Protein AF-0000000072944534 (afdb_homodimer)

Structure (mmCIF, N/CA/C/O backbone):
data_AF-0000000072944534-model_v1
#
loop_
_entity.id
_entity.type
_entity.pdbx_description
1 polymer 'histidinol-phosphate transaminase'
#
loop_
_atom_site.group_PDB
_atom_site.id
_atom_site.type_symbol
_atom_site.label_atom_id
_atom_site.label_alt_id
_atom_site.label_comp_id
_atom_site.label_asym_id
_atom_site.label_entity_id
_atom_site.label_seq_id
_atom_site.pdbx_PDB_ins_code
_atom_site.Cartn_x
_atom_site.Cartn_y
_atom_site.Cartn_z
_atom_site.occupancy
_atom_site.B_iso_or_equiv
_atom_site.auth_seq_id
_atom_site.auth_comp_id
_atom_site.auth_asym_id
_atom_site.auth_atom_id
_atom_site.pdbx_PDB_model_num
ATOM 1 N N . MET A 1 1 ? 6.605 18.5 -7.242 1 59 1 MET A N 1
ATOM 2 C CA . MET A 1 1 ? 8.023 18.172 -7.305 1 59 1 MET A CA 1
ATOM 3 C C . MET A 1 1 ? 8.609 18.531 -8.672 1 59 1 MET A C 1
ATOM 5 O O . MET A 1 1 ? 7.961 18.312 -9.695 1 59 1 MET A O 1
ATOM 9 N N . LEU A 1 2 ? 9.789 19.281 -8.664 1 55.59 2 LEU A N 1
ATOM 10 C CA . LEU A 1 2 ? 10.516 19.578 -9.891 1 55.59 2 LEU A CA 1
ATOM 11 C C . LEU A 1 2 ? 11.758 18.703 -10.016 1 55.59 2 LEU A C 1
ATOM 13 O O . LEU A 1 2 ? 12.484 18.516 -9.047 1 55.59 2 LEU A O 1
ATOM 17 N N . ILE A 1 3 ? 11.852 17.969 -11.125 1 55.88 3 ILE A N 1
ATOM 18 C CA . ILE A 1 3 ? 12.977 17.078 -11.367 1 55.88 3 ILE A CA 1
ATOM 19 C C . ILE A 1 3 ? 13.867 17.656 -12.469 1 55.88 3 ILE A C 1
ATOM 21 O O . ILE A 1 3 ? 13.375 18.078 -13.516 1 55.88 3 ILE A O 1
ATOM 25 N N . ARG A 1 4 ? 15.195 17.859 -12.023 1 50.34 4 ARG A N 1
ATOM 26 C CA . ARG A 1 4 ? 16.141 18.484 -12.953 1 50.34 4 ARG A CA 1
ATOM 27 C C . ARG A 1 4 ? 16.438 17.562 -14.133 1 50.34 4 ARG A C 1
ATOM 29 O O . ARG A 1 4 ? 16.547 16.359 -13.969 1 50.34 4 ARG A O 1
ATOM 36 N N . SER A 1 5 ? 16.344 18.109 -15.367 1 40.56 5 SER A N 1
ATOM 37 C CA . SER A 1 5 ? 16.891 17.469 -16.562 1 40.56 5 SER A CA 1
ATOM 38 C C . SER A 1 5 ? 18.422 17.516 -16.562 1 40.56 5 SER A C 1
ATOM 40 O O . SER A 1 5 ? 19.031 18.25 -15.781 1 40.56 5 SER A O 1
ATOM 42 N N . VAL A 1 6 ? 19.141 16.594 -17.188 1 36.53 6 VAL A N 1
ATOM 43 C CA . VAL A 1 6 ? 20.547 16.672 -17.594 1 36.53 6 VAL A CA 1
ATOM 44 C C . VAL A 1 6 ? 20.812 18 -18.297 1 36.53 6 VAL A C 1
ATOM 46 O O . VAL A 1 6 ? 20.203 18.281 -19.344 1 36.53 6 VAL A O 1
ATOM 49 N N . GLY A 1 7 ? 21.109 19.219 -17.422 1 38.41 7 GLY A N 1
ATOM 50 C CA . GLY A 1 7 ? 21.641 20.547 -17.672 1 38.41 7 GLY A CA 1
ATOM 51 C C . GLY A 1 7 ? 21.156 21.594 -16.703 1 38.41 7 GLY A C 1
ATOM 52 O O . GLY A 1 7 ? 20.422 21.281 -15.758 1 38.41 7 GLY A O 1
ATOM 53 N N . ARG A 1 8 ? 21.734 22.844 -16.734 1 39.16 8 ARG A N 1
ATOM 54 C CA . ARG A 1 8 ? 21.469 23.969 -15.844 1 39.16 8 ARG A CA 1
ATOM 55 C C . ARG A 1 8 ? 19.969 24.172 -15.648 1 39.16 8 ARG A C 1
ATOM 57 O O . ARG A 1 8 ? 19.188 24 -16.578 1 39.16 8 ARG A O 1
ATOM 64 N N . PHE A 1 9 ? 19.562 24.125 -14.312 1 38.62 9 PHE A N 1
ATOM 65 C CA . PHE A 1 9 ? 18.172 24.391 -13.992 1 38.62 9 PHE A CA 1
ATOM 66 C C . PHE A 1 9 ? 17.641 25.562 -14.82 1 38.62 9 PHE A C 1
ATOM 68 O O . PHE A 1 9 ? 18.047 26.703 -14.617 1 38.62 9 PHE A O 1
ATOM 75 N N . SER A 1 10 ? 17.625 25.688 -16.125 1 37.97 10 SER A N 1
ATOM 76 C CA . SER A 1 10 ? 16.844 26.734 -16.766 1 37.97 10 SER A CA 1
ATOM 77 C C . SER A 1 10 ? 15.344 26.422 -16.703 1 37.97 10 SER A C 1
ATOM 79 O O . SER A 1 10 ? 14.906 25.359 -17.141 1 37.97 10 SER A O 1
ATOM 81 N N . PRO A 1 11 ? 14.711 27.094 -15.789 1 42.88 11 PRO A N 1
ATOM 82 C CA . PRO A 1 11 ? 13.25 26.984 -15.773 1 42.88 11 PRO A CA 1
ATOM 83 C C . PRO A 1 11 ? 12.656 26.797 -17.172 1 42.88 11 PRO A C 1
ATOM 85 O O . PRO A 1 11 ? 11.453 26.547 -17.297 1 42.88 11 PRO A O 1
ATOM 88 N N . SER A 1 12 ? 13.211 27.406 -18.109 1 38.78 12 SER A N 1
ATOM 89 C CA . SER A 1 12 ? 12.531 27.578 -19.391 1 38.78 12 SER A CA 1
ATOM 90 C C . SER A 1 12 ? 12.234 26.234 -20.047 1 38.78 12 SER A C 1
ATOM 92 O O . SER A 1 12 ? 11.109 25.984 -20.469 1 38.78 12 SER A O 1
ATOM 94 N N . ARG A 1 13 ? 13.273 25.656 -20.906 1 41.47 13 ARG A N 1
ATOM 95 C CA . ARG A 1 13 ? 12.93 24.625 -21.891 1 41.47 13 ARG A CA 1
ATOM 96 C C . ARG A 1 13 ? 12.711 23.281 -21.219 1 41.47 13 ARG A C 1
ATOM 98 O O . ARG A 1 13 ? 13.258 23.016 -20.156 1 41.47 13 ARG A O 1
ATOM 105 N N . GLY A 1 14 ? 11.547 22.5 -21.406 1 48.5 14 GLY A N 1
ATOM 106 C CA . GLY A 1 14 ? 10.898 21.203 -21.312 1 48.5 14 GLY A CA 1
ATOM 107 C C . GLY A 1 14 ? 11.883 20.047 -21.219 1 48.5 14 GLY A C 1
ATOM 108 O O . GLY A 1 14 ? 11.703 19.016 -21.875 1 48.5 14 GLY A O 1
ATOM 109 N N . VAL A 1 15 ? 12.898 20.297 -20.484 1 55.28 15 VAL A N 1
ATOM 110 C CA . VAL A 1 15 ? 13.812 19.172 -20.609 1 55.28 15 VAL A CA 1
ATOM 111 C C . VAL A 1 15 ? 13.305 18 -19.797 1 55.28 15 VAL A C 1
ATOM 113 O O . VAL A 1 15 ? 12.844 18.172 -18.656 1 55.28 15 VAL A O 1
ATOM 116 N N . ARG A 1 16 ? 13.383 16.875 -20.406 1 60.03 16 ARG A N 1
ATOM 117 C CA . ARG A 1 16 ? 12.961 15.594 -19.859 1 60.03 16 ARG A CA 1
ATOM 118 C C . ARG A 1 16 ? 13.898 15.133 -18.75 1 60.03 16 ARG A C 1
ATOM 120 O O . ARG A 1 16 ? 15.125 15.141 -18.922 1 60.03 16 ARG A O 1
ATOM 127 N N . PRO A 1 17 ? 13.32 14.945 -17.484 1 68.94 17 PRO A N 1
ATOM 128 C CA . PRO A 1 17 ? 14.188 14.422 -16.438 1 68.94 17 PRO A CA 1
ATOM 129 C C . PRO A 1 17 ? 14.82 13.086 -16.812 1 68.94 17 PRO A C 1
ATOM 131 O O . PRO A 1 17 ? 14.211 12.281 -17.531 1 68.94 17 PRO A O 1
ATOM 134 N N . VAL A 1 18 ? 16.109 12.969 -16.531 1 62.81 18 VAL A N 1
ATOM 135 C CA . VAL A 1 18 ? 16.812 11.711 -16.797 1 62.81 18 VAL A CA 1
ATOM 136 C C . VAL A 1 18 ? 16.75 10.828 -15.555 1 62.81 18 VAL A C 1
ATOM 138 O O . VAL A 1 18 ? 17.25 11.195 -14.484 1 62.81 18 VAL A O 1
ATOM 141 N N . ALA A 1 19 ? 16.031 9.734 -15.695 1 77.88 19 ALA A N 1
ATOM 142 C CA . ALA A 1 19 ? 16.031 8.711 -14.656 1 77.88 19 ALA A CA 1
ATOM 143 C C . ALA A 1 19 ? 17.234 7.77 -14.82 1 77.88 19 ALA A C 1
ATOM 145 O O . ALA A 1 19 ? 17.531 7.332 -15.93 1 77.88 19 ALA A O 1
ATOM 146 N N . PRO A 1 20 ? 17.891 7.555 -13.758 1 77.81 20 PRO A N 1
ATOM 147 C CA . PRO A 1 20 ? 19.031 6.637 -13.844 1 77.81 20 PRO A CA 1
ATOM 148 C C . PRO A 1 20 ? 18.609 5.168 -13.82 1 77.81 20 PRO A C 1
ATOM 150 O O . PRO A 1 20 ? 19.203 4.363 -13.102 1 77.81 20 PRO A O 1
ATOM 153 N N . LEU A 1 21 ? 17.594 4.84 -14.695 1 80.12 21 LEU A N 1
ATOM 154 C CA . LEU A 1 21 ? 17.016 3.504 -14.656 1 80.12 21 LEU A CA 1
ATOM 155 C C . LEU A 1 21 ? 16.969 2.896 -16.062 1 80.12 21 LEU A C 1
ATOM 157 O O . LEU A 1 21 ? 16.062 2.115 -16.359 1 80.12 21 LEU A O 1
ATOM 161 N N . SER A 1 22 ? 17.844 3.312 -16.922 1 76.06 22 SER A N 1
ATOM 162 C CA . SER A 1 22 ? 17.859 2.816 -18.297 1 76.06 22 SER A CA 1
ATOM 163 C C . SER A 1 22 ? 18 1.299 -18.328 1 76.06 22 SER A C 1
ATOM 165 O O . SER A 1 22 ? 17.578 0.655 -19.297 1 76.06 22 SER A O 1
ATOM 167 N N . HIS A 1 23 ? 18.484 0.708 -17.297 1 79.69 23 HIS A N 1
ATOM 168 C CA . HIS A 1 23 ? 18.734 -0.724 -17.219 1 79.69 23 HIS A CA 1
ATOM 169 C C . HIS A 1 23 ? 17.531 -1.481 -16.703 1 79.69 23 HIS A C 1
ATOM 171 O O . HIS A 1 23 ? 17.5 -2.715 -16.719 1 79.69 23 HIS A O 1
ATOM 177 N N . VAL A 1 24 ? 16.547 -0.769 -16.328 1 79.44 24 VAL A N 1
ATOM 178 C CA . VAL A 1 24 ? 15.367 -1.403 -15.75 1 79.44 24 VAL A CA 1
ATOM 179 C C . VAL A 1 24 ? 14.266 -1.523 -16.812 1 79.44 24 VAL A C 1
ATOM 181 O O . VAL A 1 24 ? 13.93 -0.541 -17.469 1 79.44 24 VAL A O 1
ATOM 184 N N . LYS A 1 25 ? 13.734 -2.73 -16.984 1 75.69 25 LYS A N 1
ATOM 185 C CA . LYS A 1 25 ? 12.633 -2.967 -17.906 1 75.69 25 LYS A CA 1
ATOM 186 C C . LYS A 1 25 ? 11.281 -2.889 -17.188 1 75.69 25 LYS A C 1
ATOM 188 O O . LYS A 1 25 ? 11.164 -3.311 -16.047 1 75.69 25 LYS A O 1
ATOM 193 N N . VAL A 1 26 ? 10.344 -2.391 -17.969 1 75.12 26 VAL A N 1
ATOM 194 C CA . VAL A 1 26 ? 8.992 -2.303 -17.422 1 75.12 26 VAL A CA 1
ATOM 195 C C . VAL A 1 26 ? 8.352 -3.689 -17.406 1 75.12 26 VAL A C 1
ATOM 197 O O . VAL A 1 26 ? 8.469 -4.449 -18.375 1 75.12 26 VAL A O 1
ATOM 200 N N . TYR A 1 27 ? 7.828 -4.012 -16.312 1 72.69 27 TYR A N 1
ATOM 201 C CA . TYR A 1 27 ? 7.082 -5.258 -16.188 1 72.69 27 TYR A CA 1
ATOM 202 C C . TYR A 1 27 ? 5.582 -5.012 -16.281 1 72.69 27 TYR A C 1
ATOM 204 O O . TYR A 1 27 ? 5.047 -4.109 -15.633 1 72.69 27 TYR A O 1
ATOM 212 N N . ALA A 1 28 ? 4.934 -5.777 -17.156 1 72.19 28 ALA A N 1
ATOM 213 C CA . ALA A 1 28 ? 3.475 -5.734 -17.25 1 72.19 28 ALA A CA 1
ATOM 214 C C . ALA A 1 28 ? 2.869 -7.117 -17.016 1 72.19 28 ALA A C 1
ATOM 216 O O . ALA A 1 28 ? 2.93 -7.988 -17.875 1 72.19 28 ALA A O 1
ATOM 217 N N . PRO A 1 29 ? 2.373 -7.242 -15.805 1 75.06 29 PRO A N 1
ATOM 218 C CA . PRO A 1 29 ? 1.708 -8.531 -15.578 1 75.06 29 PRO A CA 1
ATOM 219 C C . PRO A 1 29 ? 0.45 -8.695 -16.422 1 75.06 29 PRO A C 1
ATOM 221 O O . PRO A 1 29 ? -0.114 -7.711 -16.906 1 75.06 29 PRO A O 1
ATOM 224 N N . PRO A 1 30 ? 0.096 -9.977 -16.641 1 77.62 30 PRO A N 1
ATOM 225 C CA . PRO A 1 30 ? -1.188 -10.172 -17.328 1 77.62 30 PRO A CA 1
ATOM 226 C C . PRO A 1 30 ? -2.359 -9.562 -16.562 1 77.62 30 PRO A C 1
ATOM 228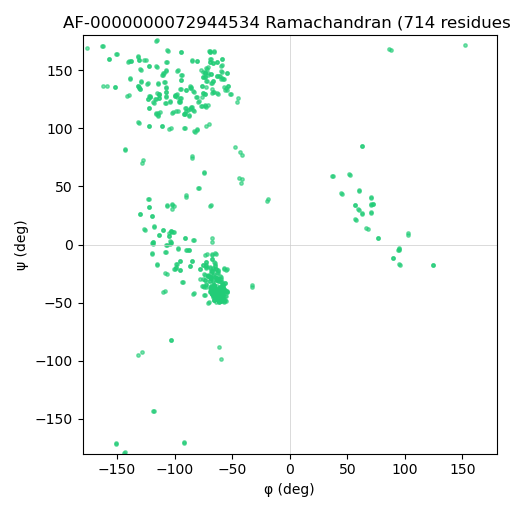 O O . PRO A 1 30 ? -2.379 -9.594 -15.328 1 77.62 30 PRO A O 1
ATOM 231 N N . ASP A 1 31 ? -3.213 -9.047 -17.312 1 86.19 31 ASP A N 1
ATOM 232 C CA . ASP A 1 31 ? -4.402 -8.445 -16.719 1 86.19 31 ASP A CA 1
ATOM 233 C C . ASP A 1 31 ? -5.48 -9.492 -16.469 1 86.19 31 ASP A C 1
ATOM 235 O O . ASP A 1 31 ? -6.523 -9.492 -17.125 1 86.19 31 ASP A O 1
ATOM 239 N N . SER A 1 32 ? -5.277 -10.227 -15.469 1 89.19 32 SER A N 1
ATOM 240 C CA . SER A 1 32 ? -6.066 -11.414 -15.164 1 89.19 32 SER A CA 1
ATOM 241 C C . SER A 1 32 ? -7.508 -11.047 -14.82 1 89.19 32 SER A C 1
ATOM 243 O O . SER A 1 32 ? -8.445 -11.617 -15.383 1 89.19 32 SER A O 1
ATOM 245 N N . LEU A 1 33 ? -7.715 -10.086 -13.961 1 90.94 33 LEU A N 1
ATOM 246 C CA . LEU A 1 33 ? -9.055 -9.719 -13.516 1 90.94 33 LEU A CA 1
ATOM 247 C C . LEU A 1 33 ? -9.898 -9.219 -14.68 1 90.94 33 LEU A C 1
ATOM 249 O O . LEU A 1 33 ? -11.023 -9.688 -14.883 1 90.94 33 LEU A O 1
ATOM 253 N N . ASN A 1 34 ? -9.336 -8.336 -15.453 1 91.06 34 ASN A N 1
ATOM 254 C CA . ASN A 1 34 ? -10.102 -7.812 -16.578 1 91.06 34 ASN A CA 1
ATOM 255 C C . ASN A 1 34 ? -10.383 -8.891 -17.609 1 91.06 34 ASN A C 1
ATOM 257 O O . ASN A 1 34 ? -11.438 -8.883 -18.266 1 91.06 34 ASN A O 1
ATOM 261 N N . GLN A 1 35 ? -9.438 -9.797 -17.797 1 92.56 35 GLN A N 1
ATOM 262 C CA . GLN A 1 35 ? -9.672 -10.906 -18.719 1 92.56 35 GLN A CA 1
ATOM 263 C C . GLN A 1 35 ? -10.875 -11.734 -18.297 1 92.56 35 GLN A C 1
ATOM 265 O O . GLN A 1 35 ? -11.742 -12.055 -19.109 1 92.56 35 GLN A O 1
ATOM 270 N N . VAL A 1 36 ? -10.945 -12.086 -17.047 1 93.56 36 VAL A N 1
ATOM 271 C CA . VAL A 1 36 ? -12.039 -12.914 -16.547 1 93.56 36 VAL A CA 1
ATOM 272 C C . VAL A 1 36 ? -13.359 -12.172 -16.688 1 93.56 36 VAL A C 1
ATOM 274 O O . VAL A 1 36 ? -14.359 -12.742 -17.125 1 93.56 36 VAL A O 1
ATOM 277 N N . LEU A 1 37 ? -13.375 -10.875 -16.359 1 91.31 37 LEU A N 1
ATOM 278 C CA . LEU A 1 37 ? -14.594 -10.078 -16.422 1 91.31 37 LEU A CA 1
ATOM 279 C C . LEU A 1 37 ? -15.07 -9.914 -17.859 1 91.31 37 LEU A C 1
ATOM 281 O O . LEU A 1 37 ? -16.266 -9.883 -18.125 1 91.31 37 LEU A O 1
ATOM 285 N N . ARG A 1 38 ? -14.172 -9.867 -18.719 1 93.12 38 ARG A N 1
ATOM 286 C CA . ARG A 1 38 ? -14.492 -9.648 -20.125 1 93.12 38 ARG A CA 1
ATOM 287 C C . ARG A 1 38 ? -14.891 -10.945 -20.812 1 93.12 38 ARG A C 1
ATOM 289 O O . ARG A 1 38 ? -15.859 -10.984 -21.578 1 93.12 38 ARG A O 1
ATOM 296 N N . ASP A 1 39 ? -14.18 -12.023 -20.516 1 94.56 39 ASP A N 1
ATOM 297 C CA . ASP A 1 39 ? -14.25 -13.227 -21.359 1 94.56 39 ASP A CA 1
ATOM 298 C C . ASP A 1 39 ? -15.172 -14.273 -20.734 1 94.56 39 ASP A C 1
ATOM 300 O O . ASP A 1 39 ? -15.602 -15.203 -21.422 1 94.56 39 ASP A O 1
ATOM 304 N N . SER A 1 40 ? -15.398 -14.164 -19.453 1 94.06 40 SER A N 1
ATOM 305 C CA . SER A 1 40 ? -16.234 -15.18 -18.828 1 94.06 40 SER A CA 1
ATOM 306 C C . SER A 1 40 ? -17.672 -15.102 -19.328 1 94.06 40 SER A C 1
ATOM 308 O O . SER A 1 40 ? -18.219 -14.008 -19.484 1 94.06 40 SER A O 1
ATOM 310 N N . LYS A 1 41 ? -18.297 -16.281 -19.547 1 93.44 41 LYS A N 1
ATOM 311 C CA . LYS A 1 41 ? -19.703 -16.359 -19.922 1 93.44 41 LYS A CA 1
ATOM 312 C C . LYS A 1 41 ? -20.578 -16.672 -18.719 1 93.44 41 LYS A C 1
ATOM 314 O O . LYS A 1 41 ? -21.797 -16.484 -18.766 1 93.44 41 LYS A O 1
ATOM 319 N N . ASP A 1 42 ? -20.016 -17.188 -17.688 1 91.5 42 ASP A N 1
ATOM 320 C CA . ASP A 1 42 ? -20.672 -17.531 -16.438 1 91.5 42 ASP A CA 1
ATOM 321 C C . ASP A 1 42 ? -19.75 -17.25 -15.25 1 91.5 42 ASP A C 1
ATOM 323 O O . ASP A 1 42 ? -19.172 -18.188 -14.664 1 91.5 42 ASP A O 1
ATOM 327 N N . LEU A 1 43 ? -19.719 -16.016 -14.867 1 88.88 43 LEU A N 1
ATOM 328 C CA . LEU A 1 43 ? -18.781 -15.539 -13.852 1 88.88 43 LEU A CA 1
ATOM 329 C C . LEU A 1 43 ? -18.969 -16.297 -12.539 1 88.88 43 LEU A C 1
ATOM 331 O O . LEU A 1 43 ? -18 -16.547 -11.82 1 88.88 43 LEU A O 1
ATOM 335 N N . LYS A 1 44 ? -20.125 -16.656 -12.242 1 85.5 44 LYS A N 1
ATOM 336 C CA . LYS A 1 44 ? -20.438 -17.359 -10.992 1 85.5 44 LYS A CA 1
ATOM 337 C C . LYS A 1 44 ? -19.719 -18.688 -10.914 1 85.5 44 LYS A C 1
ATOM 339 O O . LYS A 1 44 ? -19.328 -19.125 -9.836 1 85.5 44 LYS A O 1
ATOM 344 N N . ASN A 1 45 ? -19.5 -19.297 -12.031 1 89.81 45 ASN A N 1
ATOM 345 C CA . ASN A 1 45 ? -18.906 -20.625 -12.047 1 89.81 45 ASN A CA 1
ATOM 346 C C . ASN A 1 45 ? -17.516 -20.594 -12.688 1 89.81 45 ASN A C 1
ATOM 348 O O . ASN A 1 45 ? -16.906 -21.641 -12.914 1 89.81 45 ASN A O 1
ATOM 352 N N . ALA A 1 46 ? -17 -19.375 -12.969 1 93.62 46 ALA A N 1
ATOM 353 C CA . ALA A 1 46 ? -15.68 -19.25 -13.578 1 93.62 46 ALA A CA 1
ATOM 354 C C . ALA A 1 46 ? -14.594 -19.672 -12.602 1 93.62 46 ALA A C 1
ATOM 356 O O . ALA A 1 46 ? -14.695 -19.438 -11.391 1 93.62 46 ALA A O 1
ATOM 357 N N . LEU A 1 47 ? -13.617 -20.391 -13.148 1 95.94 47 LEU A N 1
ATOM 358 C CA . LEU A 1 47 ? -12.438 -20.75 -12.375 1 95.94 47 LEU A CA 1
ATOM 359 C C . LEU A 1 47 ? -11.242 -19.875 -12.766 1 95.94 47 LEU A C 1
ATOM 361 O O . LEU A 1 47 ? -10.609 -20.125 -13.797 1 95.94 47 LEU A O 1
ATOM 365 N N . LYS A 1 48 ? -10.969 -18.859 -11.953 1 95.31 48 LYS A N 1
ATOM 366 C CA . LYS A 1 48 ? -9.766 -18.047 -12.125 1 95.31 48 LYS A CA 1
ATOM 367 C C . LYS A 1 48 ? -8.555 -18.703 -11.484 1 95.31 48 LYS A C 1
ATOM 369 O O . LYS A 1 48 ? -8.305 -18.531 -10.289 1 95.31 48 LYS A O 1
ATOM 374 N N . LEU A 1 49 ? -7.777 -19.391 -12.281 1 96.44 49 LEU A N 1
ATOM 375 C CA . LEU A 1 49 ? -6.723 -20.266 -11.773 1 96.44 49 LEU A CA 1
ATOM 376 C C . LEU A 1 49 ? -5.363 -19.859 -12.344 1 96.44 49 LEU A C 1
ATOM 378 O O . LEU A 1 49 ? -4.535 -20.719 -12.656 1 96.44 49 LEU A O 1
ATOM 382 N N . ASP A 1 50 ? -5.16 -18.531 -12.453 1 93.5 50 ASP A N 1
ATOM 383 C CA . ASP A 1 50 ? -3.953 -18.078 -13.133 1 93.5 50 ASP A CA 1
ATOM 384 C C . ASP A 1 50 ? -3.086 -17.234 -12.203 1 93.5 50 ASP A C 1
ATOM 386 O O . ASP A 1 50 ? -1.94 -16.906 -12.531 1 93.5 50 ASP A O 1
ATOM 390 N N . TYR A 1 51 ? -3.541 -16.875 -11 1 91.88 51 TYR A N 1
ATOM 391 C CA . TYR A 1 51 ? -2.793 -15.984 -10.125 1 91.88 51 TYR A CA 1
ATOM 392 C C . TYR A 1 51 ? -2.586 -16.609 -8.75 1 91.88 51 TYR A C 1
ATOM 394 O O . TYR A 1 51 ? -2.268 -15.906 -7.785 1 91.88 51 TYR A O 1
ATOM 402 N N . ASN A 1 52 ? -2.846 -17.859 -8.609 1 92.69 52 ASN A N 1
ATOM 403 C CA . ASN A 1 52 ? -2.646 -18.609 -7.375 1 92.69 52 ASN A CA 1
ATOM 404 C C . ASN A 1 52 ? -3.469 -18.047 -6.227 1 92.69 52 ASN A C 1
ATOM 406 O O . ASN A 1 52 ? -3.051 -18.094 -5.066 1 92.69 52 ASN A O 1
ATOM 410 N N . GLU A 1 53 ? -4.59 -17.469 -6.547 1 94.94 53 GLU A N 1
ATOM 411 C CA . GLU A 1 53 ? -5.523 -16.922 -5.562 1 94.94 53 GLU A CA 1
ATOM 412 C C . GLU A 1 53 ? -6.383 -18.031 -4.953 1 94.94 53 GLU A C 1
ATOM 414 O O . GLU A 1 53 ? -6.48 -19.125 -5.508 1 94.94 53 GLU A O 1
ATOM 419 N N . ALA A 1 54 ? -6.898 -17.734 -3.787 1 95.56 54 ALA A N 1
ATOM 420 C CA . ALA A 1 54 ? -7.867 -18.672 -3.215 1 95.56 54 ALA A CA 1
ATOM 421 C C . ALA A 1 54 ? -9.086 -18.812 -4.117 1 95.56 54 ALA A C 1
ATOM 423 O O . ALA A 1 54 ? -9.547 -17.828 -4.711 1 95.56 54 ALA A O 1
ATOM 424 N N . THR A 1 55 ? -9.648 -20.031 -4.172 1 95.38 55 THR A N 1
ATOM 425 C CA . THR A 1 55 ? -10.711 -20.297 -5.129 1 95.38 55 THR A CA 1
ATOM 426 C C . THR A 1 55 ? -12.07 -20.312 -4.438 1 95.38 55 THR A C 1
ATOM 428 O O . THR A 1 55 ? -13.102 -20.547 -5.078 1 95.38 55 THR A O 1
ATOM 431 N N . ILE A 1 56 ? -12.141 -20.078 -3.166 1 94.5 56 ILE A N 1
ATOM 432 C CA . ILE A 1 56 ? -13.375 -20 -2.395 1 94.5 56 ILE A CA 1
ATOM 433 C C . ILE A 1 56 ? -13.406 -18.672 -1.628 1 94.5 56 ILE A C 1
ATOM 435 O O . ILE A 1 56 ? -12.367 -18.062 -1.393 1 94.5 56 ILE A O 1
ATOM 439 N N . PRO A 1 57 ? -14.594 -18.25 -1.247 1 93.62 57 PRO A N 1
ATOM 440 C CA . PRO A 1 57 ? -14.664 -17.031 -0.438 1 93.62 57 PRO A CA 1
ATOM 441 C C . PRO A 1 57 ? -14.172 -17.234 0.991 1 93.62 57 PRO A C 1
ATOM 443 O O . PRO A 1 57 ? -14.234 -18.359 1.513 1 93.62 57 PRO A O 1
ATOM 446 N N . PRO A 1 58 ? -13.664 -16.156 1.57 1 94 58 PRO A N 1
ATOM 447 C CA . PRO A 1 58 ? -13.336 -16.266 2.994 1 94 58 PRO A CA 1
ATOM 448 C C . PRO A 1 58 ? -14.578 -16.453 3.871 1 94 58 PRO A C 1
ATOM 450 O O . PRO A 1 58 ? -15.703 -16.266 3.402 1 94 58 PRO A O 1
ATOM 453 N N . PRO A 1 59 ? -14.359 -16.844 5.098 1 95.25 59 PRO A N 1
ATOM 454 C CA . PRO A 1 59 ? -15.484 -16.953 6.023 1 95.25 59 PRO A CA 1
ATOM 455 C C . PRO A 1 59 ? -16.297 -15.656 6.121 1 95.25 59 PRO A C 1
ATOM 457 O O . PRO A 1 59 ? -15.719 -14.562 6.098 1 95.25 59 PRO A O 1
ATOM 460 N N . ARG A 1 60 ? -17.609 -15.812 6.348 1 94.44 60 ARG A N 1
ATOM 461 C CA . ARG A 1 60 ? -18.516 -14.672 6.434 1 94.44 60 ARG A CA 1
ATOM 462 C C . ARG A 1 60 ? -18.109 -13.734 7.566 1 94.44 60 ARG A C 1
ATOM 464 O O . ARG A 1 60 ? -18.359 -12.531 7.508 1 94.44 60 ARG A O 1
ATOM 471 N N . ALA A 1 61 ? -17.5 -14.273 8.539 1 96.75 61 ALA A N 1
ATOM 472 C CA . ALA A 1 61 ? -17.062 -13.477 9.688 1 96.75 61 ALA A CA 1
ATOM 473 C C . ALA A 1 61 ? -16.172 -12.32 9.25 1 96.75 61 ALA A C 1
ATOM 475 O O . ALA A 1 61 ? -16.188 -11.25 9.852 1 96.75 61 ALA A O 1
ATOM 476 N N . ILE A 1 62 ? -15.398 -12.508 8.219 1 96.5 62 ILE A N 1
ATOM 477 C CA . ILE A 1 62 ? -14.492 -11.477 7.73 1 96.5 62 ILE A CA 1
ATOM 478 C C . ILE A 1 62 ? -15.289 -10.344 7.09 1 96.5 62 ILE A C 1
ATOM 480 O O . ILE A 1 62 ? -15.094 -9.172 7.422 1 96.5 62 ILE A O 1
ATOM 484 N N . THR A 1 63 ? -16.203 -10.727 6.203 1 95.31 63 THR A N 1
ATOM 485 C CA . THR A 1 63 ? -17.062 -9.727 5.562 1 95.31 63 THR A CA 1
ATOM 486 C C . THR A 1 63 ? -17.906 -8.992 6.602 1 95.31 63 THR A C 1
ATOM 488 O O . THR A 1 63 ? -18.062 -7.77 6.523 1 95.31 63 THR A O 1
ATOM 491 N N . ASP A 1 64 ? -18.391 -9.688 7.555 1 96.5 64 ASP A N 1
ATOM 492 C CA . ASP A 1 64 ? -19.203 -9.086 8.609 1 96.5 64 ASP A CA 1
ATOM 493 C C . ASP A 1 64 ? -18.406 -8.07 9.406 1 96.5 64 ASP A C 1
ATOM 495 O O . ASP A 1 64 ? -18.906 -6.996 9.75 1 96.5 64 ASP A O 1
ATOM 499 N N . LYS A 1 65 ? -17.172 -8.383 9.703 1 96.44 65 LYS A N 1
ATOM 500 C CA . LYS A 1 65 ? -16.297 -7.469 10.438 1 96.44 65 LYS A CA 1
ATOM 501 C C . LYS A 1 65 ? -16.047 -6.188 9.648 1 96.44 65 LYS A C 1
ATOM 503 O O . LYS A 1 65 ? -16.078 -5.09 10.203 1 96.44 65 LYS A O 1
ATOM 508 N N . LEU A 1 66 ? -15.805 -6.312 8.398 1 96.19 66 LEU A N 1
ATOM 509 C CA . LEU A 1 66 ? -15.531 -5.156 7.547 1 96.19 66 LEU A CA 1
ATOM 510 C C . LEU A 1 66 ? -16.766 -4.277 7.414 1 96.19 66 LEU A C 1
ATOM 512 O O . LEU A 1 66 ? -16.688 -3.051 7.492 1 96.19 66 LEU A O 1
ATOM 516 N N . VAL A 1 67 ? -17.922 -4.93 7.254 1 95.44 67 VAL A N 1
ATOM 517 C CA . VAL A 1 67 ? -19.172 -4.195 7.129 1 95.44 67 VAL A CA 1
ATOM 518 C C . VAL A 1 67 ? -19.469 -3.455 8.43 1 95.44 67 VAL A C 1
ATOM 520 O O . VAL A 1 67 ? -19.875 -2.287 8.414 1 95.44 67 VAL A O 1
ATOM 523 N N . SER A 1 68 ? -19.297 -4.105 9.539 1 95.06 68 SER A N 1
ATOM 524 C CA . SER A 1 68 ? -19.5 -3.477 10.836 1 95.06 68 SER A CA 1
ATOM 525 C C . SER A 1 68 ? -18.609 -2.25 11.008 1 95.06 68 SER A C 1
ATOM 527 O O . SER A 1 68 ? -19.062 -1.215 11.508 1 95.06 68 SER A O 1
ATOM 529 N N . PHE A 1 69 ? -17.375 -2.336 10.625 1 95.25 69 PHE A N 1
ATOM 530 C CA . PHE A 1 69 ? -16.453 -1.21 10.703 1 95.25 69 PHE A CA 1
ATOM 531 C C . PHE A 1 69 ? -16.953 -0.043 9.852 1 95.25 69 PHE A C 1
ATOM 533 O O . PHE A 1 69 ? -16.969 1.101 10.312 1 95.25 69 PHE A O 1
ATOM 540 N N . LEU A 1 70 ? -17.375 -0.349 8.633 1 94.38 70 LEU A N 1
ATOM 541 C CA . LEU A 1 70 ? -17.797 0.686 7.695 1 94.38 70 LEU A CA 1
ATOM 542 C C . LEU A 1 70 ? -19 1.446 8.227 1 94.38 70 LEU A C 1
ATOM 544 O O . LEU A 1 70 ? -19.188 2.621 7.91 1 94.38 70 LEU A O 1
ATOM 548 N N . HIS A 1 71 ? -19.734 0.844 9.125 1 91 71 HIS A N 1
ATOM 549 C CA . HIS A 1 71 ? -20.953 1.458 9.648 1 91 71 HIS A CA 1
ATOM 550 C C . HIS A 1 71 ? -20.734 2.008 11.055 1 91 71 HIS A C 1
ATOM 552 O O . HIS A 1 71 ? -21.625 2.604 11.648 1 91 71 HIS A O 1
ATOM 558 N N . SER A 1 72 ? -19.531 1.906 11.508 1 84.75 72 SER A N 1
ATOM 559 C CA . SER A 1 72 ? -19.25 2.305 12.891 1 84.75 72 SER A CA 1
ATOM 560 C C . SER A 1 72 ? -19.297 3.82 13.047 1 84.75 72 SER A C 1
ATOM 562 O O . SER A 1 72 ? -18.781 4.551 12.195 1 84.75 72 SER A O 1
ATOM 564 N N . GLN A 1 73 ? -19.875 4.227 14.227 1 69.69 73 GLN A N 1
ATOM 565 C CA . GLN A 1 73 ? -19.984 5.629 14.609 1 69.69 73 GLN A CA 1
ATOM 566 C C . GLN A 1 73 ? -20.453 6.484 13.438 1 69.69 73 GLN A C 1
ATOM 568 O O . GLN A 1 73 ? -19.844 7.512 13.133 1 69.69 73 GLN A O 1
ATOM 573 N N . ASP A 1 74 ? -21.312 6.027 12.844 1 69 74 ASP A N 1
ATOM 574 C CA . ASP A 1 74 ? -21.953 6.703 11.719 1 69 74 ASP A CA 1
ATOM 575 C C . ASP A 1 74 ? -20.922 7.059 10.641 1 69 74 ASP A C 1
ATOM 577 O O . ASP A 1 74 ? -21.031 8.102 9.992 1 69 74 ASP A O 1
ATOM 581 N N . GLY A 1 75 ? -19.844 6.34 10.695 1 70.75 75 GLY A N 1
ATOM 582 C CA . GLY A 1 75 ? -18.859 6.484 9.633 1 70.75 75 GLY A CA 1
ATOM 583 C C . GLY A 1 75 ? -17.75 7.461 9.969 1 70.75 75 GLY A C 1
ATOM 584 O O . GLY A 1 75 ? -16.797 7.609 9.211 1 70.75 75 GLY A O 1
ATOM 585 N N . ARG A 1 76 ? -17.812 8.094 11.102 1 67.94 76 ARG A N 1
ATOM 586 C CA . ARG A 1 76 ? -16.859 9.148 11.43 1 67.94 76 ARG A CA 1
ATOM 587 C C . ARG A 1 76 ? -15.523 8.555 11.859 1 67.94 76 ARG A C 1
ATOM 589 O O . ARG A 1 76 ? -14.469 9.141 11.625 1 67.94 76 ARG A O 1
ATOM 596 N N . LEU A 1 77 ? -15.633 7.383 12.438 1 71.94 77 LEU A N 1
ATOM 597 C CA . LEU A 1 77 ? -14.438 6.738 12.977 1 71.94 77 LEU A CA 1
ATOM 598 C C . LEU A 1 77 ? -13.93 5.66 12.023 1 71.94 77 LEU A C 1
ATOM 600 O O . LEU A 1 77 ? -13.266 4.711 12.453 1 71.94 77 LEU A O 1
ATOM 604 N N . THR A 1 78 ? -14.172 6.027 10.766 1 84.94 78 THR A N 1
ATOM 605 C CA . THR A 1 78 ? -13.867 4.914 9.875 1 84.94 78 THR A CA 1
ATOM 606 C C . THR A 1 78 ? -13.008 5.379 8.703 1 84.94 78 THR A C 1
ATOM 608 O O . THR A 1 78 ? -11.797 5.566 8.859 1 84.94 78 THR A O 1
ATOM 611 N N . LEU A 1 79 ? -13.641 5.691 7.617 1 94.19 79 LEU A N 1
ATOM 612 C CA . LEU A 1 79 ? -12.938 5.891 6.355 1 94.19 79 LEU A CA 1
ATOM 613 C C . LEU A 1 79 ? -12.07 7.145 6.41 1 94.19 79 LEU A C 1
ATOM 615 O O . LEU A 1 79 ? -10.969 7.168 5.859 1 94.19 79 LEU A O 1
ATOM 619 N N . PRO A 1 80 ? -12.469 8.18 7.254 1 95.25 80 PRO A N 1
ATOM 620 C CA . PRO A 1 80 ? -11.68 9.414 7.207 1 95.25 80 PRO A CA 1
ATOM 621 C C . PRO A 1 80 ? -10.367 9.297 7.977 1 95.25 80 PRO A C 1
ATOM 623 O O . PRO A 1 80 ? -9.461 10.109 7.785 1 95.25 80 PRO A O 1
ATOM 626 N N . TRP A 1 81 ? -10.258 8.367 8.898 1 95.38 81 TRP A N 1
ATOM 627 C CA . TRP A 1 81 ? -9.094 8.312 9.781 1 95.38 81 TRP A CA 1
ATOM 628 C C . TRP A 1 81 ? -8.039 7.355 9.234 1 95.38 81 TRP A C 1
ATOM 630 O O . TRP A 1 81 ? -8.375 6.301 8.688 1 95.38 81 TRP A O 1
ATOM 640 N N . TYR A 1 82 ? -6.812 7.75 9.398 1 95.75 82 TYR A N 1
ATOM 641 C CA . TYR A 1 82 ? -5.703 6.887 9.016 1 95.75 82 TYR A CA 1
ATOM 642 C C . TYR A 1 82 ? -5.746 5.574 9.797 1 95.75 82 TYR A C 1
ATOM 644 O O . TYR A 1 82 ? -6.258 5.523 10.914 1 95.75 82 TYR A O 1
ATOM 652 N N . PRO A 1 83 ? -5.168 4.52 9.188 1 96.19 83 PRO A N 1
ATOM 653 C CA . PRO A 1 83 ? -5.16 3.219 9.859 1 96.19 83 PRO A CA 1
ATOM 654 C C . PRO A 1 83 ? -4.246 3.195 11.086 1 96.19 83 PRO A C 1
ATOM 656 O O . PRO A 1 83 ? -3.48 4.137 11.305 1 96.19 83 PRO A O 1
ATOM 659 N N . HIS A 1 84 ? -4.422 2.16 11.859 1 95.38 84 HIS A N 1
ATOM 660 C CA . HIS A 1 84 ? -3.428 1.911 12.898 1 95.38 84 HIS A CA 1
ATOM 661 C C . HIS A 1 84 ? -2.021 1.845 12.312 1 95.38 84 HIS A C 1
ATOM 663 O O . HIS A 1 84 ? -1.813 1.241 11.258 1 95.38 84 HIS A O 1
ATOM 669 N N . LEU A 1 85 ? -1.127 2.467 12.977 1 95.12 85 LEU A N 1
ATOM 670 C CA . LEU A 1 85 ? 0.263 2.439 12.539 1 95.12 85 LEU A CA 1
ATOM 671 C C . LEU A 1 85 ? 0.858 1.045 12.695 1 95.12 85 LEU A C 1
ATOM 673 O O . LEU A 1 85 ? 0.426 0.276 13.555 1 95.12 85 LEU A O 1
ATOM 677 N N . PHE A 1 86 ? 1.776 0.615 11.812 1 95 86 PHE A N 1
ATOM 678 C CA . PHE A 1 86 ? 2.566 -0.608 11.883 1 95 86 PHE A CA 1
ATOM 679 C C . PHE A 1 86 ? 1.678 -1.838 11.742 1 95 86 PHE A C 1
ATOM 681 O O . PHE A 1 86 ? 2.08 -2.947 12.094 1 95 86 PHE A O 1
ATOM 688 N N . GLY A 1 87 ? 0.464 -1.635 11.297 1 96.44 87 GLY A N 1
ATOM 689 C CA . GLY A 1 87 ? -0.444 -2.766 11.188 1 96.44 87 GLY A CA 1
ATOM 690 C C . GLY A 1 87 ? -0.894 -3.301 12.539 1 96.44 87 GLY A C 1
ATOM 691 O O . GLY A 1 87 ? -1.161 -4.496 12.68 1 96.44 87 GLY A O 1
ATOM 692 N N . GLU A 1 88 ? -1.045 -2.479 13.453 1 95.81 88 GLU A N 1
ATOM 693 C CA . GLU A 1 88 ? -1.223 -2.871 14.844 1 95.81 88 GLU A CA 1
ATOM 694 C C . GLU A 1 88 ? -2.504 -3.68 15.031 1 95.81 88 GLU A C 1
ATOM 696 O O . GLU A 1 88 ? -2.562 -4.57 15.883 1 95.81 88 GLU A O 1
ATOM 701 N N . ALA A 1 89 ? -3.486 -3.418 14.242 1 95.5 89 ALA A N 1
ATOM 702 C CA . ALA A 1 89 ? -4.781 -4.066 14.422 1 95.5 89 ALA A CA 1
ATOM 703 C C . ALA A 1 89 ? -4.676 -5.574 14.195 1 95.5 89 ALA A C 1
ATOM 705 O O . ALA A 1 89 ? -5.52 -6.34 14.672 1 95.5 89 ALA A O 1
ATOM 706 N N . CYS A 1 90 ? -3.625 -5.988 13.477 1 97.25 90 CYS A N 1
ATOM 707 C CA . CYS A 1 90 ? -3.531 -7.414 13.195 1 97.25 90 CYS A CA 1
ATOM 708 C C . CYS A 1 90 ? -2.258 -8.008 13.789 1 97.25 90 CYS A C 1
ATOM 710 O O . CYS A 1 90 ? -1.998 -9.203 13.648 1 97.25 90 CYS A O 1
ATOM 712 N N . LEU A 1 91 ? -1.491 -7.203 14.438 1 97.19 91 LEU A N 1
ATOM 713 C CA . LEU A 1 91 ? -0.175 -7.641 14.891 1 97.19 91 LEU A CA 1
ATOM 714 C C . LEU A 1 91 ? -0.297 -8.734 15.945 1 97.19 91 LEU A C 1
ATOM 716 O O . LEU A 1 91 ? 0.466 -9.703 15.93 1 97.19 91 LEU A O 1
ATOM 720 N N . ASP A 1 92 ? -1.251 -8.656 16.875 1 96.06 92 ASP A N 1
ATOM 721 C CA . ASP A 1 92 ? -1.438 -9.68 17.891 1 96.06 92 ASP A CA 1
ATOM 722 C C . ASP A 1 92 ? -1.811 -11.023 17.266 1 96.06 92 ASP A C 1
ATOM 724 O O . ASP A 1 92 ? -1.289 -12.062 17.656 1 96.06 92 ASP A O 1
ATOM 728 N N . GLY A 1 93 ? -2.701 -10.961 16.328 1 96.56 93 GLY A N 1
ATOM 729 C CA . GLY A 1 93 ? -3.072 -12.172 15.625 1 96.56 93 GLY A CA 1
ATOM 730 C C . GLY A 1 93 ? -1.91 -12.812 14.891 1 96.56 93 GLY A C 1
ATOM 731 O O . GLY A 1 93 ? -1.74 -14.031 14.93 1 96.56 93 GLY A O 1
ATOM 732 N N . ILE A 1 94 ? -1.089 -11.977 14.273 1 97.12 94 ILE A N 1
ATOM 733 C CA . ILE A 1 94 ? 0.055 -12.477 13.516 1 97.12 94 ILE A CA 1
ATOM 734 C C . ILE A 1 94 ? 1.068 -13.109 14.469 1 97.12 94 ILE A C 1
ATOM 736 O O . ILE A 1 94 ? 1.595 -14.188 14.203 1 97.12 94 ILE A O 1
ATOM 740 N N . THR A 1 95 ? 1.312 -12.461 15.586 1 96.62 95 THR A N 1
ATOM 741 C CA . THR A 1 95 ? 2.244 -12.961 16.594 1 96.62 95 THR A CA 1
ATOM 742 C C . THR A 1 95 ? 1.823 -14.344 17.078 1 96.62 95 THR A C 1
ATOM 744 O O . THR A 1 95 ? 2.66 -15.242 17.219 1 96.62 95 THR A O 1
ATOM 747 N N . GLU A 1 96 ? 0.587 -14.547 17.297 1 95.44 96 GLU A N 1
ATOM 748 C CA . GLU A 1 96 ? 0.066 -15.836 17.734 1 95.44 96 GLU A CA 1
ATOM 749 C C . GLU A 1 96 ? 0.174 -16.875 16.625 1 95.44 96 GLU A C 1
ATOM 751 O O . GLU A 1 96 ? 0.521 -18.031 16.891 1 95.44 96 GLU A O 1
ATOM 756 N N . HIS A 1 97 ? -0.055 -16.438 15.461 1 92.94 97 HIS A N 1
ATOM 757 C CA . HIS A 1 97 ? -0.069 -17.328 14.305 1 92.94 97 HIS A CA 1
ATOM 758 C C . HIS A 1 97 ? 1.32 -17.891 14.031 1 92.94 97 HIS A C 1
ATOM 760 O O . HIS A 1 97 ? 1.458 -19.062 13.672 1 92.94 97 HIS A O 1
ATOM 766 N N . VAL A 1 98 ? 2.342 -17.078 14.203 1 93.38 98 VAL A N 1
ATOM 767 C CA . VAL A 1 98 ? 3.682 -17.5 13.812 1 93.38 98 VAL A CA 1
ATOM 768 C C . VAL A 1 98 ? 4.516 -17.797 15.055 1 93.38 98 VAL A C 1
ATOM 770 O O . VAL A 1 98 ? 5.668 -18.219 14.953 1 93.38 98 VAL A O 1
ATOM 773 N N . LYS A 1 99 ? 3.973 -17.5 16.266 1 93.31 99 LYS A N 1
ATOM 774 C CA . LYS A 1 99 ? 4.633 -17.734 17.547 1 93.31 99 LYS A CA 1
ATOM 775 C C . LYS A 1 99 ? 5.941 -16.953 17.641 1 93.31 99 LYS A C 1
ATOM 777 O O . LYS A 1 99 ? 6.984 -17.516 17.984 1 93.31 99 LYS A O 1
ATOM 782 N N . LEU A 1 100 ? 5.895 -15.719 17.266 1 95.56 100 LEU A N 1
ATOM 783 C CA . LEU A 1 100 ? 7 -14.766 17.375 1 95.56 100 LEU A CA 1
ATOM 784 C C . LEU A 1 100 ? 6.543 -13.477 18.062 1 95.56 100 LEU A C 1
ATOM 786 O O . LEU A 1 100 ? 5.391 -13.07 17.906 1 95.56 100 LEU A O 1
ATOM 790 N N . ASP A 1 101 ? 7.484 -12.852 18.734 1 96.25 101 ASP A N 1
ATOM 791 C CA . ASP A 1 101 ? 7.199 -11.547 19.312 1 96.25 101 ASP A CA 1
ATOM 792 C C . ASP A 1 101 ? 7.035 -10.484 18.234 1 96.25 101 ASP A C 1
ATOM 794 O O . ASP A 1 101 ? 7.609 -10.609 17.141 1 96.25 101 ASP A O 1
ATOM 798 N N . LYS A 1 102 ? 6.344 -9.43 18.594 1 96.56 102 LYS A N 1
ATOM 799 C CA . LYS A 1 102 ? 6.051 -8.336 17.672 1 96.56 102 LYS A CA 1
ATOM 800 C C . LYS A 1 102 ? 7.332 -7.699 17.156 1 96.56 102 LYS A C 1
ATOM 802 O O . LYS A 1 102 ? 7.371 -7.199 16.016 1 96.56 102 LYS A O 1
ATOM 807 N N . LYS A 1 103 ? 8.406 -7.695 17.891 1 96.75 103 LYS A N 1
ATOM 808 C CA . LYS A 1 103 ? 9.664 -7.059 17.531 1 96.75 103 LYS A CA 1
ATOM 809 C C . LYS A 1 103 ? 10.312 -7.762 16.344 1 96.75 103 LYS A C 1
ATOM 811 O O . LYS A 1 103 ? 11.266 -7.25 15.75 1 96.75 103 LYS A O 1
ATOM 816 N N . HIS A 1 104 ? 9.742 -8.977 15.914 1 96.94 104 HIS A N 1
ATOM 817 C CA . HIS A 1 104 ? 10.281 -9.742 14.797 1 96.94 104 HIS A CA 1
ATOM 818 C C . HIS A 1 104 ? 9.406 -9.594 13.555 1 96.94 104 HIS A C 1
ATOM 820 O O . HIS A 1 104 ? 9.633 -10.266 12.547 1 96.94 104 HIS A O 1
ATOM 826 N N . ILE A 1 105 ? 8.391 -8.672 13.664 1 97.5 105 ILE A N 1
ATOM 827 C CA . ILE A 1 105 ? 7.379 -8.688 12.617 1 97.5 105 ILE A CA 1
ATOM 828 C C . ILE A 1 105 ? 7.176 -7.273 12.078 1 97.5 105 ILE A C 1
ATOM 830 O O . ILE A 1 105 ? 7.125 -6.309 12.852 1 97.5 105 ILE A O 1
ATOM 834 N N . LEU A 1 106 ? 7.129 -7.105 10.766 1 97.5 106 LEU A N 1
ATOM 835 C CA . LEU A 1 106 ? 6.629 -5.914 10.094 1 97.5 106 LEU A CA 1
ATOM 836 C C . LEU A 1 106 ? 5.477 -6.258 9.156 1 97.5 106 LEU A C 1
ATOM 838 O O . LEU A 1 106 ? 5.582 -7.184 8.352 1 97.5 106 LEU A O 1
ATOM 842 N N . VAL A 1 107 ? 4.348 -5.574 9.305 1 98.31 107 VAL A N 1
ATOM 843 C CA . VAL A 1 107 ? 3.189 -5.754 8.43 1 98.31 107 VAL A CA 1
ATOM 844 C C . VAL A 1 107 ? 3.332 -4.875 7.191 1 98.31 107 VAL A C 1
ATOM 846 O O . VAL A 1 107 ? 3.719 -3.707 7.293 1 98.31 107 VAL A O 1
ATOM 849 N N . ASN A 1 108 ? 3.053 -5.461 6.055 1 97.69 108 ASN A N 1
ATOM 850 C CA . ASN A 1 108 ? 3.32 -4.766 4.801 1 97.69 108 ASN A CA 1
ATOM 851 C C . ASN A 1 108 ? 2.117 -4.812 3.865 1 97.69 108 ASN A C 1
ATOM 853 O O . ASN A 1 108 ? 1.246 -5.672 4.008 1 97.69 108 ASN A O 1
ATOM 857 N N . ASN A 1 109 ? 2.074 -3.865 2.916 1 98.06 109 ASN A N 1
ATOM 858 C CA . ASN A 1 109 ? 1.062 -3.812 1.868 1 98.06 109 ASN A CA 1
ATOM 859 C C . ASN A 1 109 ? 1.302 -4.879 0.801 1 98.06 109 ASN A C 1
ATOM 861 O O . ASN A 1 109 ? 1.502 -4.555 -0.371 1 98.06 109 ASN A O 1
ATOM 865 N N . GLY A 1 110 ? 1.242 -6.18 1.233 1 94.94 110 GLY A N 1
ATOM 866 C CA . GLY A 1 110 ? 1.595 -7.309 0.388 1 94.94 110 GLY A CA 1
ATOM 867 C C . GLY A 1 110 ? 3.076 -7.633 0.416 1 94.94 110 GLY A C 1
ATOM 868 O O . GLY A 1 110 ? 3.883 -6.84 0.902 1 94.94 110 GLY A O 1
ATOM 869 N N . SER A 1 111 ? 3.398 -8.773 -0.127 1 92.31 111 SER A N 1
ATOM 870 C CA . SER A 1 111 ? 4.785 -9.227 -0.111 1 92.31 111 SER A CA 1
ATOM 871 C C . SER A 1 111 ? 5.66 -8.359 -1.009 1 92.31 111 SER A C 1
ATOM 873 O O . SER A 1 111 ? 6.855 -8.195 -0.753 1 92.31 111 SER A O 1
ATOM 875 N N . ASP A 1 112 ? 5.09 -7.793 -2.045 1 92.5 112 ASP A N 1
ATOM 876 C CA . ASP A 1 112 ? 5.867 -6.906 -2.906 1 92.5 112 ASP A CA 1
ATOM 877 C C . ASP A 1 112 ? 6.43 -5.727 -2.117 1 92.5 112 ASP A C 1
ATOM 879 O O . ASP A 1 112 ? 7.578 -5.328 -2.318 1 92.5 112 ASP A O 1
ATOM 883 N N . ASP A 1 113 ? 5.559 -5.203 -1.271 1 95.06 113 ASP A N 1
ATOM 884 C CA . ASP A 1 113 ? 5.984 -4.109 -0.403 1 95.06 113 ASP A CA 1
ATOM 885 C C . ASP A 1 113 ? 7.129 -4.547 0.506 1 95.06 113 ASP A C 1
ATOM 887 O O . ASP A 1 113 ? 8.086 -3.791 0.718 1 95.06 113 ASP A O 1
ATOM 891 N N . ALA A 1 114 ? 7.086 -5.715 1.003 1 94.69 114 ALA A N 1
ATOM 892 C CA . ALA A 1 114 ? 8.133 -6.27 1.854 1 94.69 114 ALA A CA 1
ATOM 893 C C . ALA A 1 114 ? 9.43 -6.449 1.073 1 94.69 114 ALA A C 1
ATOM 895 O O . ALA A 1 114 ? 10.508 -6.074 1.547 1 94.69 114 ALA A O 1
ATOM 896 N N . LEU A 1 115 ? 9.312 -7.031 -0.068 1 93.5 115 LEU A N 1
ATOM 897 C CA . LEU A 1 115 ? 10.477 -7.297 -0.897 1 93.5 115 LEU A CA 1
ATOM 898 C C . LEU A 1 115 ? 11.18 -6 -1.278 1 93.5 115 LEU A C 1
ATOM 900 O O . LEU A 1 115 ? 12.414 -5.914 -1.226 1 93.5 115 LEU A O 1
ATOM 904 N N . ARG A 1 116 ? 10.422 -5.039 -1.641 1 93.56 116 ARG A N 1
ATOM 905 C CA . ARG A 1 116 ? 10.992 -3.736 -1.964 1 93.56 116 ARG A CA 1
ATOM 906 C C . ARG A 1 116 ? 11.719 -3.143 -0.76 1 93.56 116 ARG A C 1
ATOM 908 O O . ARG A 1 116 ? 12.836 -2.645 -0.886 1 93.56 116 ARG A O 1
ATOM 915 N N . LEU A 1 117 ? 11.086 -3.156 0.362 1 94.25 117 LEU A N 1
ATOM 916 C CA . LEU A 1 117 ? 11.68 -2.639 1.592 1 94.25 117 LEU A CA 1
ATOM 917 C C . LEU A 1 117 ? 13.016 -3.318 1.883 1 94.25 117 LEU A C 1
ATOM 919 O O . LEU A 1 117 ? 13.984 -2.654 2.248 1 94.25 117 LEU A O 1
ATOM 923 N N . ILE A 1 118 ? 13.039 -4.617 1.726 1 93.31 118 ILE A N 1
ATOM 924 C CA . ILE A 1 118 ? 14.242 -5.398 1.99 1 93.31 118 ILE A CA 1
ATOM 925 C C . ILE A 1 118 ? 15.359 -4.953 1.055 1 93.31 118 ILE A C 1
ATOM 927 O O . ILE A 1 118 ? 16.469 -4.668 1.503 1 93.31 118 ILE A O 1
ATOM 931 N N . MET A 1 119 ? 15.086 -4.867 -0.211 1 92.62 119 MET A N 1
ATOM 932 C CA . MET A 1 119 ? 16.109 -4.492 -1.185 1 92.62 119 MET A CA 1
ATOM 933 C C . MET A 1 119 ? 16.594 -3.068 -0.935 1 92.62 119 MET A C 1
ATOM 935 O O . MET A 1 119 ? 17.797 -2.818 -0.912 1 92.62 119 MET A O 1
ATOM 939 N N . ASP A 1 120 ? 15.656 -2.188 -0.718 1 90.94 120 ASP A N 1
ATOM 940 C CA . ASP A 1 120 ? 16.016 -0.793 -0.461 1 90.94 120 ASP A CA 1
ATOM 941 C C . ASP A 1 120 ? 16.875 -0.666 0.789 1 90.94 120 ASP A C 1
ATOM 943 O O . ASP A 1 120 ? 17.734 0.209 0.864 1 90.94 120 ASP A O 1
ATOM 947 N N . THR A 1 121 ? 16.609 -1.447 1.751 1 92.44 121 THR A N 1
ATOM 948 C CA . THR A 1 121 ? 17.297 -1.343 3.037 1 92.44 121 THR A CA 1
ATOM 949 C C . THR A 1 121 ? 18.703 -1.913 2.947 1 92.44 121 THR A C 1
ATOM 951 O O . THR A 1 121 ? 19.641 -1.356 3.523 1 92.44 121 THR A O 1
ATOM 954 N N . PHE A 1 122 ? 18.906 -2.955 2.176 1 91.75 122 PHE A N 1
ATOM 955 C CA . PHE A 1 122 ? 20.141 -3.699 2.377 1 91.75 122 PHE A CA 1
ATOM 956 C C . PHE A 1 122 ? 21.031 -3.607 1.146 1 91.75 122 PHE A C 1
ATOM 958 O O . PHE A 1 122 ? 22.219 -3.928 1.211 1 91.75 122 PHE A O 1
ATOM 965 N N . LEU A 1 123 ? 20.5 -3.238 0.051 1 90.69 123 LEU A N 1
ATOM 966 C CA . LEU A 1 123 ? 21.328 -3.162 -1.152 1 90.69 123 LEU A CA 1
ATOM 967 C C . LEU A 1 123 ? 21.859 -1.748 -1.362 1 90.69 123 LEU A C 1
ATOM 969 O O . LEU A 1 123 ? 21.109 -0.775 -1.215 1 90.69 123 LEU A O 1
ATOM 973 N N . ALA A 1 124 ? 23.094 -1.656 -1.65 1 86.94 124 ALA A N 1
ATOM 974 C CA . ALA A 1 124 ? 23.75 -0.435 -2.125 1 86.94 124 ALA A CA 1
ATOM 975 C C . ALA A 1 124 ? 24.078 -0.533 -3.609 1 86.94 124 ALA A C 1
ATOM 977 O O . ALA A 1 124 ? 24.125 -1.63 -4.172 1 86.94 124 ALA A O 1
ATOM 978 N N . PRO A 1 125 ? 24.219 0.677 -4.23 1 87.5 125 PRO A N 1
ATOM 979 C CA . PRO A 1 125 ? 24.625 0.624 -5.633 1 87.5 125 PRO A CA 1
ATOM 980 C C . PRO A 1 125 ? 25.875 -0.231 -5.848 1 87.5 125 PRO A C 1
ATOM 982 O O . PRO A 1 125 ? 26.844 -0.112 -5.094 1 87.5 125 PRO A O 1
ATOM 985 N N . GLY A 1 126 ? 25.75 -1.144 -6.82 1 90.31 126 GLY A N 1
ATOM 986 C CA . GLY A 1 126 ? 26.891 -1.982 -7.148 1 90.31 126 GLY A CA 1
ATOM 987 C C . GLY A 1 126 ? 26.875 -3.322 -6.438 1 90.31 126 GLY A C 1
ATOM 988 O O . GLY A 1 126 ? 27.547 -4.262 -6.852 1 90.31 126 GLY A O 1
ATOM 989 N N . ASP A 1 127 ? 26.078 -3.486 -5.387 1 90.44 127 ASP A N 1
ATOM 990 C CA . ASP A 1 127 ? 25.953 -4.77 -4.707 1 90.44 127 ASP A CA 1
ATOM 991 C C . ASP A 1 127 ? 25.359 -5.828 -5.633 1 90.44 127 ASP A C 1
ATOM 993 O O . ASP A 1 127 ? 24.734 -5.496 -6.645 1 90.44 127 ASP A O 1
ATOM 997 N N . LYS A 1 128 ? 25.656 -7.094 -5.281 1 93.75 128 LYS A N 1
ATOM 998 C CA . LYS A 1 128 ? 25.125 -8.211 -6.062 1 93.75 128 LYS A CA 1
ATOM 999 C C . LYS A 1 128 ? 24.031 -8.945 -5.293 1 93.75 128 LYS A C 1
ATOM 1001 O O . LYS A 1 128 ? 24.172 -9.195 -4.094 1 93.75 128 LYS A O 1
ATOM 1006 N N . ALA A 1 129 ? 22.938 -9.164 -5.965 1 93.44 129 ALA A N 1
ATOM 1007 C CA . ALA A 1 129 ? 21.859 -10 -5.445 1 93.44 129 ALA A CA 1
ATOM 1008 C C . ALA A 1 129 ? 21.656 -11.234 -6.316 1 93.44 129 ALA A C 1
ATOM 1010 O O . ALA A 1 129 ? 21.469 -11.117 -7.531 1 93.44 129 ALA A O 1
ATOM 1011 N N . LEU A 1 130 ? 21.719 -12.406 -5.672 1 92.56 130 LEU A N 1
ATOM 1012 C CA . LEU A 1 130 ? 21.594 -13.672 -6.375 1 92.56 130 LEU A CA 1
ATOM 1013 C C . LEU A 1 130 ? 20.156 -14.18 -6.336 1 92.56 130 LEU A C 1
ATOM 1015 O O . LEU A 1 130 ? 19.562 -14.273 -5.262 1 92.56 130 LEU A O 1
ATOM 1019 N N . VAL A 1 131 ? 19.625 -14.469 -7.539 1 90.31 131 VAL A N 1
ATOM 1020 C CA . VAL A 1 131 ? 18.25 -14.93 -7.648 1 90.31 131 VAL A CA 1
ATOM 1021 C C . VAL A 1 131 ? 18.188 -16.172 -8.539 1 90.31 131 VAL A C 1
ATOM 1023 O O . VAL A 1 131 ? 18.25 -16.062 -9.766 1 90.31 131 VAL A O 1
ATOM 1026 N N . PRO A 1 132 ? 18 -17.328 -7.938 1 86.56 132 PRO A N 1
ATOM 1027 C CA . PRO A 1 132 ? 17.766 -18.516 -8.773 1 86.56 132 PRO A CA 1
ATOM 1028 C C . PRO A 1 132 ? 16.547 -18.359 -9.68 1 86.56 132 PRO A C 1
ATOM 1030 O O . PRO A 1 132 ? 15.539 -17.797 -9.266 1 86.56 132 PRO A O 1
ATOM 1033 N N . GLN A 1 133 ? 16.688 -18.906 -10.891 1 83.25 133 GLN A N 1
ATOM 1034 C CA . GLN A 1 133 ? 15.617 -18.844 -11.891 1 83.25 133 GLN A CA 1
ATOM 1035 C C . GLN A 1 133 ? 15.016 -20.234 -12.133 1 83.25 133 GLN A C 1
ATOM 1037 O O . GLN A 1 133 ? 15.727 -21.234 -12.109 1 83.25 133 GLN A O 1
ATOM 1042 N N . PRO A 1 134 ? 13.688 -20.359 -12.414 1 80.62 134 PRO A N 1
ATOM 1043 C CA . PRO A 1 134 ? 12.703 -19.266 -12.516 1 80.62 134 PRO A CA 1
ATOM 1044 C C . PRO A 1 134 ? 12.336 -18.688 -11.156 1 80.62 134 PRO A C 1
ATOM 1046 O O . PRO A 1 134 ? 12.43 -19.375 -10.133 1 80.62 134 PRO A O 1
ATOM 1049 N N . SER A 1 135 ? 12.023 -17.375 -11.18 1 82.56 135 SER A N 1
ATOM 1050 C CA . SER A 1 135 ? 11.68 -16.672 -9.945 1 82.56 135 SER A CA 1
ATOM 1051 C C . SER A 1 135 ? 10.594 -15.633 -10.18 1 82.56 135 SER A C 1
ATOM 1053 O O . SER A 1 135 ? 9.969 -15.609 -11.242 1 82.56 135 SER A O 1
ATOM 1055 N N . TYR A 1 136 ? 10.273 -14.992 -9.156 1 82.62 136 TYR A N 1
ATOM 1056 C CA . TYR A 1 136 ? 9.312 -13.898 -9.219 1 82.62 136 TYR A CA 1
ATOM 1057 C C . TYR A 1 136 ? 9.922 -12.672 -9.891 1 82.62 136 TYR A C 1
ATOM 1059 O O . TYR A 1 136 ? 10.891 -12.094 -9.383 1 82.62 136 TYR A O 1
ATOM 1067 N N . PRO A 1 137 ? 9.422 -12.195 -11 1 80.62 137 PRO A N 1
ATOM 1068 C CA . PRO A 1 137 ? 10.07 -11.172 -11.82 1 80.62 137 PRO A CA 1
ATOM 1069 C C . PRO A 1 137 ? 10.203 -9.836 -11.102 1 80.62 137 PRO A C 1
ATOM 1071 O O . PRO A 1 137 ? 11.156 -9.086 -11.352 1 80.62 137 PRO A O 1
ATOM 1074 N N . GLN A 1 138 ? 9.344 -9.539 -10.219 1 86.5 138 GLN A N 1
ATOM 1075 C CA . GLN A 1 138 ? 9.359 -8.242 -9.555 1 86.5 138 GLN A CA 1
ATOM 1076 C C . GLN A 1 138 ? 10.609 -8.07 -8.695 1 86.5 138 GLN A C 1
ATOM 1078 O O . GLN A 1 138 ? 11.094 -6.953 -8.508 1 86.5 138 GLN A O 1
ATOM 1083 N N . VAL A 1 139 ? 11.172 -9.086 -8.266 1 88.81 139 VAL A N 1
ATOM 1084 C CA . VAL A 1 139 ? 12.359 -9.023 -7.426 1 88.81 139 VAL A CA 1
ATOM 1085 C C . VAL A 1 139 ? 13.516 -8.414 -8.219 1 88.81 139 VAL A C 1
ATOM 1087 O O . VAL A 1 139 ? 14.281 -7.609 -7.684 1 88.81 139 VAL A O 1
ATOM 1090 N N . GLY A 1 140 ? 13.625 -8.867 -9.445 1 89.69 140 GLY A N 1
ATOM 1091 C CA . GLY A 1 140 ? 14.648 -8.281 -10.305 1 89.69 140 GLY A CA 1
ATOM 1092 C C . GLY A 1 140 ? 14.508 -6.781 -10.469 1 89.69 140 GLY A C 1
ATOM 1093 O O . GLY A 1 140 ? 15.5 -6.051 -10.453 1 89.69 140 GLY A O 1
ATOM 1094 N N . ILE A 1 141 ? 13.328 -6.336 -10.555 1 90.44 141 ILE A N 1
ATOM 1095 C CA . ILE A 1 141 ? 13.031 -4.918 -10.711 1 90.44 141 ILE A CA 1
ATOM 1096 C C . ILE A 1 141 ? 13.453 -4.156 -9.461 1 90.44 141 ILE A C 1
ATOM 1098 O O . ILE A 1 141 ? 14.062 -3.086 -9.547 1 90.44 141 ILE A O 1
ATOM 1102 N N . PHE A 1 142 ? 13.148 -4.688 -8.305 1 91.75 142 PHE A N 1
ATOM 1103 C CA . PHE A 1 142 ? 13.516 -4.047 -7.043 1 91.75 142 PHE A CA 1
ATOM 1104 C C . PHE A 1 142 ? 15.031 -3.98 -6.887 1 91.75 142 PHE A C 1
ATOM 1106 O O . PHE A 1 142 ? 15.57 -2.959 -6.457 1 91.75 142 PHE A O 1
ATOM 1113 N N . ILE A 1 143 ? 15.711 -5.047 -7.289 1 92.62 143 ILE A N 1
ATOM 1114 C CA . ILE A 1 143 ? 17.172 -5.094 -7.215 1 92.62 143 ILE A CA 1
ATOM 1115 C C . ILE A 1 143 ? 17.766 -4.027 -8.125 1 92.62 143 ILE A C 1
ATOM 1117 O O . ILE A 1 143 ? 18.625 -3.244 -7.703 1 92.62 143 ILE A O 1
ATOM 1121 N N . GLU A 1 144 ? 17.281 -3.959 -9.32 1 91.75 144 GLU A N 1
ATOM 1122 C CA . GLU A 1 144 ? 17.797 -3.023 -10.32 1 91.75 144 GLU A CA 1
ATOM 1123 C C . GLU A 1 144 ? 17.453 -1.583 -9.961 1 91.75 144 GLU A C 1
ATOM 1125 O O . GLU A 1 144 ? 18.219 -0.663 -10.234 1 91.75 144 GLU A O 1
ATOM 1130 N N . GLY A 1 145 ? 16.359 -1.429 -9.32 1 90.06 145 GLY A N 1
ATOM 1131 C CA . GLY A 1 145 ? 15.961 -0.112 -8.844 1 90.06 145 GLY A CA 1
ATOM 1132 C C . GLY A 1 145 ? 16.922 0.463 -7.824 1 90.06 145 GLY A C 1
ATOM 1133 O O . GLY A 1 145 ? 17.047 1.684 -7.691 1 90.06 145 GLY A O 1
ATOM 1134 N N . CYS A 1 146 ? 17.547 -0.385 -7.129 1 89.81 146 CYS A N 1
ATOM 1135 C CA . CYS A 1 146 ? 18.547 0.013 -6.145 1 89.81 146 CYS A CA 1
ATOM 1136 C C . CYS A 1 146 ? 19.906 0.222 -6.805 1 89.81 146 CYS A C 1
ATOM 1138 O O . CYS A 1 146 ? 20.906 0.436 -6.121 1 89.81 146 CYS A O 1
ATOM 1140 N N . HIS A 1 147 ? 19.922 0.097 -8.109 1 89.56 147 HIS A N 1
ATOM 1141 C CA . HIS A 1 147 ? 21.172 0.18 -8.859 1 89.56 147 HIS A CA 1
ATOM 1142 C C . HIS A 1 147 ? 22.125 -0.936 -8.461 1 89.56 147 HIS A C 1
ATOM 1144 O O . HIS A 1 147 ? 23.344 -0.742 -8.461 1 89.56 147 HIS A O 1
ATOM 1150 N N . ALA A 1 148 ? 21.594 -2.043 -7.992 1 91.06 148 ALA A N 1
ATOM 1151 C CA . ALA A 1 148 ? 22.359 -3.254 -7.691 1 91.06 148 ALA A CA 1
ATOM 1152 C C . ALA A 1 148 ? 22.344 -4.219 -8.875 1 91.06 148 ALA A C 1
ATOM 1154 O O . ALA A 1 148 ? 21.625 -3.998 -9.859 1 91.06 148 ALA A O 1
ATOM 1155 N N . GLN A 1 149 ? 23.234 -5.207 -8.836 1 94 149 GLN A N 1
ATOM 1156 C CA . GLN A 1 149 ? 23.344 -6.18 -9.922 1 94 149 GLN A CA 1
ATOM 1157 C C . GLN A 1 149 ? 22.438 -7.383 -9.672 1 94 149 GLN A C 1
ATOM 1159 O O . GLN A 1 149 ? 22.578 -8.078 -8.664 1 94 149 GLN A O 1
ATOM 1164 N N . HIS A 1 150 ? 21.5 -7.543 -10.562 1 94.81 150 HIS A N 1
ATOM 1165 C CA . HIS A 1 150 ? 20.641 -8.719 -10.547 1 94.81 150 HIS A CA 1
ATOM 1166 C C . HIS A 1 150 ? 21.328 -9.922 -11.18 1 94.81 150 HIS A C 1
ATOM 1168 O O . HIS A 1 150 ? 21.344 -10.062 -12.406 1 94.81 150 HIS A O 1
ATOM 1174 N N . VAL A 1 151 ? 21.891 -10.82 -10.336 1 94.94 151 VAL A N 1
ATOM 1175 C CA . VAL A 1 151 ? 22.594 -12.008 -10.812 1 94.94 151 VAL A CA 1
ATOM 1176 C C . VAL A 1 151 ? 21.625 -13.188 -10.898 1 94.94 151 VAL A C 1
ATOM 1178 O O . VAL A 1 151 ? 21.203 -13.727 -9.875 1 94.94 151 VAL A O 1
ATOM 1181 N N . LYS A 1 152 ? 21.359 -13.609 -12.094 1 90.94 152 LYS A N 1
ATOM 1182 C CA . LYS A 1 152 ? 20.453 -14.727 -12.336 1 90.94 152 LYS A CA 1
ATOM 1183 C C . LYS A 1 152 ? 21.219 -16.047 -12.352 1 90.94 152 LYS A C 1
ATOM 1185 O O . LYS A 1 152 ? 22.297 -16.141 -12.93 1 90.94 152 LYS A O 1
ATOM 1190 N N . MET A 1 153 ? 20.656 -17.031 -11.617 1 88.88 153 MET A N 1
ATOM 1191 C CA . MET A 1 153 ? 21.172 -18.391 -11.633 1 88.88 153 MET A CA 1
ATOM 1192 C C . MET A 1 153 ? 20.141 -19.359 -12.219 1 88.88 153 MET A C 1
ATOM 1194 O O . MET A 1 153 ? 19.156 -19.688 -11.57 1 88.88 153 MET A O 1
ATOM 1198 N N . GLU A 1 154 ? 20.453 -19.891 -13.352 1 85.06 154 GLU A N 1
ATOM 1199 C CA . GLU A 1 154 ? 19.547 -20.859 -13.953 1 85.06 154 GLU A CA 1
ATOM 1200 C C . GLU A 1 154 ? 19.656 -22.219 -13.273 1 85.06 154 GLU A C 1
ATOM 1202 O O . GLU A 1 154 ? 20.734 -22.828 -13.266 1 85.06 154 GLU A O 1
ATOM 1207 N N . LEU A 1 155 ? 18.578 -22.625 -12.727 1 81.25 155 LEU A N 1
ATOM 1208 C CA . LEU A 1 155 ? 18.562 -23.938 -12.102 1 81.25 155 LEU A CA 1
ATOM 1209 C C . LEU A 1 155 ? 18.562 -25.031 -13.164 1 81.25 155 LEU A C 1
ATOM 1211 O O . LEU A 1 155 ? 17.922 -24.906 -14.203 1 81.25 155 LEU A O 1
ATOM 1215 N N . LYS A 1 156 ? 19.266 -26.141 -12.859 1 78.69 156 LYS A N 1
ATOM 1216 C CA . LYS A 1 156 ? 19.25 -27.297 -13.766 1 78.69 156 LYS A CA 1
ATOM 1217 C C . LYS A 1 156 ? 17.859 -27.906 -13.859 1 78.69 156 LYS A C 1
ATOM 1219 O O . LYS A 1 156 ? 17.406 -28.25 -14.953 1 78.69 156 LYS A O 1
ATOM 1224 N N . ASP A 1 157 ? 17.234 -28.031 -12.758 1 76.94 157 ASP A N 1
ATOM 1225 C CA . ASP A 1 157 ? 15.828 -28.406 -12.641 1 76.94 157 ASP A CA 1
ATOM 1226 C C . ASP A 1 157 ? 15 -27.266 -12.07 1 76.94 157 ASP A C 1
ATOM 1228 O O . ASP A 1 157 ? 15.141 -26.922 -10.891 1 76.94 157 ASP A O 1
ATOM 1232 N N . PRO A 1 158 ? 14.133 -26.734 -12.852 1 73.25 158 PRO A N 1
ATOM 1233 C CA . PRO A 1 158 ? 13.375 -25.562 -12.391 1 73.25 158 PRO A CA 1
ATOM 1234 C C . PRO A 1 158 ? 12.461 -25.891 -11.203 1 73.25 158 PRO A C 1
ATOM 1236 O O . PRO A 1 158 ? 11.938 -24.969 -10.562 1 73.25 158 PRO A O 1
ATOM 1239 N N . PHE A 1 159 ? 12.359 -27.141 -10.875 1 73.38 159 PHE A N 1
ATOM 1240 C CA . PHE A 1 159 ? 11.43 -27.516 -9.812 1 73.38 159 PHE A CA 1
ATOM 1241 C C . PHE A 1 159 ? 12.188 -27.891 -8.539 1 73.38 159 PHE A C 1
ATOM 1243 O O . PHE A 1 159 ? 11.57 -28.203 -7.52 1 73.38 159 PHE A O 1
ATOM 1250 N N . CYS A 1 160 ? 13.523 -27.812 -8.672 1 71.62 160 CYS A N 1
ATOM 1251 C CA . CYS A 1 160 ? 14.305 -28.234 -7.512 1 71.62 160 CYS A CA 1
ATOM 1252 C C . CYS A 1 160 ? 15.516 -27.328 -7.309 1 71.62 160 CYS A C 1
ATOM 1254 O O . CYS A 1 160 ? 16.25 -27.031 -8.258 1 71.62 160 CYS A O 1
ATOM 1256 N N . ASN A 1 161 ? 15.578 -26.859 -6.043 1 73.38 161 ASN A N 1
ATOM 1257 C CA . ASN A 1 161 ? 16.812 -26.156 -5.688 1 73.38 161 ASN A CA 1
ATOM 1258 C C . ASN A 1 161 ? 17.906 -27.109 -5.242 1 73.38 161 ASN A C 1
ATOM 1260 O O . ASN A 1 161 ? 17.719 -27.875 -4.293 1 73.38 161 ASN A O 1
ATOM 1264 N N . ASP A 1 162 ? 19.016 -27.141 -5.961 1 76.62 162 ASP A N 1
ATOM 1265 C CA . ASP A 1 162 ? 20.156 -27.953 -5.586 1 76.62 162 ASP A CA 1
ATOM 1266 C C . ASP A 1 162 ? 21.094 -27.188 -4.66 1 76.62 162 ASP A C 1
ATOM 1268 O O . ASP A 1 162 ? 21.703 -26.188 -5.07 1 76.62 162 ASP A O 1
ATOM 1272 N N . GLU A 1 163 ? 21.172 -27.688 -3.529 1 81.81 163 GLU A N 1
ATOM 1273 C CA . GLU A 1 163 ? 21.969 -27 -2.506 1 81.81 163 GLU A CA 1
ATOM 1274 C C . GLU A 1 163 ? 23.422 -26.859 -2.947 1 81.81 163 GLU A C 1
ATOM 1276 O O . GLU A 1 163 ? 24.047 -25.812 -2.699 1 81.81 163 GLU A O 1
ATOM 1281 N N . SER A 1 164 ? 23.953 -27.953 -3.469 1 85.38 164 SER A N 1
ATOM 1282 C CA . SER A 1 164 ? 25.344 -27.922 -3.902 1 85.38 164 SER A CA 1
ATOM 1283 C C . SER A 1 164 ? 25.562 -26.859 -4.977 1 85.38 164 SER A C 1
ATOM 1285 O O . SER A 1 164 ? 26.531 -26.109 -4.922 1 85.38 164 SER A O 1
ATOM 1287 N N . GLU A 1 165 ? 24.688 -26.797 -5.879 1 84.12 165 GLU A N 1
ATOM 1288 C CA . GLU A 1 165 ? 24.781 -25.797 -6.938 1 84.12 165 GLU A CA 1
ATOM 1289 C C . GLU A 1 165 ? 24.656 -24.391 -6.371 1 84.12 165 GLU A C 1
ATOM 1291 O O . GLU A 1 165 ? 25.375 -23.469 -6.805 1 84.12 165 GLU A O 1
ATOM 1296 N N . LEU A 1 166 ? 23.844 -24.234 -5.461 1 85.12 166 LEU A N 1
ATOM 1297 C CA . LEU A 1 166 ? 23.641 -22.922 -4.836 1 85.12 166 LEU A CA 1
ATOM 1298 C C . LEU A 1 166 ? 24.891 -22.484 -4.074 1 85.12 166 LEU A C 1
ATOM 1300 O O . LEU A 1 166 ? 25.297 -21.328 -4.172 1 85.12 166 LEU A O 1
ATOM 1304 N N . ARG A 1 167 ? 25.422 -23.359 -3.367 1 87.12 167 ARG A N 1
ATOM 1305 C CA . ARG A 1 167 ? 26.625 -23.047 -2.59 1 87.12 167 ARG A CA 1
ATOM 1306 C C . ARG A 1 167 ? 27.781 -22.625 -3.498 1 87.12 167 ARG A C 1
ATOM 1308 O O . ARG A 1 167 ? 28.516 -21.688 -3.178 1 87.12 167 ARG A O 1
ATOM 1315 N N . GLU A 1 168 ? 27.906 -23.359 -4.512 1 89.56 168 GLU A N 1
ATOM 1316 C CA . GLU A 1 168 ? 28.953 -23.031 -5.465 1 89.56 168 GLU A CA 1
ATOM 1317 C C . GLU A 1 168 ? 28.766 -21.641 -6.055 1 89.56 168 GLU A C 1
ATOM 1319 O O . GLU A 1 168 ? 29.719 -20.875 -6.18 1 89.56 168 GLU A O 1
ATOM 1324 N N . LYS A 1 169 ? 27.562 -21.312 -6.406 1 89.56 169 LYS A N 1
ATOM 1325 C CA . LYS A 1 169 ? 27.266 -20.016 -7.004 1 89.56 169 LYS A CA 1
ATOM 1326 C C . LYS A 1 169 ? 27.453 -18.891 -5.992 1 89.56 169 LYS A C 1
ATOM 1328 O O . LYS A 1 169 ? 27.906 -17.797 -6.344 1 89.56 169 LYS A O 1
ATOM 1333 N N . ILE A 1 170 ? 27.109 -19.172 -4.766 1 88.31 170 ILE A N 1
ATOM 1334 C CA . ILE A 1 170 ? 27.297 -18.188 -3.699 1 88.31 170 ILE A CA 1
ATOM 1335 C C . ILE A 1 170 ? 28.781 -17.875 -3.523 1 88.31 170 ILE A C 1
ATOM 1337 O O . ILE A 1 170 ? 29.156 -16.719 -3.381 1 88.31 170 ILE A O 1
ATOM 1341 N N . ALA A 1 171 ? 29.516 -18.938 -3.586 1 89.88 171 ALA A N 1
ATOM 1342 C CA . ALA A 1 171 ? 30.969 -18.766 -3.441 1 89.88 171 ALA A CA 1
ATOM 1343 C C . ALA A 1 171 ? 31.547 -17.969 -4.605 1 89.88 171 ALA A C 1
ATOM 1345 O O . ALA A 1 171 ? 32.469 -17.156 -4.418 1 89.88 171 ALA A O 1
ATOM 1346 N N . GLU A 1 172 ? 31 -18.172 -5.688 1 92.62 172 GLU A N 1
ATOM 1347 C CA . GLU A 1 172 ? 31.469 -17.5 -6.902 1 92.62 172 GLU A CA 1
ATOM 1348 C C . GLU A 1 172 ? 31.078 -16.031 -6.922 1 92.62 172 GLU A C 1
ATOM 1350 O O . GLU A 1 172 ? 31.906 -15.172 -7.234 1 92.62 172 GLU A O 1
ATOM 1355 N N . VAL A 1 173 ? 29.859 -15.734 -6.555 1 92.25 173 VAL A N 1
ATOM 1356 C CA . VAL A 1 173 ? 29.266 -14.414 -6.777 1 92.25 173 VAL A CA 1
ATOM 1357 C C . VAL A 1 173 ? 29.469 -13.547 -5.539 1 92.25 173 VAL A C 1
ATOM 1359 O O . VAL A 1 173 ? 29.625 -12.328 -5.652 1 92.25 173 VAL A O 1
ATOM 1362 N N . ASP A 1 174 ? 29.484 -14.148 -4.359 1 89.94 174 ASP A N 1
ATOM 1363 C CA . AS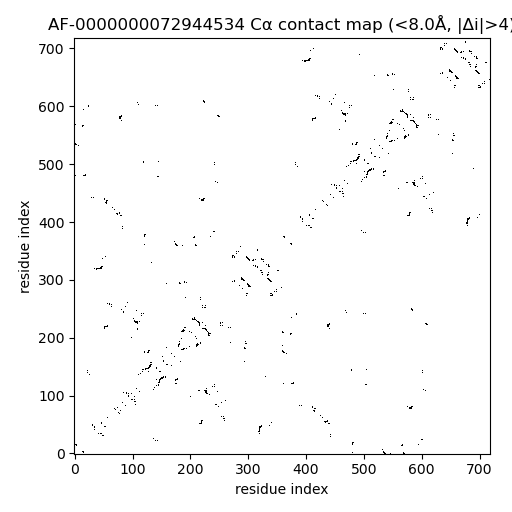P A 1 174 ? 29.562 -13.453 -3.08 1 89.94 174 ASP A CA 1
ATOM 1364 C C . ASP A 1 174 ? 28.484 -12.375 -2.984 1 89.94 174 ASP A C 1
ATOM 1366 O O . ASP A 1 174 ? 28.797 -11.203 -2.748 1 89.94 174 ASP A O 1
ATOM 1370 N N . PRO A 1 175 ? 27.219 -12.781 -3.084 1 92.44 175 PRO A N 1
ATOM 1371 C CA . PRO A 1 175 ? 26.109 -11.82 -3.123 1 92.44 175 PRO A CA 1
ATOM 1372 C C . PRO A 1 175 ? 25.812 -11.211 -1.756 1 92.44 175 PRO A C 1
ATOM 1374 O O . PRO A 1 175 ? 26.031 -11.852 -0.727 1 92.44 175 PRO A O 1
ATOM 1377 N N . LYS A 1 176 ? 25.344 -9.945 -1.764 1 91.5 176 LYS A N 1
ATOM 1378 C CA . LYS A 1 176 ? 24.859 -9.289 -0.552 1 91.5 176 LYS A CA 1
ATOM 1379 C C . LYS A 1 176 ? 23.5 -9.852 -0.122 1 91.5 176 LYS A C 1
ATOM 1381 O O . LYS A 1 176 ? 23.219 -9.938 1.072 1 91.5 176 LYS A O 1
ATOM 1386 N N . VAL A 1 177 ? 22.656 -10.18 -1.07 1 91.56 177 VAL A N 1
ATOM 1387 C CA . VAL A 1 177 ? 21.312 -10.727 -0.851 1 91.56 177 VAL A CA 1
ATOM 1388 C C . VAL A 1 177 ? 21.109 -11.945 -1.741 1 91.56 177 VAL A C 1
ATOM 1390 O O . VAL A 1 177 ? 21.562 -11.969 -2.891 1 91.56 177 VAL A O 1
ATOM 1393 N N . ILE A 1 178 ? 20.531 -12.969 -1.144 1 90.44 178 ILE A N 1
ATOM 1394 C CA . ILE A 1 178 ? 20.047 -14.125 -1.894 1 90.44 178 ILE A CA 1
ATOM 1395 C C . ILE A 1 178 ? 18.547 -14.273 -1.702 1 90.44 178 ILE A C 1
ATOM 1397 O O . ILE A 1 178 ? 18.047 -14.305 -0.571 1 90.44 178 ILE A O 1
ATOM 1401 N N . TYR A 1 179 ? 17.844 -14.266 -2.801 1 88.75 179 TYR A N 1
ATOM 1402 C CA . TYR A 1 179 ? 16.406 -14.484 -2.762 1 88.75 179 TYR A CA 1
ATOM 1403 C C . TYR A 1 179 ? 16.047 -15.93 -3.102 1 88.75 179 TYR A C 1
ATOM 1405 O O . TYR A 1 179 ? 16.312 -16.391 -4.215 1 88.75 179 TYR A O 1
ATOM 1413 N N . LEU A 1 180 ? 15.516 -16.547 -2.094 1 80.88 180 LEU A N 1
ATOM 1414 C CA . LEU A 1 180 ? 15.141 -17.938 -2.27 1 80.88 180 LEU A CA 1
ATOM 1415 C C . LEU A 1 180 ? 13.625 -18.109 -2.191 1 80.88 180 LEU A C 1
ATOM 1417 O O . LEU A 1 180 ? 12.969 -17.484 -1.351 1 80.88 180 LEU A O 1
ATOM 1421 N N . ILE A 1 181 ? 13.016 -18.719 -3.182 1 67.19 181 ILE A N 1
ATOM 1422 C CA . ILE A 1 181 ? 11.57 -18.969 -3.16 1 67.19 181 ILE A CA 1
ATOM 1423 C C . ILE A 1 181 ? 11.305 -20.406 -2.697 1 67.19 181 ILE A C 1
ATOM 1425 O O . ILE A 1 181 ? 12.039 -21.328 -3.045 1 67.19 181 ILE A O 1
ATOM 1429 N N . SER A 1 182 ? 10.344 -20.547 -1.538 1 55.97 182 SER A N 1
ATOM 1430 C CA . SER A 1 182 ? 9.789 -21.844 -1.161 1 55.97 182 SER A CA 1
ATOM 1431 C C . SER A 1 182 ? 8.547 -22.172 -1.99 1 55.97 182 SER A C 1
ATOM 1433 O O . SER A 1 182 ? 7.816 -21.266 -2.402 1 55.97 182 SER A O 1
ATOM 1435 N N . PRO A 1 183 ? 8.117 -23.625 -2.135 1 49.5 183 PRO A N 1
ATOM 1436 C CA . PRO A 1 183 ? 8.641 -24.859 -1.533 1 49.5 183 PRO A CA 1
ATOM 1437 C C . PRO A 1 183 ? 10.031 -25.219 -2.055 1 49.5 183 PRO A C 1
ATOM 1439 O O . PRO A 1 183 ? 10.719 -26.047 -1.454 1 49.5 183 PRO A O 1
ATOM 1442 N N . ASN A 1 184 ? 10.125 -24.609 -3.299 1 45.5 184 ASN A N 1
ATOM 1443 C CA . ASN A 1 184 ? 11.469 -25.094 -3.568 1 45.5 184 ASN A CA 1
ATOM 1444 C C . ASN A 1 184 ? 12.508 -24.391 -2.705 1 45.5 184 ASN A C 1
ATOM 1446 O O . ASN A 1 184 ? 13.68 -24.781 -2.697 1 45.5 184 ASN A O 1
ATOM 1450 N N . ASN A 1 185 ? 11.961 -23.328 -1.993 1 44.28 185 ASN A N 1
ATOM 1451 C CA . ASN A 1 185 ? 12.945 -22.703 -1.114 1 44.28 185 ASN A CA 1
ATOM 1452 C C . ASN A 1 185 ? 12.273 -21.859 -0.032 1 44.28 185 ASN A C 1
ATOM 1454 O O . ASN A 1 185 ? 11.195 -21.297 -0.255 1 44.28 185 ASN A O 1
ATOM 1458 N N . PRO A 1 186 ? 12.664 -21.875 1.319 1 40.12 186 PRO A N 1
ATOM 1459 C CA . PRO A 1 186 ? 12.125 -21.547 2.641 1 40.12 186 PRO A CA 1
ATOM 1460 C C . PRO A 1 186 ? 11.891 -20.047 2.82 1 40.12 186 PRO A C 1
ATOM 1462 O O . PRO A 1 186 ? 11.375 -19.625 3.857 1 40.12 186 PRO A O 1
ATOM 1465 N N . THR A 1 187 ? 12.117 -19.109 1.85 1 43.12 187 THR A N 1
ATOM 1466 C CA . THR A 1 187 ? 12.141 -17.734 2.297 1 43.12 187 THR A CA 1
ATOM 1467 C C . THR A 1 187 ? 10.891 -16.984 1.827 1 43.12 187 THR A C 1
ATOM 1469 O O . THR A 1 187 ? 10.367 -16.141 2.547 1 43.12 187 THR A O 1
ATOM 1472 N N . ASP A 1 188 ? 10.477 -17.203 0.688 1 54.81 188 ASP A N 1
ATOM 1473 C CA . ASP A 1 188 ? 9.156 -16.734 0.28 1 54.81 188 ASP A CA 1
ATOM 1474 C C . ASP A 1 188 ? 8.086 -17.781 0.543 1 54.81 188 ASP A C 1
ATOM 1476 O O . ASP A 1 188 ? 7.969 -18.766 -0.201 1 54.81 188 ASP A O 1
ATOM 1480 N N . GLU A 1 189 ? 7.512 -17.453 1.595 1 68.69 189 GLU A N 1
ATOM 1481 C CA . GLU A 1 189 ? 6.543 -18.422 2.109 1 68.69 189 GLU A CA 1
ATOM 1482 C C . GLU A 1 189 ? 5.117 -17.984 1.799 1 68.69 189 GLU A C 1
ATOM 1484 O O . GLU A 1 189 ? 4.223 -18.125 2.635 1 68.69 189 GLU A O 1
ATOM 1489 N N . ALA A 1 190 ? 5.078 -17.359 0.623 1 71.88 190 ALA A N 1
ATOM 1490 C CA . ALA A 1 190 ? 3.738 -16.969 0.195 1 71.88 190 ALA A CA 1
ATOM 1491 C C . ALA A 1 190 ? 2.797 -18.172 0.181 1 71.88 190 ALA A C 1
ATOM 1493 O O . ALA A 1 190 ? 1.583 -18.016 0.336 1 71.88 190 ALA A O 1
ATOM 1494 N N . TYR A 1 191 ? 3.391 -19.344 0.115 1 72.19 191 TYR A N 1
ATOM 1495 C CA . TYR A 1 191 ? 2.58 -20.547 -0.047 1 72.19 191 TYR A CA 1
ATOM 1496 C C . TYR A 1 191 ? 2.783 -21.5 1.122 1 72.19 191 TYR A C 1
ATOM 1498 O O . TYR A 1 191 ? 2.516 -22.703 1.006 1 72.19 191 TYR A O 1
ATOM 1506 N N . HIS A 1 192 ? 3.168 -20.969 2.176 1 76.5 192 HIS A N 1
ATOM 1507 C CA . HIS A 1 192 ? 3.561 -21.75 3.336 1 76.5 192 HIS A CA 1
ATOM 1508 C C . HIS A 1 192 ? 2.453 -22.719 3.746 1 76.5 192 HIS A C 1
ATOM 1510 O O . HIS A 1 192 ? 2.721 -23.891 4.055 1 76.5 192 HIS A O 1
ATOM 1516 N N . GLU A 1 193 ? 1.251 -22.266 3.695 1 78.94 193 GLU A N 1
ATOM 1517 C CA . GLU A 1 193 ? 0.128 -23.062 4.191 1 78.94 193 GLU A CA 1
ATOM 1518 C C . GLU A 1 193 ? -0.088 -24.312 3.344 1 78.94 193 GLU A C 1
ATOM 1520 O O . GLU A 1 193 ? -0.654 -25.297 3.816 1 78.94 193 GLU A O 1
ATOM 1525 N N . PHE A 1 194 ? 0.439 -24.188 2.182 1 82.88 194 PHE A N 1
ATOM 1526 C CA . PHE A 1 194 ? 0.262 -25.312 1.268 1 82.88 194 PHE A CA 1
ATOM 1527 C C . PHE A 1 194 ? 1.466 -26.234 1.318 1 82.88 194 PHE A C 1
ATOM 1529 O O . PHE A 1 194 ? 1.426 -27.344 0.768 1 82.88 194 PHE A O 1
ATOM 1536 N N . ALA A 1 195 ? 2.521 -25.609 1.969 1 74.62 195 ALA A N 1
ATOM 1537 C CA . ALA A 1 195 ? 3.775 -26.359 1.979 1 74.62 195 ALA A CA 1
ATOM 1538 C C . ALA A 1 195 ? 3.82 -27.328 3.15 1 74.62 195 ALA A C 1
ATOM 1540 O O . ALA A 1 195 ? 3.289 -27.047 4.227 1 74.62 195 ALA A O 1
ATOM 1541 N N . LYS A 1 196 ? 3.869 -28.562 3.016 1 66.25 196 LYS A N 1
ATOM 1542 C CA . LYS A 1 196 ? 4.008 -29.562 4.066 1 66.25 196 LYS A CA 1
ATOM 1543 C C . LYS A 1 196 ? 5.383 -29.5 4.723 1 66.25 196 LYS A C 1
ATOM 1545 O O . LYS A 1 196 ? 5.992 -30.531 5.02 1 66.25 196 LYS A O 1
ATOM 1550 N N . LEU A 1 197 ? 5.898 -28.219 4.789 1 65.06 197 LEU A N 1
ATOM 1551 C CA . LEU A 1 197 ? 7.238 -28.062 5.34 1 65.06 197 LEU A CA 1
ATOM 1552 C C . LEU A 1 197 ? 7.203 -27.234 6.625 1 65.06 197 LEU A C 1
ATOM 1554 O O . LEU A 1 197 ? 6.281 -26.438 6.832 1 65.06 197 LEU A O 1
ATOM 1558 N N . PRO A 1 198 ? 8.242 -27.562 7.414 1 68.38 198 PRO A N 1
ATOM 1559 C CA . PRO A 1 198 ? 8.336 -26.75 8.625 1 68.38 198 PRO A CA 1
ATOM 1560 C C . PRO A 1 198 ? 8.578 -25.266 8.312 1 68.38 198 PRO A C 1
ATOM 1562 O O . PRO A 1 198 ? 9.195 -24.938 7.301 1 68.38 198 PRO A O 1
ATOM 1565 N N . THR A 1 199 ? 7.969 -24.5 9.172 1 69.5 199 THR A N 1
ATOM 1566 C CA . THR A 1 199 ? 8.148 -23.062 9.008 1 69.5 199 THR A CA 1
ATOM 1567 C C . THR A 1 199 ? 9.57 -22.641 9.383 1 69.5 199 THR A C 1
ATOM 1569 O O . THR A 1 199 ? 10.195 -23.266 10.242 1 69.5 199 THR A O 1
ATOM 1572 N N . SER A 1 200 ? 10.047 -21.625 8.656 1 75.69 200 SER A N 1
ATOM 1573 C CA . SER A 1 200 ? 11.336 -21.031 8.977 1 75.69 200 SER A CA 1
ATOM 1574 C C . SER A 1 200 ? 11.18 -19.859 9.945 1 75.69 200 SER A C 1
ATOM 1576 O O . SER A 1 200 ? 12.148 -19.172 10.258 1 75.69 200 SER A O 1
ATOM 1578 N N . ALA A 1 201 ? 9.992 -19.672 10.383 1 79.25 201 ALA A N 1
ATOM 1579 C CA . ALA A 1 201 ? 9.711 -18.531 11.25 1 79.25 201 ALA A CA 1
ATOM 1580 C C . ALA A 1 201 ? 10.586 -18.547 12.5 1 79.25 201 ALA A C 1
ATOM 1582 O O . ALA A 1 201 ? 11.133 -17.516 12.898 1 79.25 201 ALA A O 1
ATOM 1583 N N . HIS A 1 202 ? 10.789 -19.688 13.031 1 82.69 202 HIS A N 1
ATOM 1584 C CA . HIS A 1 202 ? 11.531 -19.766 14.289 1 82.69 202 HIS A CA 1
ATOM 1585 C C . HIS A 1 202 ? 13.016 -19.5 14.07 1 82.69 202 HIS A C 1
ATOM 1587 O O . HIS A 1 202 ? 13.727 -19.109 15 1 82.69 202 HIS A O 1
ATOM 1593 N N . LEU A 1 203 ? 13.438 -19.609 12.844 1 86.25 203 LEU A N 1
ATOM 1594 C CA . LEU A 1 203 ? 14.852 -19.453 12.539 1 86.25 203 LEU A CA 1
ATOM 1595 C C . LEU A 1 203 ? 15.258 -17.984 12.578 1 86.25 203 LEU A C 1
ATOM 1597 O O . LEU A 1 203 ? 16.438 -17.656 12.734 1 86.25 203 LEU A O 1
ATOM 1601 N N . VAL A 1 204 ? 14.266 -17.078 12.508 1 89.31 204 VAL A N 1
ATOM 1602 C CA . VAL A 1 204 ? 14.602 -15.664 12.414 1 89.31 204 VAL A CA 1
ATOM 1603 C C . VAL A 1 204 ? 15.117 -15.164 13.758 1 89.31 204 VAL A C 1
ATOM 1605 O O . VAL A 1 204 ? 15.836 -14.164 13.828 1 89.31 204 VAL A O 1
ATOM 1608 N N . ARG A 1 205 ? 14.852 -15.891 14.883 1 90 205 ARG A N 1
ATOM 1609 C CA . ARG A 1 205 ? 15.344 -15.523 16.203 1 90 205 ARG A CA 1
ATOM 1610 C C . ARG A 1 205 ? 16.859 -15.711 16.297 1 90 205 ARG A C 1
ATOM 1612 O O . ARG A 1 205 ? 17.531 -14.969 17 1 90 205 ARG A O 1
ATOM 1619 N N . GLU A 1 206 ? 17.312 -16.656 15.484 1 88 206 GLU A N 1
ATOM 1620 C CA . GLU A 1 206 ? 18.703 -17.078 15.633 1 88 206 GLU A CA 1
ATOM 1621 C C . GLU A 1 206 ? 19.547 -16.578 14.461 1 88 206 GLU A C 1
ATOM 1623 O O . GLU A 1 206 ? 20.766 -16.453 14.586 1 88 206 GLU A O 1
ATOM 1628 N N . LEU A 1 207 ? 18.953 -16.344 13.375 1 87.12 207 LEU A N 1
ATOM 1629 C CA . LEU A 1 207 ? 19.688 -15.969 12.164 1 87.12 207 LEU A CA 1
ATOM 1630 C C . LEU A 1 207 ? 19.406 -14.516 11.797 1 87.12 207 LEU A C 1
ATOM 1632 O O . LEU A 1 207 ? 18.438 -14.219 11.109 1 87.12 207 LEU A O 1
ATOM 1636 N N . PRO A 1 208 ? 20.328 -13.656 12.109 1 87.94 208 PRO A N 1
ATOM 1637 C CA . PRO A 1 208 ? 20.094 -12.234 11.844 1 87.94 208 PRO A CA 1
ATOM 1638 C C . PRO A 1 208 ? 20.047 -11.906 10.352 1 87.94 208 PRO A C 1
ATOM 1640 O O . PRO A 1 208 ? 19.562 -10.844 9.961 1 87.94 208 PRO A O 1
ATOM 1643 N N . ASN A 1 209 ? 20.469 -12.844 9.516 1 87.94 209 ASN A N 1
ATOM 1644 C CA . ASN A 1 209 ? 20.562 -12.578 8.086 1 87.94 209 ASN A CA 1
ATOM 1645 C C . ASN A 1 209 ? 19.406 -13.219 7.328 1 87.94 209 ASN A C 1
ATOM 1647 O O . ASN A 1 209 ? 19.422 -13.258 6.094 1 87.94 209 ASN A O 1
ATOM 1651 N N . LEU A 1 210 ? 18.438 -13.664 8.07 1 89.44 210 LEU A N 1
ATOM 1652 C CA . LEU A 1 210 ? 17.281 -14.305 7.449 1 89.44 210 LEU A CA 1
ATOM 1653 C C . LEU A 1 210 ? 16.062 -13.398 7.516 1 89.44 210 LEU A C 1
ATOM 1655 O O . LEU A 1 210 ? 15.742 -12.844 8.578 1 89.44 210 LEU A O 1
ATOM 1659 N N . VAL A 1 211 ? 15.43 -13.164 6.398 1 92.06 211 VAL A N 1
ATOM 1660 C CA . VAL A 1 211 ? 14.125 -12.516 6.332 1 92.06 211 VAL A CA 1
ATOM 1661 C C . VAL A 1 211 ? 13.125 -13.43 5.625 1 92.06 211 VAL A C 1
ATOM 1663 O O . VAL A 1 211 ? 13.414 -13.961 4.547 1 92.06 211 VAL A O 1
ATOM 1666 N N . VAL A 1 212 ? 12 -13.664 6.238 1 91.5 212 VAL A N 1
ATOM 1667 C CA . VAL A 1 212 ? 10.945 -14.5 5.688 1 91.5 212 VAL A CA 1
ATOM 1668 C C . VAL A 1 212 ? 9.711 -13.656 5.383 1 91.5 212 VAL A C 1
ATOM 1670 O O . VAL A 1 212 ? 9.266 -12.875 6.227 1 91.5 212 VAL A O 1
ATOM 1673 N N . THR A 1 213 ? 9.164 -13.742 4.199 1 92.62 213 THR A N 1
ATOM 1674 C CA . THR A 1 213 ? 7.973 -12.992 3.826 1 92.62 213 THR A CA 1
ATOM 1675 C C . THR A 1 213 ? 6.762 -13.914 3.699 1 92.62 213 THR A C 1
ATOM 1677 O O . THR A 1 213 ? 6.883 -15.039 3.229 1 92.62 213 THR A O 1
ATOM 1680 N N . ARG A 1 214 ? 5.629 -13.469 4.156 1 93.12 214 ARG A N 1
ATOM 1681 C CA . ARG A 1 214 ? 4.348 -14.156 4.031 1 93.12 214 ARG A CA 1
ATOM 1682 C C . ARG A 1 214 ? 3.266 -13.211 3.529 1 93.12 214 ARG A C 1
ATOM 1684 O O . ARG A 1 214 ? 3.443 -11.984 3.551 1 93.12 214 ARG A O 1
ATOM 1691 N N . THR A 1 215 ? 2.201 -13.766 3.043 1 94.5 215 THR A N 1
ATOM 1692 C CA . THR A 1 215 ? 1.118 -12.961 2.486 1 94.5 215 THR A CA 1
ATOM 1693 C C . THR A 1 215 ? -0.24 -13.539 2.877 1 94.5 215 THR A C 1
ATOM 1695 O O . THR A 1 215 ? -0.344 -14.719 3.215 1 94.5 215 THR A O 1
ATOM 1698 N N . PHE A 1 216 ? -1.233 -12.719 2.848 1 96.94 216 PHE A N 1
ATOM 1699 C CA . PHE A 1 216 ? -2.609 -13.156 3.047 1 96.94 216 PHE A CA 1
ATOM 1700 C C . PHE A 1 216 ? -3.338 -13.273 1.712 1 96.94 216 PHE A C 1
ATOM 1702 O O . PHE A 1 216 ? -4.547 -13.508 1.679 1 96.94 216 PHE A O 1
ATOM 1709 N N . SER A 1 217 ? -2.629 -13.195 0.612 1 95.69 217 SER A N 1
ATOM 1710 C CA . SER A 1 217 ? -3.244 -13.086 -0.708 1 95.69 217 SER A CA 1
ATOM 1711 C C . SER A 1 217 ? -3.559 -14.461 -1.288 1 95.69 217 SER A C 1
ATOM 1713 O O . SER A 1 217 ? -4.309 -14.57 -2.26 1 95.69 217 SER A O 1
ATOM 1715 N N . LYS A 1 218 ? -2.934 -15.516 -0.753 1 94.19 218 LYS A N 1
ATOM 1716 C CA . LYS A 1 218 ? -3.068 -16.844 -1.361 1 94.19 218 LYS A CA 1
ATOM 1717 C C . LYS A 1 218 ? -4.023 -17.719 -0.561 1 94.19 218 LYS A C 1
ATOM 1719 O O . LYS A 1 218 ? -5.242 -17.625 -0.724 1 94.19 218 LYS A O 1
ATOM 1724 N N . CYS A 1 219 ? -3.539 -18.312 0.478 1 94.12 219 CYS A N 1
ATOM 1725 C CA . CYS A 1 219 ? -4.363 -19.234 1.262 1 94.12 219 CYS A CA 1
ATOM 1726 C C . CYS A 1 219 ? -5.504 -18.5 1.943 1 94.12 219 CYS A C 1
ATOM 1728 O O . CYS A 1 219 ? -6.637 -18.984 1.967 1 94.12 219 CYS A O 1
ATOM 1730 N N . PHE A 1 220 ? -5.254 -17.297 2.439 1 95.94 220 PHE A N 1
ATOM 1731 C CA . PHE A 1 220 ? -6.211 -16.578 3.277 1 95.94 220 PHE A CA 1
ATOM 1732 C C . PHE A 1 220 ? -7.219 -15.82 2.422 1 95.94 220 PHE A C 1
ATOM 1734 O O . PHE A 1 220 ? -8.219 -15.312 2.936 1 95.94 220 PHE A O 1
ATOM 1741 N N . GLY A 1 221 ? -6.953 -15.68 1.184 1 96.31 221 GLY A N 1
ATOM 1742 C CA . GLY A 1 221 ? -7.934 -15.125 0.263 1 96.31 221 GLY A CA 1
ATOM 1743 C C . GLY A 1 221 ? -8.18 -13.641 0.471 1 96.31 221 GLY A C 1
ATOM 1744 O O . GLY A 1 221 ? -9.32 -13.18 0.409 1 96.31 221 GLY A O 1
ATOM 1745 N N . LEU A 1 222 ? -7.164 -12.891 0.717 1 97.38 222 LEU A N 1
ATOM 1746 C CA . LEU A 1 222 ? -7.32 -11.461 0.954 1 97.38 222 LEU A CA 1
ATOM 1747 C C . LEU A 1 222 ? -6.5 -10.648 -0.043 1 97.38 222 LEU A C 1
ATOM 1749 O O . LEU A 1 222 ? -5.992 -9.578 0.291 1 97.38 222 LEU A O 1
ATOM 1753 N N . ALA A 1 223 ? -6.344 -11.18 -1.276 1 96.94 223 ALA A N 1
ATOM 1754 C CA . ALA A 1 223 ? -5.523 -10.523 -2.291 1 96.94 223 ALA A CA 1
ATOM 1755 C C . ALA A 1 223 ? -6.043 -9.117 -2.592 1 96.94 223 ALA A C 1
ATOM 1757 O O . ALA A 1 223 ? -5.262 -8.195 -2.828 1 96.94 223 ALA A O 1
ATOM 1758 N N . ALA A 1 224 ? -7.332 -8.891 -2.504 1 97.19 224 ALA A N 1
ATOM 1759 C CA . ALA A 1 224 ? -7.957 -7.613 -2.855 1 97.19 224 ALA A CA 1
ATOM 1760 C C . ALA A 1 224 ? -7.547 -6.516 -1.881 1 97.19 224 ALA A C 1
ATOM 1762 O O . ALA A 1 224 ? -7.637 -5.328 -2.199 1 97.19 224 ALA A O 1
ATOM 1763 N N . LEU A 1 225 ? -7.141 -6.91 -0.695 1 98.06 225 LEU A N 1
ATOM 1764 C CA . LEU A 1 225 ? -6.93 -5.934 0.371 1 98.06 225 LEU A CA 1
ATOM 1765 C C . LEU A 1 225 ? -5.453 -5.57 0.491 1 98.06 225 LEU A C 1
ATOM 1767 O O . LEU A 1 225 ? -5.109 -4.559 1.103 1 98.06 225 LEU A O 1
ATOM 1771 N N . ARG A 1 226 ? -4.605 -6.355 -0.061 1 97.69 226 ARG A N 1
ATOM 1772 C CA . ARG A 1 226 ? -3.168 -6.113 -0.091 1 97.69 226 ARG A CA 1
ATOM 1773 C C . ARG A 1 226 ? -2.586 -6.094 1.318 1 97.69 226 ARG A C 1
ATOM 1775 O O . ARG A 1 226 ? -2.256 -5.031 1.846 1 97.69 226 ARG A O 1
ATOM 1782 N N . ILE A 1 227 ? -2.271 -7.227 1.839 1 98.31 227 ILE A N 1
ATOM 1783 C CA . ILE A 1 227 ? -1.657 -7.293 3.16 1 98.31 227 ILE A CA 1
ATOM 1784 C C . ILE A 1 227 ? -0.782 -8.539 3.262 1 98.31 227 ILE A C 1
ATOM 1786 O O . ILE A 1 227 ? -1.149 -9.602 2.762 1 98.31 227 ILE A O 1
ATOM 1790 N N . GLY A 1 228 ? 0.328 -8.375 3.777 1 97.31 228 GLY A N 1
ATOM 1791 C CA . GLY A 1 228 ? 1.306 -9.391 4.141 1 97.31 228 GLY A CA 1
ATOM 1792 C C . GLY A 1 228 ? 2.184 -8.984 5.309 1 97.31 228 GLY A C 1
ATOM 1793 O O . GLY A 1 228 ? 1.866 -8.031 6.027 1 97.31 228 GLY A O 1
ATOM 1794 N N . PHE A 1 229 ? 3.197 -9.781 5.562 1 96.75 229 PHE A N 1
ATOM 1795 C CA . PHE A 1 229 ? 4.137 -9.422 6.621 1 96.75 229 PHE A CA 1
ATOM 1796 C C . PHE A 1 229 ? 5.48 -10.109 6.406 1 96.75 229 PHE A C 1
ATOM 1798 O O . PHE A 1 229 ? 5.586 -11.039 5.605 1 96.75 229 PHE A O 1
ATOM 1805 N N . LEU A 1 230 ? 6.457 -9.555 7.016 1 96.12 230 LEU A N 1
ATOM 1806 C CA . LEU A 1 230 ? 7.77 -10.188 7.023 1 96.12 230 LEU A CA 1
ATOM 1807 C C . LEU A 1 230 ? 8.25 -10.438 8.453 1 96.12 230 LEU A C 1
ATOM 1809 O O . LEU A 1 230 ? 7.738 -9.828 9.391 1 96.12 230 LEU A O 1
ATOM 1813 N N . MET A 1 231 ? 9.086 -11.414 8.586 1 95.12 231 MET A N 1
ATOM 1814 C CA . MET A 1 231 ? 9.703 -11.812 9.852 1 95.12 231 MET A CA 1
ATOM 1815 C C . MET A 1 231 ? 11.219 -11.781 9.75 1 95.12 231 MET A C 1
ATOM 1817 O O . MET A 1 231 ? 11.781 -12.188 8.734 1 95.12 231 MET A O 1
ATOM 1821 N N . ALA A 1 232 ? 11.859 -11.305 10.758 1 94.94 232 ALA A N 1
ATOM 1822 C CA . ALA A 1 232 ? 13.312 -11.219 10.812 1 94.94 232 ALA A CA 1
ATOM 1823 C C . ALA A 1 232 ? 13.797 -11.023 12.25 1 94.94 232 ALA A C 1
ATOM 1825 O O . ALA A 1 232 ? 12.984 -10.867 13.164 1 94.94 232 ALA A O 1
ATOM 1826 N N . HIS A 1 233 ? 15.102 -11.125 12.383 1 93.94 233 HIS A N 1
ATOM 1827 C CA . HIS A 1 233 ? 15.695 -10.781 13.672 1 93.94 233 HIS A CA 1
ATOM 1828 C C . HIS A 1 233 ? 15.398 -9.336 14.047 1 93.94 233 HIS A C 1
ATOM 1830 O O . HIS A 1 233 ? 15.297 -8.469 13.172 1 93.94 233 HIS A O 1
ATOM 1836 N N . GLU A 1 234 ? 15.297 -9.086 15.398 1 94.81 234 GLU A N 1
ATOM 1837 C CA . GLU A 1 234 ? 14.898 -7.762 15.875 1 94.81 234 GLU A CA 1
ATOM 1838 C C . GLU A 1 234 ? 15.844 -6.684 15.367 1 94.81 234 GLU A C 1
ATOM 1840 O O . GLU A 1 234 ? 15.414 -5.57 15.055 1 94.81 234 GLU A O 1
ATOM 1845 N N . ASP A 1 235 ? 17.094 -6.988 15.25 1 91.88 235 ASP A N 1
ATOM 1846 C CA . ASP A 1 235 ? 18.062 -6.016 14.766 1 91.88 235 ASP A CA 1
ATOM 1847 C C . ASP A 1 235 ? 17.844 -5.707 13.289 1 91.88 235 ASP A C 1
ATOM 1849 O O . ASP A 1 235 ? 18.016 -4.562 12.852 1 91.88 235 ASP A O 1
ATOM 1853 N N . THR A 1 236 ? 17.547 -6.727 12.531 1 93.38 236 THR A N 1
ATOM 1854 C CA . THR A 1 236 ? 17.266 -6.562 11.109 1 93.38 236 THR A CA 1
ATOM 1855 C C . THR A 1 236 ? 15.984 -5.746 10.906 1 93.38 236 THR A C 1
ATOM 1857 O O . THR A 1 236 ? 15.922 -4.895 10.023 1 93.38 236 THR A O 1
ATOM 1860 N N . ILE A 1 237 ? 15.008 -5.969 11.781 1 94.88 237 ILE A N 1
ATOM 1861 C CA . ILE A 1 237 ? 13.758 -5.219 11.758 1 94.88 237 ILE A CA 1
ATOM 1862 C C . ILE A 1 237 ? 14.039 -3.74 12.016 1 94.88 237 ILE A C 1
ATOM 1864 O O . ILE A 1 237 ? 13.5 -2.871 11.328 1 94.88 237 ILE A O 1
ATOM 1868 N N . LYS A 1 238 ? 14.898 -3.459 12.969 1 92.81 238 LYS A N 1
ATOM 1869 C CA . LYS A 1 238 ? 15.242 -2.08 13.305 1 92.81 238 LYS A CA 1
ATOM 1870 C C . LYS A 1 238 ? 15.836 -1.354 12.102 1 92.81 238 LYS A C 1
ATOM 1872 O O . LYS A 1 238 ? 15.539 -0.18 11.867 1 92.81 238 LYS A O 1
ATOM 1877 N N . GLU A 1 239 ? 16.609 -2.029 11.336 1 91.81 239 GLU A N 1
ATOM 1878 C CA . GLU A 1 239 ? 17.188 -1.433 10.133 1 91.81 239 GLU A CA 1
ATOM 1879 C C . GLU A 1 239 ? 16.109 -1.146 9.086 1 91.81 239 GLU A C 1
ATOM 1881 O O . GLU A 1 239 ? 16.109 -0.087 8.461 1 91.81 239 GLU A O 1
ATOM 1886 N N . MET A 1 240 ? 15.227 -2.068 8.969 1 94.19 240 MET A N 1
ATOM 1887 C CA . MET A 1 240 ? 14.188 -1.911 7.957 1 94.19 240 MET A CA 1
ATOM 1888 C C . MET A 1 240 ? 13.211 -0.812 8.352 1 94.19 240 MET A C 1
ATOM 1890 O O . MET A 1 240 ? 12.633 -0.152 7.484 1 94.19 240 MET A O 1
ATOM 1894 N N . LYS A 1 241 ? 13.055 -0.558 9.641 1 94.12 241 LYS A N 1
ATOM 1895 C CA . LYS A 1 241 ? 12.133 0.467 10.125 1 94.12 241 LYS A CA 1
ATOM 1896 C C . LYS A 1 241 ? 12.578 1.859 9.688 1 94.12 241 LYS A C 1
ATOM 1898 O O . LYS A 1 241 ? 11.773 2.793 9.664 1 94.12 241 LYS A O 1
ATOM 1903 N N . LYS A 1 242 ? 13.812 1.98 9.297 1 92.62 242 LYS A N 1
ATOM 1904 C CA . LYS A 1 242 ? 14.328 3.27 8.852 1 92.62 242 LYS A CA 1
ATOM 1905 C C . LYS A 1 242 ? 13.617 3.736 7.582 1 92.62 242 LYS A C 1
ATOM 1907 O O . LYS A 1 242 ? 13.461 4.938 7.355 1 92.62 242 LYS A O 1
ATOM 1912 N N . LEU A 1 243 ? 13.156 2.793 6.789 1 93.69 243 LEU A N 1
ATOM 1913 C CA . LEU A 1 243 ? 12.531 3.146 5.52 1 93.69 243 LEU A CA 1
ATOM 1914 C C . LEU A 1 243 ? 11.078 2.691 5.48 1 93.69 243 LEU A C 1
ATOM 1916 O O . LEU A 1 243 ? 10.375 2.93 4.5 1 93.69 243 LEU A O 1
ATOM 1920 N N . TYR A 1 244 ? 10.648 2.123 6.551 1 94.5 244 TYR A N 1
ATOM 1921 C CA . TYR A 1 244 ? 9.32 1.527 6.637 1 94.5 244 TYR A CA 1
ATOM 1922 C C . TYR A 1 244 ? 8.242 2.604 6.711 1 94.5 244 TYR A C 1
ATOM 1924 O O . TYR A 1 244 ? 8.375 3.572 7.465 1 94.5 244 TYR A O 1
ATOM 1932 N N . ASN A 1 245 ? 7.223 2.486 5.852 1 93.25 245 ASN A N 1
ATOM 1933 C CA . ASN A 1 245 ? 6.047 3.348 5.945 1 93.25 245 ASN A CA 1
ATOM 1934 C C . ASN A 1 245 ? 5 2.766 6.891 1 93.25 245 ASN A C 1
ATOM 1936 O O . ASN A 1 245 ? 4.277 1.839 6.523 1 93.25 245 ASN A O 1
ATOM 1940 N N . THR A 1 246 ? 4.789 3.373 8.016 1 93.69 246 THR A N 1
ATOM 1941 C CA . THR A 1 246 ? 3.967 2.832 9.094 1 93.69 246 THR A CA 1
ATOM 1942 C C . THR A 1 246 ? 2.486 2.887 8.719 1 93.69 246 THR A C 1
ATOM 1944 O O . THR A 1 246 ? 1.659 2.225 9.344 1 93.69 246 THR A O 1
ATOM 1947 N N . LYS A 1 247 ? 2.102 3.635 7.707 1 93.75 247 LYS A N 1
ATOM 1948 C CA . LYS A 1 247 ? 0.699 3.832 7.359 1 93.75 247 LYS A CA 1
ATOM 1949 C C . LYS A 1 247 ? 0.353 3.121 6.055 1 93.75 247 LYS A C 1
ATOM 1951 O O . LYS A 1 247 ? -0.735 3.311 5.504 1 93.75 247 LYS A O 1
ATOM 1956 N N . SER A 1 248 ? 1.227 2.258 5.586 1 95.31 248 SER A N 1
ATOM 1957 C CA . SER A 1 248 ? 1.075 1.733 4.23 1 95.31 248 SER A CA 1
ATOM 1958 C C . SER A 1 248 ? -0.064 0.721 4.156 1 95.31 248 SER A C 1
ATOM 1960 O O . SER A 1 248 ? -0.646 0.513 3.09 1 95.31 248 SER A O 1
ATOM 1962 N N . VAL A 1 249 ? -0.385 0.072 5.23 1 98 249 VAL A N 1
ATOM 1963 C CA . VAL A 1 249 ? -1.408 -0.968 5.207 1 98 249 VAL A CA 1
ATOM 1964 C C . VAL A 1 249 ? -2.756 -0.376 5.613 1 98 249 VAL A C 1
ATOM 1966 O O . VAL A 1 249 ? -2.896 0.176 6.707 1 98 249 VAL A O 1
ATOM 1969 N N . ASN A 1 250 ? -3.727 -0.515 4.762 1 98.19 250 ASN A N 1
ATOM 1970 C CA . ASN A 1 250 ? -5.035 0.091 4.988 1 98.19 250 ASN A CA 1
ATOM 1971 C C . ASN A 1 250 ? -5.77 -0.575 6.148 1 98.19 250 ASN A C 1
ATOM 1973 O O . ASN A 1 250 ? -5.445 -1.701 6.527 1 98.19 250 ASN A O 1
ATOM 1977 N N . MET A 1 251 ? -6.715 0.103 6.691 1 97.5 251 MET A N 1
ATOM 1978 C CA . MET A 1 251 ? -7.395 -0.338 7.906 1 97.5 251 MET A CA 1
ATOM 1979 C C . MET A 1 251 ? -8.203 -1.607 7.652 1 97.5 251 MET A C 1
ATOM 1981 O O . MET A 1 251 ? -8.219 -2.516 8.484 1 97.5 251 MET A O 1
ATOM 1985 N N . LEU A 1 252 ? -8.867 -1.691 6.527 1 98.06 252 LEU A N 1
ATOM 1986 C CA . LEU A 1 252 ? -9.703 -2.852 6.238 1 98.06 252 LEU A CA 1
ATOM 1987 C C . LEU A 1 252 ? -8.859 -4.109 6.09 1 98.06 252 LEU A C 1
ATOM 1989 O O . LEU A 1 252 ? -9.273 -5.195 6.5 1 98.06 252 LEU A O 1
ATOM 1993 N N . ALA A 1 253 ? -7.699 -3.955 5.531 1 98.56 253 ALA A N 1
ATOM 1994 C CA . ALA A 1 253 ? -6.777 -5.082 5.414 1 98.56 253 ALA A CA 1
ATOM 1995 C C . ALA A 1 253 ? -6.363 -5.594 6.789 1 98.56 253 ALA A C 1
ATOM 1997 O O . ALA A 1 253 ? -6.32 -6.805 7.02 1 98.56 253 ALA A O 1
ATOM 1998 N N . GLN A 1 254 ? -6.027 -4.66 7.68 1 98.38 254 GLN A N 1
ATOM 1999 C CA . GLN A 1 254 ? -5.609 -5.047 9.023 1 98.38 254 GLN A CA 1
ATOM 2000 C C . GLN A 1 254 ? -6.723 -5.793 9.75 1 98.38 254 GLN A C 1
ATOM 2002 O O . GLN A 1 254 ? -6.488 -6.848 10.344 1 98.38 254 GLN A O 1
ATOM 2007 N N . LEU A 1 255 ? -7.941 -5.293 9.656 1 97.69 255 LEU A N 1
ATOM 2008 C CA . LEU A 1 255 ? -9.086 -5.91 10.312 1 97.69 255 LEU A CA 1
ATOM 2009 C C . LEU A 1 255 ? -9.383 -7.281 9.719 1 97.69 255 LEU A C 1
ATOM 2011 O O . LEU A 1 255 ? -9.664 -8.234 10.445 1 97.69 255 LEU A O 1
ATOM 2015 N N . ALA A 1 256 ? -9.281 -7.352 8.414 1 98.25 256 ALA A N 1
ATOM 2016 C CA . ALA A 1 256 ? -9.539 -8.617 7.73 1 98.25 256 ALA A CA 1
ATOM 2017 C C . ALA A 1 256 ? -8.516 -9.672 8.117 1 98.25 256 ALA A C 1
ATOM 2019 O O . ALA A 1 256 ? -8.867 -10.828 8.375 1 98.25 256 ALA A O 1
ATOM 2020 N N . ALA A 1 257 ? -7.277 -9.258 8.133 1 98.5 257 ALA A N 1
ATOM 2021 C CA . ALA A 1 257 ? -6.215 -10.188 8.508 1 98.5 257 ALA A CA 1
ATOM 2022 C C . ALA A 1 257 ? -6.41 -10.703 9.93 1 98.5 257 ALA A C 1
ATOM 2024 O O . ALA A 1 257 ? -6.254 -11.898 10.195 1 98.5 257 ALA A O 1
ATOM 2025 N N . CYS A 1 258 ? -6.742 -9.797 10.812 1 98.06 258 CYS A N 1
ATOM 2026 C CA . CYS A 1 258 ? -7.004 -10.18 12.195 1 98.06 258 CYS A CA 1
ATOM 2027 C C . CYS A 1 258 ? -8.117 -11.211 12.273 1 98.06 258 CYS A C 1
ATOM 2029 O O . CYS A 1 258 ? -7.969 -12.242 12.93 1 98.06 258 CYS A O 1
ATOM 2031 N N . GLU A 1 259 ? -9.203 -10.961 11.594 1 98.06 259 GLU A N 1
ATOM 2032 C CA . GLU A 1 259 ? -10.352 -11.867 11.617 1 98.06 259 GLU A CA 1
ATOM 2033 C C . GLU A 1 259 ? -10.023 -13.188 10.945 1 98.06 259 GLU A C 1
ATOM 2035 O O . GLU A 1 259 ? -10.492 -14.25 11.375 1 98.06 259 GLU A O 1
ATOM 2040 N N . ALA A 1 260 ? -9.258 -13.141 9.859 1 97.94 260 ALA A N 1
ATOM 2041 C CA . ALA A 1 260 ? -8.852 -14.359 9.156 1 97.94 260 ALA A CA 1
ATOM 2042 C C . ALA A 1 260 ? -8.062 -15.289 10.078 1 97.94 260 ALA A C 1
ATOM 2044 O O . ALA A 1 260 ? -8.297 -16.5 10.094 1 97.94 260 ALA A O 1
ATOM 2045 N N . LEU A 1 261 ? -7.215 -14.719 10.852 1 97.56 261 LEU A N 1
ATOM 2046 C CA . LEU A 1 261 ? -6.355 -15.508 11.727 1 97.56 261 LEU A CA 1
ATOM 2047 C C . LEU A 1 261 ? -7.16 -16.141 12.867 1 97.56 261 LEU A C 1
ATOM 2049 O O . LEU A 1 261 ? -6.793 -17.188 13.375 1 97.56 261 LEU A O 1
ATOM 2053 N N . LYS A 1 262 ? -8.273 -15.516 13.258 1 97.31 262 LYS A N 1
ATOM 2054 C CA . LYS A 1 262 ? -9.188 -16.109 14.234 1 97.31 262 LYS A CA 1
ATOM 2055 C C . LYS A 1 262 ? -9.906 -17.312 13.648 1 97.31 262 LYS A C 1
ATOM 2057 O O . LYS A 1 262 ? -10.414 -18.156 14.391 1 97.31 262 LYS A O 1
ATOM 2062 N N . ASN A 1 263 ? -9.938 -17.406 12.359 1 97.19 263 ASN A N 1
ATOM 2063 C CA . ASN A 1 263 ? -10.602 -18.5 11.656 1 97.19 263 ASN A CA 1
ATOM 2064 C C . ASN A 1 263 ? -9.594 -19.469 11.047 1 97.19 263 ASN A C 1
ATOM 2066 O O . ASN A 1 263 ? -9.836 -20.031 9.977 1 97.19 263 ASN A O 1
ATOM 2070 N N . ARG A 1 264 ? -8.531 -19.656 11.656 1 94.44 264 ARG A N 1
ATOM 2071 C CA . ARG A 1 264 ? -7.41 -20.438 11.148 1 94.44 264 ARG A CA 1
ATOM 2072 C C . ARG A 1 264 ? -7.852 -21.844 10.766 1 94.44 264 ARG A C 1
ATOM 2074 O O . ARG A 1 264 ? -7.422 -22.375 9.734 1 94.44 264 ARG A O 1
ATOM 2081 N N . PRO A 1 265 ? -8.734 -22.547 11.516 1 96.06 265 PRO A N 1
ATOM 2082 C CA . PRO A 1 265 ? -9.125 -23.906 11.133 1 96.06 265 PRO A CA 1
ATOM 2083 C C . PRO A 1 265 ? -9.766 -23.969 9.75 1 96.06 265 PRO A C 1
ATOM 2085 O O . PRO A 1 265 ? -9.539 -24.938 9.008 1 96.06 265 PRO A O 1
ATOM 2088 N N . PHE A 1 266 ? -10.5 -23.016 9.398 1 96.88 266 PHE A N 1
ATOM 2089 C CA . PHE A 1 266 ? -11.102 -22.969 8.07 1 96.88 266 PHE A CA 1
ATOM 2090 C C . PHE A 1 266 ? -10.031 -23 6.988 1 96.88 266 PHE A C 1
ATOM 2092 O O . PHE A 1 266 ? -10.117 -23.781 6.043 1 96.88 266 PHE A O 1
ATOM 2099 N N . TYR A 1 267 ? -9.039 -22.188 7.16 1 96.06 267 TYR A N 1
ATOM 2100 C CA . TYR A 1 267 ? -8.008 -22.031 6.141 1 96.06 267 TYR A CA 1
ATOM 2101 C C . TYR A 1 267 ? -7.094 -23.25 6.09 1 96.06 267 TYR A C 1
ATOM 2103 O O . TYR A 1 267 ? -6.609 -23.625 5.02 1 96.06 267 TYR A O 1
ATOM 2111 N N . MET A 1 268 ? -6.852 -23.812 7.184 1 94.38 268 MET A N 1
ATOM 2112 C CA . MET A 1 268 ? -6.039 -25.031 7.191 1 94.38 268 MET A CA 1
ATOM 2113 C C . MET A 1 268 ? -6.773 -26.172 6.504 1 94.38 268 MET A C 1
ATOM 2115 O O . MET A 1 268 ? -6.156 -26.984 5.797 1 94.38 268 MET A O 1
ATOM 2119 N N . ARG A 1 269 ? -8.062 -26.281 6.688 1 96.75 269 ARG A N 1
ATOM 2120 C CA . ARG A 1 269 ? -8.852 -27.266 5.977 1 96.75 269 ARG A CA 1
ATOM 2121 C C . ARG A 1 269 ? -8.844 -27.016 4.477 1 96.75 269 ARG A C 1
ATOM 2123 O O . ARG A 1 269 ? -8.711 -27.938 3.68 1 96.75 269 ARG A O 1
ATOM 2130 N N . TYR A 1 270 ? -9.016 -25.781 4.141 1 96.38 270 TYR A N 1
ATOM 2131 C CA . TYR A 1 270 ? -8.961 -25.406 2.73 1 96.38 270 TYR A CA 1
ATOM 2132 C C . TYR A 1 270 ? -7.613 -25.75 2.119 1 96.38 270 TYR A C 1
ATOM 2134 O O . TYR A 1 270 ? -7.547 -26.344 1.037 1 96.38 270 TYR A O 1
ATOM 2142 N N . ALA A 1 271 ? -6.531 -25.422 2.807 1 95.38 271 ALA A N 1
ATOM 2143 C CA . ALA A 1 271 ? -5.184 -25.703 2.33 1 95.38 271 ALA A CA 1
ATOM 2144 C C . ALA A 1 271 ? -4.988 -27.203 2.123 1 95.38 271 ALA A C 1
ATOM 2146 O O . ALA A 1 271 ? -4.402 -27.625 1.124 1 95.38 271 ALA A O 1
ATOM 2147 N N . ALA A 1 272 ? -5.457 -27.938 3.062 1 95.56 272 ALA A N 1
ATOM 2148 C CA . ALA A 1 272 ? -5.344 -29.391 2.957 1 95.56 272 ALA A CA 1
ATOM 2149 C C . ALA A 1 272 ? -6.102 -29.922 1.739 1 95.56 272 ALA A C 1
ATOM 2151 O O . ALA A 1 272 ? -5.609 -30.797 1.02 1 95.56 272 ALA A O 1
ATOM 2152 N N . GLU A 1 273 ? -7.25 -29.422 1.559 1 97.62 273 GLU A N 1
ATOM 2153 C CA . GLU A 1 273 ? -8.039 -29.844 0.401 1 97.62 273 GLU A CA 1
ATOM 2154 C C . GLU A 1 273 ? -7.332 -29.484 -0.903 1 97.62 273 GLU A C 1
ATOM 2156 O O . GLU A 1 273 ? -7.309 -30.281 -1.845 1 97.62 273 GLU A O 1
ATOM 2161 N N . VAL A 1 274 ? -6.828 -28.297 -0.953 1 97.06 274 VAL A N 1
ATOM 2162 C CA . VAL A 1 274 ? -6.133 -27.828 -2.143 1 97.06 274 VAL A CA 1
ATOM 2163 C C . VAL A 1 274 ? -4.934 -28.719 -2.441 1 97.06 274 VAL A C 1
ATOM 2165 O O . VAL A 1 274 ? -4.707 -29.094 -3.592 1 97.06 274 VAL A O 1
ATOM 2168 N N . CYS A 1 275 ? -4.211 -29.047 -1.444 1 94.75 275 CYS A N 1
ATOM 2169 C CA . CYS A 1 275 ? -3.057 -29.922 -1.621 1 94.75 275 CYS A CA 1
ATOM 2170 C C . CYS A 1 275 ? -3.484 -31.297 -2.125 1 94.75 275 CYS A C 1
ATOM 2172 O O . CYS A 1 275 ? -2.861 -31.859 -3.033 1 94.75 275 CYS A O 1
ATOM 2174 N N . ASN A 1 276 ? -4.516 -31.828 -1.522 1 96.75 276 ASN A N 1
ATOM 2175 C CA . ASN A 1 276 ? -5.035 -33.125 -1.957 1 96.75 276 ASN A CA 1
ATOM 2176 C C . ASN A 1 276 ? -5.504 -33.062 -3.408 1 96.75 276 ASN A C 1
ATOM 2178 O O . ASN A 1 276 ? -5.227 -34 -4.184 1 96.75 276 ASN A O 1
ATOM 2182 N N . ALA A 1 277 ? -6.199 -32.031 -3.705 1 98.25 277 ALA A N 1
ATOM 2183 C CA . ALA A 1 277 ? -6.715 -31.891 -5.062 1 98.25 277 ALA A CA 1
ATOM 2184 C C . ALA A 1 277 ? -5.574 -31.703 -6.062 1 98.25 277 ALA A C 1
ATOM 2186 O O . ALA A 1 277 ? -5.617 -32.25 -7.164 1 98.25 277 ALA A O 1
ATOM 2187 N N . ARG A 1 278 ? -4.598 -30.906 -5.715 1 96.44 278 ARG A N 1
ATOM 2188 C CA . ARG A 1 278 ? -3.414 -30.688 -6.543 1 96.44 278 ARG A CA 1
ATOM 2189 C C . ARG A 1 278 ? -2.713 -32 -6.844 1 96.44 278 ARG A C 1
ATOM 2191 O O . ARG A 1 278 ? -2.416 -32.312 -8 1 96.44 278 ARG A O 1
ATOM 2198 N N . ASP A 1 279 ? -2.518 -32.781 -5.809 1 95.69 279 ASP A N 1
ATOM 2199 C CA . ASP A 1 279 ? -1.827 -34.062 -5.961 1 95.69 279 ASP A CA 1
ATOM 2200 C C . ASP A 1 279 ? -2.66 -35.031 -6.785 1 95.69 279 ASP A C 1
ATOM 2202 O O . ASP A 1 279 ? -2.119 -35.781 -7.598 1 95.69 279 ASP A O 1
ATOM 2206 N N . TRP A 1 280 ? -3.93 -35.062 -6.527 1 98.25 280 TRP A N 1
ATOM 2207 C CA . TRP A 1 280 ? -4.828 -35.875 -7.324 1 98.25 280 TRP A CA 1
ATOM 2208 C C . TRP A 1 280 ? -4.738 -35.5 -8.805 1 98.25 280 TRP A C 1
ATOM 2210 O O . TRP A 1 280 ? -4.656 -36.375 -9.664 1 98.25 280 TRP A O 1
ATOM 2220 N N . LEU A 1 281 ? -4.793 -34.219 -9.109 1 98.44 281 LEU A N 1
ATOM 2221 C CA . LEU A 1 281 ? -4.758 -33.75 -10.492 1 98.44 281 LEU A CA 1
ATOM 2222 C C . LEU A 1 281 ? -3.449 -34.125 -11.164 1 98.44 281 LEU A C 1
ATOM 2224 O O . LEU A 1 281 ? -3.443 -34.531 -12.336 1 98.44 281 LEU A O 1
ATOM 2228 N N . VAL A 1 282 ? -2.342 -34 -10.469 1 97.25 282 VAL A N 1
ATOM 2229 C CA . VAL A 1 282 ? -1.043 -34.406 -10.992 1 97.25 282 VAL A CA 1
ATOM 2230 C C . VAL A 1 282 ? -1.086 -35.906 -11.383 1 97.25 282 VAL A C 1
ATOM 2232 O O . VAL A 1 282 ? -0.691 -36.25 -12.492 1 97.25 282 VAL A O 1
ATOM 2235 N N . LYS A 1 283 ? -1.568 -36.719 -10.539 1 98.06 283 LYS A N 1
ATOM 2236 C CA . LYS A 1 283 ? -1.644 -38.156 -10.789 1 98.06 283 LYS A CA 1
ATOM 2237 C C . LYS A 1 283 ? -2.578 -38.469 -11.953 1 98.06 283 LYS A C 1
ATOM 2239 O O . LYS A 1 283 ? -2.264 -39.312 -12.805 1 98.06 283 LYS A O 1
ATOM 2244 N N . ASP A 1 284 ? -3.662 -37.812 -11.898 1 98.44 284 ASP A N 1
ATOM 2245 C CA . ASP A 1 284 ? -4.668 -38.062 -12.93 1 98.44 284 ASP A CA 1
ATOM 2246 C C . ASP A 1 284 ? -4.129 -37.688 -14.312 1 98.44 284 ASP A C 1
ATOM 2248 O O . ASP A 1 284 ? -4.309 -38.438 -15.273 1 98.44 284 ASP A O 1
ATOM 2252 N N . LEU A 1 285 ? -3.484 -36.562 -14.461 1 98.19 285 LEU A N 1
ATOM 2253 C CA . LEU A 1 285 ? -2.953 -36.094 -15.742 1 98.19 285 LEU A CA 1
ATOM 2254 C C . LEU A 1 285 ? -1.798 -36.969 -16.203 1 98.19 285 LEU A C 1
ATOM 2256 O O . LEU A 1 285 ? -1.65 -37.25 -17.391 1 98.19 285 LEU A O 1
ATOM 2260 N N . LYS A 1 286 ? -1 -37.438 -15.25 1 97.69 286 LYS A N 1
ATOM 2261 C CA . LYS A 1 286 ? 0.073 -38.375 -15.578 1 97.69 286 LYS A CA 1
ATOM 2262 C C . LYS A 1 286 ? -0.488 -39.688 -16.141 1 97.69 286 LYS A C 1
ATOM 2264 O O . LYS A 1 286 ? 0.048 -40.25 -17.094 1 97.69 286 LYS A O 1
ATOM 2269 N N . SER A 1 287 ? -1.488 -40.125 -15.547 1 97.69 287 SER A N 1
ATOM 2270 C CA . SER A 1 287 ? -2.127 -41.344 -16 1 97.69 287 SER A CA 1
ATOM 2271 C C . SER A 1 287 ? -2.686 -41.188 -17.406 1 97.69 287 SER A C 1
ATOM 2273 O O . SER A 1 287 ? -2.809 -42.156 -18.141 1 97.69 287 SER A O 1
ATOM 2275 N N . ALA A 1 288 ? -2.963 -40 -17.766 1 97.25 288 ALA A N 1
ATOM 2276 C CA . ALA A 1 288 ? -3.498 -39.688 -19.094 1 97.25 288 ALA A CA 1
ATOM 2277 C C . ALA A 1 288 ? -2.375 -39.469 -20.094 1 97.25 288 ALA A C 1
ATOM 2279 O O . ALA A 1 288 ? -2.633 -39.156 -21.266 1 97.25 288 ALA A O 1
ATOM 2280 N N . GLY A 1 289 ? -1.123 -39.5 -19.594 1 96.31 289 GLY A N 1
ATOM 2281 C CA . GLY A 1 289 ? 0.012 -39.406 -20.5 1 96.31 289 GLY A CA 1
ATOM 2282 C C . GLY A 1 289 ? 0.661 -38.031 -20.516 1 96.31 289 GLY A C 1
ATOM 2283 O O . GLY A 1 289 ? 1.524 -37.75 -21.359 1 96.31 289 GLY A O 1
ATOM 2284 N N . LEU A 1 290 ? 0.25 -37.188 -19.641 1 96.81 290 LEU A N 1
ATOM 2285 C CA . LEU A 1 290 ? 0.834 -35.844 -19.594 1 96.81 290 LEU A CA 1
ATOM 2286 C C . LEU A 1 290 ? 1.927 -35.781 -18.531 1 96.81 290 LEU A C 1
ATOM 2288 O O . LEU A 1 290 ? 1.909 -36.531 -17.562 1 96.81 290 LEU A O 1
ATOM 2292 N N . GLU A 1 291 ? 2.887 -34.938 -18.766 1 94 291 GLU A N 1
ATOM 2293 C CA . GLU A 1 291 ? 3.832 -34.562 -17.719 1 94 291 GLU A CA 1
ATOM 2294 C C . GLU A 1 291 ? 3.277 -33.469 -16.828 1 94 291 GLU A C 1
ATOM 2296 O O . GLU A 1 291 ? 2.975 -32.375 -17.312 1 94 291 GLU A O 1
ATOM 2301 N N . ALA A 1 292 ? 3.064 -33.75 -15.633 1 94.31 292 ALA A N 1
ATOM 2302 C CA . ALA A 1 292 ? 2.562 -32.812 -14.648 1 94.31 292 ALA A CA 1
ATOM 2303 C C . ALA A 1 292 ? 3.412 -32.844 -13.383 1 94.31 292 ALA A C 1
ATOM 2305 O O . ALA A 1 292 ? 3.818 -33.906 -12.922 1 94.31 292 ALA A O 1
ATOM 2306 N N . ARG A 1 293 ? 3.744 -31.625 -12.891 1 89 293 ARG A N 1
ATOM 2307 C CA . ARG A 1 293 ? 4.59 -31.516 -11.703 1 89 293 ARG A CA 1
ATOM 2308 C C . ARG A 1 293 ? 4.082 -30.422 -10.766 1 89 293 ARG A C 1
ATOM 2310 O O . ARG A 1 293 ? 3.576 -29.391 -11.227 1 89 293 ARG A O 1
ATOM 2317 N N . ALA A 1 294 ? 4.219 -30.75 -9.484 1 86.44 294 ALA A N 1
ATOM 2318 C CA . ALA A 1 294 ? 3.914 -29.75 -8.461 1 86.44 294 ALA A CA 1
ATOM 2319 C C . ALA A 1 294 ? 5.062 -29.625 -7.457 1 86.44 294 ALA A C 1
ATOM 2321 O O . ALA A 1 294 ? 5.754 -30.594 -7.172 1 86.44 294 ALA A O 1
ATOM 2322 N N . GLY A 1 295 ? 5.477 -28.297 -6.93 1 72.94 295 GLY A N 1
ATOM 2323 C CA . GLY A 1 295 ? 6.613 -28.078 -6.051 1 72.94 295 GLY A CA 1
ATOM 2324 C C . GLY A 1 295 ? 6.223 -27.516 -4.699 1 72.94 295 GLY A C 1
ATOM 2325 O O . GLY A 1 295 ? 7.055 -26.938 -3.998 1 72.94 295 GLY A O 1
ATOM 2326 N N . GLY A 1 296 ? 5.051 -27.5 -4.195 1 72.25 296 GLY A N 1
ATOM 2327 C CA . GLY A 1 296 ? 4.754 -27.094 -2.83 1 72.25 296 GLY A CA 1
ATOM 2328 C C . GLY A 1 296 ? 3.725 -25.984 -2.754 1 72.25 296 GLY A C 1
ATOM 2329 O O . GLY A 1 296 ? 3.141 -25.75 -1.694 1 72.25 296 GLY A O 1
ATOM 2330 N N . GLY A 1 297 ? 3.43 -25.297 -3.658 1 85.31 297 GLY A N 1
ATOM 2331 C CA . GLY A 1 297 ? 2.412 -24.266 -3.617 1 85.31 297 GLY A CA 1
ATOM 2332 C C . GLY A 1 297 ? 1.039 -24.766 -4.031 1 85.31 297 GLY A C 1
ATOM 2333 O O . GLY A 1 297 ? 0.77 -25.969 -3.992 1 85.31 297 GLY A O 1
ATOM 2334 N N . ASN A 1 298 ? 0.189 -23.828 -4.184 1 92.38 298 ASN A N 1
ATOM 2335 C CA . ASN A 1 298 ? -1.165 -24.188 -4.594 1 92.38 298 ASN A CA 1
ATOM 2336 C C . ASN A 1 298 ? -1.307 -24.203 -6.113 1 92.38 298 ASN A C 1
ATOM 2338 O O . ASN A 1 298 ? -2.279 -23.672 -6.652 1 92.38 298 ASN A O 1
ATOM 2342 N N . PHE A 1 299 ? -0.279 -24.766 -6.758 1 92.12 299 PHE A N 1
ATOM 2343 C CA . PHE A 1 299 ? -0.32 -24.797 -8.211 1 92.12 299 PHE A CA 1
ATOM 2344 C C . PHE A 1 299 ? 0.439 -26 -8.75 1 92.12 299 PHE A C 1
ATOM 2346 O O . PHE A 1 299 ? 1.155 -26.672 -8.008 1 92.12 299 PHE A O 1
ATOM 2353 N N . LEU A 1 300 ? 0.239 -26.344 -9.953 1 91.75 300 LEU A N 1
ATOM 2354 C CA . LEU A 1 300 ? 0.987 -27.344 -10.703 1 91.75 300 LEU A CA 1
ATOM 2355 C C . LEU A 1 300 ? 1.261 -26.875 -12.125 1 91.75 300 LEU A C 1
ATOM 2357 O O . LEU A 1 300 ? 0.602 -25.953 -12.617 1 91.75 300 LEU A O 1
ATOM 2361 N N . CYS A 1 301 ? 2.271 -27.469 -12.695 1 91.5 301 CYS A N 1
ATOM 2362 C CA . CYS A 1 301 ? 2.625 -27.203 -14.078 1 91.5 301 CYS A CA 1
ATOM 2363 C C . CYS A 1 301 ? 2.418 -28.438 -14.945 1 91.5 301 CYS A C 1
ATOM 2365 O O . CYS A 1 301 ? 2.691 -29.562 -14.508 1 91.5 301 CYS A O 1
ATOM 2367 N N . VAL A 1 302 ? 1.886 -28.203 -16.109 1 93.88 302 VAL A N 1
ATOM 2368 C CA . VAL A 1 302 ? 1.627 -29.281 -17.062 1 93.88 302 VAL A CA 1
ATOM 2369 C C . VAL A 1 302 ? 2.338 -29 -18.375 1 93.88 302 VAL A C 1
ATOM 2371 O O . VAL A 1 302 ? 2.145 -27.938 -18.984 1 93.88 302 VAL A O 1
ATOM 2374 N N . LYS A 1 303 ? 3.117 -29.938 -18.781 1 92.44 303 LYS A N 1
ATOM 2375 C CA . LYS A 1 303 ? 3.785 -29.797 -20.078 1 92.44 303 LYS A CA 1
ATOM 2376 C C . LYS A 1 303 ? 2.85 -30.188 -21.219 1 92.44 303 LYS A C 1
ATOM 2378 O O . LYS A 1 303 ? 2.24 -31.25 -21.203 1 92.44 303 LYS A O 1
ATOM 2383 N N . MET A 1 304 ? 2.777 -29.281 -22.094 1 93.25 304 MET A N 1
ATOM 2384 C CA . MET A 1 304 ? 1.936 -29.562 -23.266 1 93.25 304 MET A CA 1
ATOM 2385 C C . MET A 1 304 ? 2.623 -30.531 -24.203 1 93.25 304 MET A C 1
ATOM 2387 O O . MET A 1 304 ? 3.848 -30.5 -24.344 1 93.25 304 MET A O 1
ATOM 2391 N N . PRO A 1 305 ? 1.852 -31.406 -24.828 1 93.62 305 PRO A N 1
ATOM 2392 C CA . PRO A 1 305 ? 2.439 -32.312 -25.812 1 93.62 305 PRO A CA 1
ATOM 2393 C C . PRO A 1 305 ? 3.123 -31.594 -26.969 1 93.62 305 PRO A C 1
ATOM 2395 O O . PRO A 1 305 ? 2.834 -30.422 -27.219 1 93.62 305 PRO A O 1
ATOM 2398 N N . PRO A 1 306 ? 4.031 -32.375 -27.625 1 91.69 306 PRO A N 1
ATOM 2399 C CA . PRO A 1 306 ? 4.684 -31.766 -28.781 1 91.69 306 PRO A CA 1
ATOM 2400 C C . PRO A 1 306 ? 3.688 -31.234 -29.812 1 91.69 306 PRO A C 1
ATOM 2402 O O . PRO A 1 306 ? 2.705 -31.922 -30.125 1 91.69 306 PRO A O 1
ATOM 2405 N N . GLY A 1 307 ? 3.896 -30.094 -30.234 1 91.19 307 GLY A N 1
ATOM 2406 C CA . GLY A 1 307 ? 3.059 -29.5 -31.281 1 91.19 307 GLY A CA 1
ATOM 2407 C C . GLY A 1 307 ? 1.869 -28.75 -30.719 1 91.19 307 GLY A C 1
ATOM 2408 O O . GLY A 1 307 ? 1.169 -28.047 -31.469 1 91.19 307 GLY A O 1
ATOM 2409 N N . VAL A 1 308 ? 1.612 -28.906 -29.5 1 92.75 308 VAL A N 1
ATOM 2410 C CA . VAL A 1 308 ? 0.488 -28.203 -28.891 1 92.75 308 VAL A CA 1
ATOM 2411 C C . VAL A 1 308 ? 0.976 -26.922 -28.203 1 92.75 308 VAL A C 1
ATOM 2413 O O . VAL A 1 308 ? 1.87 -26.969 -27.359 1 92.75 308 VAL A O 1
ATOM 2416 N N . SER A 1 309 ? 0.43 -25.828 -28.578 1 91.25 309 SER A N 1
ATOM 2417 C CA . SER A 1 309 ? 0.787 -24.531 -28.016 1 91.25 309 SER A CA 1
ATOM 2418 C C . SER A 1 309 ? 0.112 -24.312 -26.672 1 91.25 309 SER A C 1
ATOM 2420 O O . SER A 1 309 ? -1.115 -24.359 -26.562 1 91.25 309 SER A O 1
ATOM 2422 N N . PRO A 1 310 ? 0.929 -24.062 -25.641 1 93.62 310 PRO A N 1
ATOM 2423 C CA . PRO A 1 310 ? 0.314 -23.75 -24.359 1 93.62 310 PRO A CA 1
ATOM 2424 C C . PRO A 1 310 ? -0.646 -22.562 -24.422 1 93.62 310 PRO A C 1
ATOM 2426 O O . PRO A 1 310 ? -1.701 -22.578 -23.781 1 93.62 310 PRO A O 1
ATOM 2429 N N . VAL A 1 311 ? -0.278 -21.562 -25.188 1 91.75 311 VAL A N 1
ATOM 2430 C CA . VAL A 1 311 ? -1.096 -20.359 -25.344 1 91.75 311 VAL A CA 1
ATOM 2431 C C . VAL A 1 311 ? -2.453 -20.734 -25.938 1 91.75 311 VAL A C 1
ATOM 2433 O O . VAL A 1 311 ? -3.49 -20.234 -25.484 1 91.75 311 VAL A O 1
ATOM 2436 N N . GLU A 1 312 ? -2.502 -21.594 -26.875 1 93.12 312 GLU A N 1
ATOM 2437 C CA . GLU A 1 312 ? -3.746 -22 -27.516 1 93.12 312 GLU A CA 1
ATOM 2438 C C . GLU A 1 312 ? -4.629 -22.797 -26.562 1 93.12 312 GLU A C 1
ATOM 2440 O O . GLU A 1 312 ? -5.848 -22.625 -26.547 1 93.12 312 GLU A O 1
ATOM 2445 N N . VAL A 1 313 ? -4.012 -23.641 -25.828 1 95.62 313 VAL A N 1
ATOM 2446 C CA . VAL A 1 313 ? -4.766 -24.453 -24.875 1 95.62 313 VAL A CA 1
ATOM 2447 C C . VAL A 1 313 ? -5.414 -23.547 -23.828 1 95.62 313 VAL A C 1
ATOM 2449 O O . VAL A 1 313 ? -6.582 -23.734 -23.469 1 95.62 313 VAL A O 1
ATOM 2452 N N . VAL A 1 314 ? -4.633 -22.594 -23.344 1 95.12 314 VAL A N 1
ATOM 2453 C CA . VAL A 1 314 ? -5.148 -21.656 -22.344 1 95.12 314 VAL A CA 1
ATOM 2454 C C . VAL A 1 314 ? -6.32 -20.875 -22.938 1 95.12 314 VAL A C 1
ATOM 2456 O O . VAL A 1 314 ? -7.328 -20.656 -22.25 1 95.12 314 VAL A O 1
ATOM 2459 N N . GLU A 1 315 ? -6.23 -20.453 -24.156 1 94.5 315 GLU A N 1
ATOM 2460 C CA . GLU A 1 315 ? -7.312 -19.734 -24.828 1 94.5 315 GLU A CA 1
ATOM 2461 C C . GLU A 1 315 ? -8.562 -20.594 -24.938 1 94.5 315 GLU A C 1
ATOM 2463 O O . GLU A 1 315 ? -9.68 -20.109 -24.719 1 94.5 315 GLU A O 1
ATOM 2468 N N . ARG A 1 316 ? -8.406 -21.812 -25.297 1 96.38 316 ARG A N 1
ATOM 2469 C CA . ARG A 1 316 ? -9.547 -22.719 -25.422 1 96.38 316 ARG A CA 1
ATOM 2470 C C . ARG A 1 316 ? -10.18 -23 -24.062 1 96.38 316 ARG A C 1
ATOM 2472 O O . ARG A 1 316 ? -11.398 -23.109 -23.953 1 96.38 316 ARG A O 1
ATOM 2479 N N . MET A 1 317 ? -9.367 -23.172 -23.062 1 97.62 317 MET A N 1
ATOM 2480 C CA . MET A 1 317 ? -9.875 -23.359 -21.703 1 97.62 317 MET A CA 1
ATOM 2481 C C . MET A 1 317 ? -10.656 -22.141 -21.234 1 97.62 317 MET A C 1
ATOM 2483 O O . MET A 1 317 ? -11.633 -22.266 -20.5 1 97.62 317 MET A O 1
ATOM 2487 N N . THR A 1 318 ? -10.156 -20.938 -21.641 1 96.25 318 THR A N 1
ATOM 2488 C CA . THR A 1 318 ? -10.844 -19.703 -21.312 1 96.25 318 THR A CA 1
ATOM 2489 C C . THR A 1 318 ? -12.273 -19.719 -21.844 1 96.25 318 THR A C 1
ATOM 2491 O O . THR A 1 318 ? -13.188 -19.234 -21.172 1 96.25 318 THR A O 1
ATOM 2494 N N . LYS A 1 319 ? -12.492 -20.281 -22.984 1 96.25 319 LYS A N 1
ATOM 2495 C CA . LYS A 1 319 ? -13.82 -20.375 -23.578 1 96.25 319 LYS A CA 1
ATOM 2496 C C . LYS A 1 319 ? -14.727 -21.281 -22.734 1 96.25 319 LYS A C 1
ATOM 2498 O O . LYS A 1 319 ? -15.953 -21.25 -22.891 1 96.25 319 LYS A O 1
ATOM 2503 N N . ARG A 1 320 ? -14.125 -22.047 -21.844 1 96.38 320 ARG A N 1
ATOM 2504 C CA . ARG A 1 320 ? -14.859 -22.922 -20.938 1 96.38 320 ARG A CA 1
ATOM 2505 C C . ARG A 1 320 ? -14.898 -22.344 -19.531 1 96.38 320 ARG A C 1
ATOM 2507 O O . ARG A 1 320 ? -15.188 -23.062 -18.562 1 96.38 320 ARG A O 1
ATOM 2514 N N . ASP A 1 321 ? -14.477 -21.094 -19.344 1 96.88 321 ASP A N 1
ATOM 2515 C CA . ASP A 1 321 ? -14.5 -20.312 -18.109 1 96.88 321 ASP A CA 1
ATOM 2516 C C . ASP A 1 321 ? -13.484 -20.859 -17.109 1 96.88 321 ASP A C 1
ATOM 2518 O O . ASP A 1 321 ? -13.734 -20.859 -15.906 1 96.88 321 ASP A O 1
ATOM 2522 N N . ILE A 1 322 ? -12.469 -21.453 -17.672 1 98.06 322 ILE A N 1
ATOM 2523 C CA . ILE A 1 322 ? -11.32 -21.875 -16.875 1 98.06 322 ILE A CA 1
ATOM 2524 C C . ILE A 1 322 ? -10.086 -21.078 -17.297 1 98.06 322 ILE A C 1
ATOM 2526 O O . ILE A 1 322 ? -9.562 -21.266 -18.391 1 98.06 322 ILE A O 1
ATOM 2530 N N . PHE A 1 323 ? -9.617 -20.219 -16.422 1 96.31 323 PHE A N 1
ATOM 2531 C CA . PHE A 1 323 ? -8.523 -19.297 -16.734 1 96.31 323 PHE A CA 1
ATOM 2532 C C . PHE A 1 323 ? -7.215 -19.797 -16.141 1 96.31 323 PHE A C 1
ATOM 2534 O O . PHE A 1 323 ? -7.07 -19.875 -14.914 1 96.31 323 PHE A O 1
ATOM 2541 N N . LEU A 1 324 ? -6.312 -20.156 -16.984 1 95.94 324 LEU A N 1
ATOM 2542 C CA . LEU A 1 324 ? -5.012 -20.703 -16.609 1 95.94 324 LEU A CA 1
ATOM 2543 C C . LEU A 1 324 ? -3.885 -19.766 -17.047 1 95.94 324 LEU A C 1
ATOM 2545 O O . LEU A 1 324 ? -4.137 -18.719 -17.641 1 95.94 324 LEU A O 1
ATOM 2549 N N . ARG A 1 325 ? -2.703 -20.141 -16.688 1 92.12 325 ARG A N 1
ATOM 2550 C CA . ARG A 1 325 ? -1.545 -19.312 -17.047 1 92.12 325 ARG A CA 1
ATOM 2551 C C . ARG A 1 325 ? -0.622 -20.062 -18 1 92.12 325 ARG A C 1
ATOM 2553 O O . ARG A 1 325 ? -0.315 -21.234 -17.797 1 92.12 325 ARG A O 1
ATOM 2560 N N . SER A 1 326 ? -0.297 -19.328 -19.094 1 86.88 326 SER A N 1
ATOM 2561 C CA . SER A 1 326 ? 0.706 -19.875 -20 1 86.88 326 SER A CA 1
ATOM 2562 C C . SER A 1 326 ? 2.041 -19.156 -19.859 1 86.88 326 SER A C 1
ATOM 2564 O O . SER A 1 326 ? 2.094 -18.031 -19.344 1 86.88 326 SER A O 1
ATOM 2566 N N . ASP A 1 327 ? 3.066 -19.719 -20.406 1 67.94 327 ASP A N 1
ATOM 2567 C CA . ASP A 1 327 ? 4.391 -19.156 -20.641 1 67.94 327 ASP A CA 1
ATOM 2568 C C . ASP A 1 327 ? 4.824 -18.25 -19.5 1 67.94 327 ASP A C 1
ATOM 2570 O O . ASP A 1 327 ? 5.09 -17.062 -19.703 1 67.94 327 ASP A O 1
ATOM 2574 N N . ILE A 1 328 ? 4.855 -18.766 -18.516 1 61.41 328 ILE A N 1
ATOM 2575 C CA . ILE A 1 328 ? 5.273 -18.016 -17.344 1 61.41 328 ILE A CA 1
ATOM 2576 C C . ILE A 1 328 ? 6.484 -17.156 -17.688 1 61.41 328 ILE A C 1
ATOM 2578 O O . ILE A 1 328 ? 7.625 -17.516 -17.391 1 61.41 328 ILE A O 1
ATOM 2582 N N . HIS A 1 329 ? 6.195 -16.016 -18.344 1 57.22 329 HIS A N 1
ATOM 2583 C CA . HIS A 1 329 ? 7.176 -14.977 -18.672 1 57.22 329 HIS A CA 1
ATOM 2584 C C . HIS A 1 329 ? 8.328 -15.555 -19.484 1 57.22 329 HIS A C 1
ATOM 2586 O O . HIS A 1 329 ? 9.484 -15.164 -19.281 1 57.22 329 HIS A O 1
ATOM 2592 N N . GLY A 1 330 ? 8.016 -16.516 -20.297 1 60.47 330 GLY A N 1
ATOM 2593 C CA . GLY A 1 330 ? 9.07 -17.078 -21.125 1 60.47 330 GLY A CA 1
ATOM 2594 C C . GLY A 1 330 ? 9.992 -18.016 -20.359 1 60.47 330 GLY A C 1
ATOM 2595 O O . GLY A 1 330 ? 10.922 -18.578 -20.938 1 60.47 330 GLY A O 1
ATOM 2596 N N . ARG A 1 331 ? 9.617 -18.234 -19.156 1 62.84 331 ARG A N 1
ATOM 2597 C CA . ARG A 1 331 ? 10.547 -18.953 -18.297 1 62.84 331 ARG A CA 1
ATOM 2598 C C . ARG A 1 331 ? 10.242 -20.438 -18.266 1 62.84 331 ARG A C 1
ATOM 2600 O O . ARG A 1 331 ? 11.102 -21.25 -17.922 1 62.84 331 ARG A O 1
ATOM 2607 N N . PHE A 1 332 ? 9.039 -20.766 -18.594 1 74.38 332 PHE A N 1
ATOM 2608 C CA . PHE A 1 332 ? 8.641 -22.172 -18.641 1 74.38 332 PHE A CA 1
ATOM 2609 C C . PHE A 1 332 ? 8 -22.516 -19.984 1 74.38 332 PHE A C 1
ATOM 2611 O O . PHE A 1 332 ? 6.812 -22.828 -20.047 1 74.38 332 PHE A O 1
ATOM 2618 N N . PRO A 1 333 ? 8.898 -22.547 -20.891 1 76.88 333 PRO A N 1
ATOM 2619 C CA . PRO A 1 333 ? 8.328 -22.812 -22.219 1 76.88 333 PRO A CA 1
ATOM 2620 C C . PRO A 1 333 ? 7.672 -24.188 -22.297 1 76.88 333 PRO A C 1
ATOM 2622 O O . PRO A 1 333 ? 8.203 -25.172 -21.781 1 76.88 333 PRO A O 1
ATOM 2625 N N . GLY A 1 334 ? 6.445 -24.219 -22.797 1 86.44 334 GLY A N 1
ATOM 2626 C CA . GLY A 1 334 ? 5.746 -25.469 -23.047 1 86.44 334 GLY A CA 1
ATOM 2627 C C . GLY A 1 334 ? 4.84 -25.891 -21.906 1 86.44 334 GLY A C 1
ATOM 2628 O O . GLY A 1 334 ? 4.113 -26.875 -22.016 1 86.44 334 GLY A O 1
ATOM 2629 N N . PHE A 1 335 ? 4.93 -25.109 -20.875 1 89.06 335 PHE A N 1
ATOM 2630 C CA . PHE A 1 335 ? 4.117 -25.484 -19.719 1 89.06 335 PHE A CA 1
ATOM 2631 C C . PHE A 1 335 ? 2.941 -24.516 -19.562 1 89.06 335 PHE A C 1
ATOM 2633 O O . PHE A 1 335 ? 3.018 -23.359 -19.984 1 89.06 335 PHE A O 1
ATOM 2640 N N . ILE A 1 336 ? 1.897 -25.047 -19.031 1 92.81 336 ILE A N 1
ATOM 2641 C CA . ILE A 1 336 ? 0.866 -24.219 -18.422 1 92.81 336 ILE A CA 1
ATOM 2642 C C . ILE A 1 336 ? 0.875 -24.391 -16.906 1 92.81 336 ILE A C 1
ATOM 2644 O O . ILE A 1 336 ? 1.282 -25.438 -16.406 1 92.81 336 ILE A O 1
ATOM 2648 N N . ARG A 1 337 ? 0.539 -23.344 -16.234 1 92.5 337 ARG A N 1
ATOM 2649 C CA . ARG A 1 337 ? 0.405 -23.406 -14.773 1 92.5 337 ARG A CA 1
ATOM 2650 C C . ARG A 1 337 ? -1.061 -23.344 -14.359 1 92.5 337 ARG A C 1
ATOM 2652 O O . ARG A 1 337 ? -1.834 -22.562 -14.906 1 92.5 337 ARG A O 1
ATOM 2659 N N . ILE A 1 338 ? -1.408 -24.188 -13.461 1 95.25 338 ILE A N 1
ATOM 2660 C CA . ILE A 1 338 ? -2.777 -24.281 -12.961 1 95.25 338 ILE A CA 1
ATOM 2661 C C . ILE A 1 338 ? -2.795 -24.062 -11.453 1 95.25 338 ILE A C 1
ATOM 2663 O O . ILE A 1 338 ? -2.176 -24.812 -10.695 1 95.25 338 ILE A O 1
ATOM 2667 N N . THR A 1 339 ? -3.473 -23 -11.07 1 95.31 339 THR A N 1
ATOM 2668 C CA . THR A 1 339 ? -3.756 -22.875 -9.648 1 95.31 339 THR A CA 1
ATOM 2669 C C . THR A 1 339 ? -4.695 -23.984 -9.18 1 95.31 339 THR A C 1
ATOM 2671 O O . THR A 1 339 ? -5.711 -24.25 -9.82 1 95.31 339 THR A O 1
ATOM 2674 N N . ALA A 1 340 ? -4.336 -24.625 -8.102 1 96.69 340 ALA A N 1
ATOM 2675 C CA . ALA A 1 340 ? -5.188 -25.688 -7.566 1 96.69 340 ALA A CA 1
ATOM 2676 C C . ALA A 1 340 ? -6.246 -25.109 -6.629 1 96.69 340 ALA A C 1
ATOM 2678 O O . ALA A 1 340 ? -5.969 -24.203 -5.852 1 96.69 340 ALA A O 1
ATOM 2679 N N . GLY A 1 341 ? -7.492 -25.609 -6.793 1 96.94 341 GLY A N 1
ATOM 2680 C CA . GLY A 1 341 ? -8.594 -25.297 -5.898 1 96.94 341 GLY A CA 1
ATOM 2681 C C . GLY A 1 341 ? -9.164 -26.516 -5.207 1 96.94 341 GLY A C 1
ATOM 2682 O O . GLY A 1 341 ? -8.422 -27.406 -4.793 1 96.94 341 GLY A O 1
ATOM 2683 N N . THR A 1 342 ? -10.422 -26.547 -5.016 1 97.38 342 THR A N 1
ATOM 2684 C CA . THR A 1 342 ? -11.078 -27.688 -4.371 1 97.38 342 THR A CA 1
ATOM 2685 C C . THR A 1 342 ? -11.039 -28.906 -5.273 1 97.38 342 THR A C 1
ATOM 2687 O O . THR A 1 342 ? -10.758 -28.797 -6.469 1 97.38 342 THR A O 1
ATOM 2690 N N . MET A 1 343 ? -11.344 -30.047 -4.613 1 98.5 343 MET A N 1
ATOM 2691 C CA . MET A 1 343 ? -11.359 -31.297 -5.363 1 98.5 343 MET A CA 1
ATOM 2692 C C . MET A 1 343 ? -12.375 -31.234 -6.5 1 98.5 343 MET A C 1
ATOM 2694 O O . MET A 1 343 ? -12.086 -31.656 -7.621 1 98.5 343 MET A O 1
ATOM 2698 N N . GLU A 1 344 ? -13.523 -30.703 -6.223 1 98.38 344 GLU A N 1
ATOM 2699 C CA . GLU A 1 344 ? -14.555 -30.562 -7.242 1 98.38 344 GLU A CA 1
ATOM 2700 C C . GLU A 1 344 ? -14.07 -29.703 -8.406 1 98.38 344 GLU A C 1
ATOM 2702 O O . GLU A 1 344 ? -14.273 -30.062 -9.57 1 98.38 344 GLU A O 1
ATOM 2707 N N . GLN A 1 345 ? -13.43 -28.609 -8.102 1 97.94 345 GLN A N 1
ATOM 2708 C CA . GLN A 1 345 ? -12.914 -27.703 -9.125 1 97.94 345 GLN A CA 1
ATOM 2709 C C . GLN A 1 345 ? -11.836 -28.375 -9.969 1 97.94 345 GLN A C 1
ATOM 2711 O O . GLN A 1 345 ? -11.812 -28.234 -11.188 1 97.94 345 GLN A O 1
ATOM 2716 N N . MET A 1 346 ? -10.977 -29.141 -9.336 1 98.56 346 MET A N 1
ATOM 2717 C CA . MET A 1 346 ? -9.875 -29.766 -10.055 1 98.56 346 MET A CA 1
ATOM 2718 C C . MET A 1 346 ? -10.375 -30.922 -10.914 1 98.56 346 MET A C 1
ATOM 2720 O O . MET A 1 346 ? -9.82 -31.203 -11.977 1 98.56 346 MET A O 1
ATOM 2724 N N . ARG A 1 347 ? -11.445 -31.609 -10.516 1 98.62 347 ARG A N 1
ATOM 2725 C CA . ARG A 1 347 ? -12.062 -32.625 -11.359 1 98.62 347 ARG A CA 1
ATOM 2726 C C . ARG A 1 347 ? -12.617 -32 -12.641 1 98.62 347 ARG A C 1
ATOM 2728 O O . ARG A 1 347 ? -12.492 -32.594 -13.719 1 98.62 347 ARG A O 1
ATOM 2735 N N . ARG A 1 348 ? -13.18 -30.844 -12.492 1 98.44 348 ARG A N 1
ATOM 2736 C CA . ARG A 1 348 ? -13.656 -30.125 -13.68 1 98.44 348 ARG A CA 1
ATOM 2737 C C . ARG A 1 348 ? -12.508 -29.766 -14.602 1 98.44 348 ARG A C 1
ATOM 2739 O O . ARG A 1 348 ? -12.594 -29.938 -15.82 1 98.44 348 ARG A O 1
ATOM 2746 N N . VAL A 1 349 ? -11.438 -29.266 -14.031 1 98.69 349 VAL A N 1
ATOM 2747 C CA . VAL A 1 349 ? -10.266 -28.875 -14.805 1 98.69 349 VAL A CA 1
ATOM 2748 C C . VAL A 1 349 ? -9.719 -30.078 -15.555 1 98.69 349 VAL A C 1
ATOM 2750 O O . VAL A 1 349 ? -9.406 -30 -16.75 1 98.69 349 VAL A O 1
ATOM 2753 N N . ALA A 1 350 ? -9.625 -31.188 -14.867 1 98.56 350 ALA A N 1
ATOM 2754 C CA . ALA A 1 350 ? -9.102 -32.406 -15.461 1 98.56 350 ALA A CA 1
ATOM 2755 C C . ALA A 1 350 ? -9.945 -32.844 -16.656 1 98.56 350 ALA A C 1
ATOM 2757 O O . ALA A 1 350 ? -9.414 -33.156 -17.719 1 98.56 350 ALA A O 1
ATOM 2758 N N . ALA A 1 351 ? -11.219 -32.875 -16.438 1 98.38 351 ALA A N 1
ATOM 2759 C CA . ALA A 1 351 ? -12.141 -33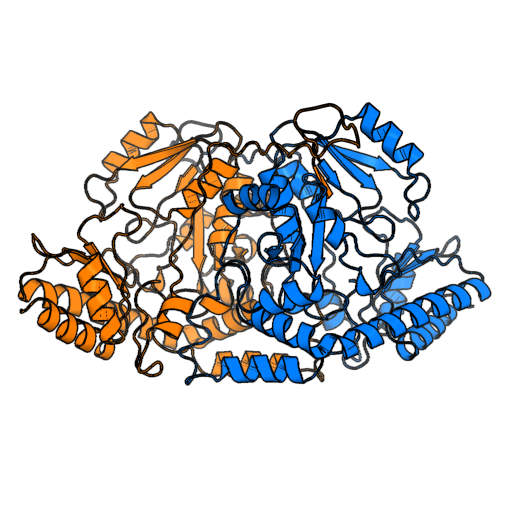.312 -17.484 1 98.38 351 ALA A CA 1
ATOM 2760 C C . ALA A 1 351 ? -12.039 -32.406 -18.719 1 98.38 351 ALA A C 1
ATOM 2762 O O . ALA A 1 351 ? -11.93 -32.906 -19.844 1 98.38 351 ALA A O 1
ATOM 2763 N N . GLU A 1 352 ? -12.078 -31.109 -18.5 1 98.19 352 GLU A N 1
ATOM 2764 C CA . GLU A 1 352 ? -12.062 -30.156 -19.594 1 98.19 352 GLU A CA 1
ATOM 2765 C C . GLU A 1 352 ? -10.711 -30.156 -20.312 1 98.19 352 GLU A C 1
ATOM 2767 O O . GLU A 1 352 ? -10.656 -30.031 -21.531 1 98.19 352 GLU A O 1
ATOM 2772 N N . LEU A 1 353 ? -9.594 -30.25 -19.562 1 98 353 LEU A N 1
ATOM 2773 C CA . LEU A 1 353 ? -8.258 -30.25 -20.156 1 98 353 LEU A CA 1
ATOM 2774 C C . LEU A 1 353 ? -8.039 -31.5 -21.016 1 98 353 LEU A C 1
ATOM 2776 O O . LEU A 1 353 ? -7.516 -31.422 -22.125 1 98 353 LEU A O 1
ATOM 2780 N N . LYS A 1 354 ? -8.461 -32.688 -20.516 1 97.56 354 LYS A N 1
ATOM 2781 C CA . LYS A 1 354 ? -8.328 -33.906 -21.281 1 97.56 354 LYS A CA 1
ATOM 2782 C C . LYS A 1 354 ? -9.172 -33.875 -22.547 1 97.56 354 LYS A C 1
ATOM 2784 O O . LYS A 1 354 ? -8.734 -34.312 -23.609 1 97.56 354 LYS A O 1
ATOM 2789 N N . ALA A 1 355 ? -10.344 -33.344 -22.391 1 96.88 355 ALA A N 1
ATOM 2790 C CA . ALA A 1 355 ? -11.203 -33.188 -23.562 1 96.88 355 ALA A CA 1
ATOM 2791 C C . ALA A 1 355 ? -10.547 -32.281 -24.609 1 96.88 355 ALA A C 1
ATOM 2793 O O . ALA A 1 355 ? -10.586 -32.594 -25.797 1 96.88 355 ALA A O 1
ATOM 2794 N N . GLU A 1 356 ? -9.984 -31.156 -24.188 1 95.38 356 GLU A N 1
ATOM 2795 C CA . GLU A 1 356 ? -9.336 -30.203 -25.078 1 95.38 356 GLU A CA 1
ATOM 2796 C C . GLU A 1 356 ? -8.133 -30.828 -25.766 1 95.38 356 GLU A C 1
ATOM 2798 O O . GLU A 1 356 ? -7.793 -30.453 -26.891 1 95.38 356 GLU A O 1
ATOM 2803 N N . LEU A 1 357 ? -7.477 -31.781 -25.078 1 96 357 LEU A N 1
ATOM 2804 C CA . LEU A 1 357 ? -6.258 -32.375 -25.609 1 96 357 LEU A CA 1
ATOM 2805 C C . LEU A 1 357 ? -6.559 -33.688 -26.297 1 96 357 LEU A C 1
ATOM 2807 O O . LEU A 1 357 ? -5.66 -34.344 -26.859 1 96 357 LEU A O 1
ATOM 2811 N N . GLY A 1 358 ? -7.812 -34.125 -26.266 1 95.06 358 GLY A N 1
ATOM 2812 C CA . GLY A 1 358 ? -8.211 -35.375 -26.891 1 95.06 358 GLY A CA 1
ATOM 2813 C C . GLY A 1 358 ? -7.73 -36.594 -26.156 1 95.06 358 GLY A C 1
ATOM 2814 O O . GLY A 1 358 ? -7.316 -37.594 -26.766 1 95.06 358 GLY A O 1
ATOM 2815 N N . LEU A 1 359 ? -7.695 -36.5 -24.938 1 92.38 359 LEU A N 1
ATOM 2816 C CA . LEU A 1 359 ? -7.223 -37.594 -24.094 1 92.38 359 LEU A CA 1
ATOM 2817 C C . LEU A 1 359 ? -8.383 -38.281 -23.375 1 92.38 359 LEU A C 1
ATOM 2819 O O . LEU A 1 359 ? -9.422 -37.656 -23.141 1 92.38 359 LEU A O 1
ATOM 2823 N N . MET B 1 1 ? 14.68 -14.781 2.256 1 59.62 1 MET B N 1
ATOM 2824 C CA . MET B 1 1 ? 15.805 -13.984 1.771 1 59.62 1 MET B CA 1
ATOM 2825 C C . MET B 1 1 ? 16.969 -14.031 2.756 1 59.62 1 MET B C 1
ATOM 2827 O O . MET B 1 1 ? 16.766 -13.984 3.971 1 59.62 1 MET B O 1
ATOM 2831 N N . LEU B 1 2 ? 18.234 -14.336 2.234 1 55.69 2 LEU B N 1
ATOM 2832 C CA . LEU B 1 2 ? 19.453 -14.297 3.041 1 55.69 2 LEU B CA 1
ATOM 2833 C C . LEU B 1 2 ? 20.281 -13.055 2.725 1 55.69 2 LEU B C 1
ATOM 2835 O O . LEU B 1 2 ? 20.453 -12.695 1.556 1 55.69 2 LEU B O 1
ATOM 2839 N N . ILE B 1 3 ? 20.547 -12.25 3.732 1 55.38 3 ILE B N 1
ATOM 2840 C CA . ILE B 1 3 ? 21.312 -11.016 3.568 1 55.38 3 ILE B CA 1
ATOM 2841 C C . ILE B 1 3 ? 22.703 -11.188 4.172 1 55.38 3 ILE B C 1
ATOM 2843 O O . ILE B 1 3 ? 22.844 -11.672 5.297 1 55.38 3 ILE B O 1
ATOM 2847 N N . ARG B 1 4 ? 23.75 -10.977 3.223 1 51.34 4 ARG B N 1
ATOM 2848 C CA . ARG B 1 4 ? 25.125 -11.188 3.646 1 51.34 4 ARG B CA 1
ATOM 2849 C C . ARG B 1 4 ? 25.547 -10.141 4.668 1 51.34 4 ARG B C 1
ATOM 2851 O O . ARG B 1 4 ? 25.188 -8.969 4.555 1 51.34 4 ARG B O 1
ATOM 2858 N N . SER B 1 5 ? 26.188 -10.555 5.758 1 41.09 5 SER B N 1
ATOM 2859 C CA . SER B 1 5 ? 26.922 -9.672 6.672 1 41.09 5 SER B CA 1
ATOM 2860 C C . SER B 1 5 ? 28.234 -9.211 6.062 1 41.09 5 SER B C 1
ATOM 2862 O O . SER B 1 5 ? 28.688 -9.758 5.055 1 41.09 5 SER B O 1
ATOM 2864 N N . VAL B 1 6 ? 28.797 -8.016 6.297 1 38.16 6 VAL B N 1
ATOM 2865 C CA . VAL B 1 6 ? 30.125 -7.488 6.008 1 38.16 6 VAL B CA 1
ATOM 2866 C C . VAL B 1 6 ? 31.188 -8.531 6.359 1 38.16 6 VAL B C 1
ATOM 2868 O O . VAL B 1 6 ? 31.328 -8.906 7.523 1 38.16 6 VAL B O 1
ATOM 2871 N N . GLY B 1 7 ? 31.203 -9.922 5.75 1 38.75 7 GLY B N 1
ATOM 2872 C CA . GLY B 1 7 ? 32.219 -10.961 5.668 1 38.75 7 GLY B CA 1
ATOM 2873 C C . GLY B 1 7 ? 31.781 -12.172 4.867 1 38.75 7 GLY B C 1
ATOM 2874 O O . GLY B 1 7 ? 30.672 -12.195 4.328 1 38.75 7 GLY B O 1
ATOM 2875 N N . ARG B 1 8 ? 32.75 -13.141 4.516 1 39.5 8 ARG B N 1
ATOM 2876 C CA . ARG B 1 8 ? 32.531 -14.344 3.715 1 39.5 8 ARG B CA 1
ATOM 2877 C C . ARG B 1 8 ? 31.266 -15.07 4.137 1 39.5 8 ARG B C 1
ATOM 2879 O O . ARG B 1 8 ? 30.922 -15.086 5.316 1 39.5 8 ARG B O 1
ATOM 2886 N N . PHE B 1 9 ? 30.391 -15.305 3.096 1 39.16 9 PHE B N 1
ATOM 2887 C CA . PHE B 1 9 ? 29.188 -16.078 3.369 1 39.16 9 PHE B CA 1
ATOM 2888 C C . PHE B 1 9 ? 29.5 -17.266 4.262 1 39.16 9 PHE B C 1
ATOM 2890 O O . PHE B 1 9 ? 30.125 -18.234 3.818 1 39.16 9 PHE B O 1
ATOM 2897 N N . SER B 1 10 ? 30.125 -17.281 5.418 1 37.91 10 SER B N 1
ATOM 2898 C CA . SER B 1 10 ? 30.094 -18.469 6.273 1 37.91 10 SER B CA 1
ATOM 2899 C C . SER B 1 10 ? 28.703 -18.688 6.875 1 37.91 10 SER B C 1
ATOM 2901 O O . SER B 1 10 ? 28.141 -17.781 7.484 1 37.91 10 SER B O 1
ATOM 2903 N N . PRO B 1 11 ? 28.047 -19.656 6.281 1 42.41 11 PRO B N 1
ATOM 2904 C CA . PRO B 1 11 ? 26.781 -20.047 6.914 1 42.41 11 PRO B CA 1
ATOM 2905 C C . PRO B 1 11 ? 26.812 -19.891 8.438 1 42.41 11 PRO B C 1
ATOM 2907 O O . PRO B 1 11 ? 25.797 -20.094 9.102 1 42.41 11 PRO B O 1
ATOM 2910 N N . SER B 1 12 ? 27.906 -20.125 9 1 37.69 12 SER B N 1
ATOM 2911 C CA . SER B 1 12 ? 27.922 -20.344 10.445 1 37.69 12 SER B CA 1
ATOM 2912 C C . SER B 1 12 ? 27.375 -19.125 11.195 1 37.69 12 SER B C 1
ATOM 2914 O O . SER B 1 12 ? 26.484 -19.25 12.023 1 37.69 12 SER B O 1
ATOM 2916 N N . ARG B 1 13 ? 28.391 -18.188 11.758 1 40.25 13 ARG B N 1
ATOM 2917 C CA . ARG B 1 13 ? 28.078 -17.281 12.859 1 40.25 13 ARG B CA 1
ATOM 2918 C C . ARG B 1 13 ? 27.188 -16.141 12.383 1 40.25 13 ARG B C 1
ATOM 2920 O O . ARG B 1 13 ? 27.156 -15.82 11.195 1 40.25 13 ARG B O 1
ATOM 2927 N N . GLY B 1 14 ? 26.047 -15.695 13.102 1 47.84 14 GLY B N 1
ATOM 2928 C CA . GLY B 1 14 ? 25.031 -14.695 13.383 1 47.84 14 GLY B CA 1
ATOM 2929 C C . GLY B 1 14 ? 25.422 -13.305 12.914 1 47.84 14 GLY B C 1
ATOM 2930 O O . GLY B 1 14 ? 25.188 -12.32 13.625 1 47.84 14 GLY B O 1
ATOM 2931 N N . VAL B 1 15 ? 26.062 -13.305 11.812 1 54.5 15 VAL B N 1
ATOM 2932 C CA . VAL B 1 15 ? 26.5 -11.93 11.609 1 54.5 15 VAL B CA 1
ATOM 2933 C C . VAL B 1 15 ? 25.328 -11.078 11.141 1 54.5 15 VAL B C 1
ATOM 2935 O O . VAL B 1 15 ? 24.547 -11.5 10.273 1 54.5 15 VAL B O 1
ATOM 2938 N N . ARG B 1 16 ? 25.25 -9.953 11.695 1 58.97 16 ARG B N 1
ATOM 2939 C CA . ARG B 1 16 ? 24.219 -8.945 11.453 1 58.97 16 ARG B CA 1
ATOM 2940 C C . ARG B 1 16 ? 24.422 -8.273 10.094 1 58.97 16 ARG B C 1
ATOM 2942 O O . ARG B 1 16 ? 25.516 -7.852 9.758 1 58.97 16 ARG B O 1
ATOM 2949 N N . PRO B 1 17 ? 23.359 -8.414 9.188 1 68.94 17 PRO B N 1
ATOM 2950 C CA . PRO B 1 17 ? 23.484 -7.703 7.918 1 68.94 17 PRO B CA 1
ATOM 2951 C C . PRO B 1 17 ? 23.734 -6.207 8.102 1 68.94 17 PRO B C 1
ATOM 2953 O O . PRO B 1 17 ? 23.219 -5.609 9.055 1 68.94 17 PRO B O 1
ATOM 2956 N N . VAL B 1 18 ? 24.672 -5.688 7.348 1 62.97 18 VAL B N 1
ATOM 2957 C CA . VAL B 1 18 ? 24.953 -4.258 7.395 1 62.97 18 VAL B CA 1
ATOM 2958 C C . VAL B 1 18 ? 24.094 -3.531 6.352 1 62.97 18 VAL B C 1
ATOM 2960 O O . VAL B 1 18 ? 24.219 -3.797 5.152 1 62.97 18 VAL B O 1
ATOM 2963 N N . ALA B 1 19 ? 23.172 -2.754 6.844 1 77.94 19 ALA B N 1
ATOM 2964 C CA . ALA B 1 19 ? 22.422 -1.861 5.965 1 77.94 19 ALA B CA 1
ATOM 2965 C C . ALA B 1 19 ? 23.188 -0.57 5.707 1 77.94 19 ALA B C 1
ATOM 2967 O O . ALA B 1 19 ? 23.75 0.019 6.633 1 77.94 19 ALA B O 1
ATOM 2968 N N . PRO B 1 20 ? 23.266 -0.219 4.484 1 77.94 20 PRO B N 1
ATOM 2969 C CA . PRO B 1 20 ? 23.953 1.032 4.18 1 77.94 20 PRO B CA 1
ATOM 2970 C C . PRO B 1 20 ? 23.094 2.266 4.441 1 77.94 20 PRO B C 1
ATOM 2972 O O . PRO B 1 20 ? 23.031 3.172 3.605 1 77.94 20 PRO B O 1
ATOM 2975 N N . LEU B 1 21 ? 22.469 2.289 5.664 1 80.06 21 LEU B N 1
ATOM 2976 C CA . LEU B 1 21 ? 21.516 3.346 5.961 1 80.06 21 LEU B CA 1
ATOM 2977 C C . LEU B 1 21 ? 21.828 4.004 7.301 1 80.06 21 LEU B C 1
ATOM 2979 O O . LEU B 1 21 ? 20.922 4.461 8 1 80.06 21 LEU B O 1
ATOM 2983 N N . SER B 1 22 ? 23.062 3.971 7.707 1 75.94 22 SER B N 1
ATOM 2984 C CA . SER B 1 22 ? 23.453 4.539 8.992 1 75.94 22 SER B CA 1
ATOM 2985 C C . SER B 1 22 ? 23.078 6.016 9.086 1 75.94 22 SER B C 1
ATOM 2987 O O . SER B 1 22 ? 22.875 6.547 10.18 1 75.94 22 SER B O 1
ATOM 2989 N N . HIS B 1 23 ? 22.875 6.66 7.992 1 79.75 23 HIS B N 1
ATOM 2990 C CA . HIS B 1 23 ? 22.578 8.086 7.926 1 79.75 23 HIS B CA 1
ATOM 2991 C C . HIS B 1 23 ? 21.078 8.352 7.996 1 79.75 23 HIS B C 1
ATOM 2993 O O . HIS B 1 23 ? 20.656 9.508 8.102 1 79.75 23 HIS B O 1
ATOM 2999 N N . VAL B 1 24 ? 20.344 7.324 8 1 79.75 24 VAL B N 1
ATOM 3000 C CA . VAL B 1 24 ? 18.891 7.48 7.988 1 79.75 24 VAL B CA 1
ATOM 3001 C C . VAL B 1 24 ? 18.344 7.301 9.398 1 79.75 24 VAL B C 1
ATOM 3003 O O . VAL B 1 24 ? 18.656 6.312 10.07 1 79.75 24 VAL B O 1
ATOM 3006 N N . LYS B 1 25 ? 17.547 8.266 9.852 1 75.88 25 LYS B N 1
ATOM 3007 C CA . LYS B 1 25 ? 16.906 8.188 11.156 1 75.88 25 LYS B CA 1
ATOM 3008 C C . LYS B 1 25 ? 15.492 7.605 11.039 1 75.88 25 LYS B C 1
ATOM 3010 O O . LYS B 1 25 ? 14.789 7.875 10.062 1 75.88 25 LYS B O 1
ATOM 3015 N N . VAL B 1 26 ? 15.172 6.875 12.094 1 75.31 26 VAL B N 1
ATOM 3016 C CA . VAL B 1 26 ? 13.828 6.301 12.133 1 75.31 26 VAL B CA 1
ATOM 3017 C C . VAL B 1 26 ? 12.812 7.387 12.477 1 75.31 26 VAL B C 1
ATOM 3019 O O . VAL B 1 26 ? 13.039 8.211 13.367 1 75.31 26 VAL B O 1
ATOM 3022 N N . TYR B 1 27 ? 11.812 7.445 11.703 1 73.06 27 TYR B N 1
ATOM 3023 C CA . TYR B 1 27 ? 10.711 8.359 11.969 1 73.06 27 TYR B CA 1
ATOM 3024 C C . TYR B 1 27 ? 9.555 7.629 12.641 1 73.06 27 TYR B C 1
ATOM 3026 O O . TYR B 1 27 ? 9.133 6.559 12.195 1 73.06 27 TYR B O 1
ATOM 3034 N N . ALA B 1 28 ? 9.094 8.18 13.75 1 72.75 28 ALA B N 1
ATOM 3035 C CA . ALA B 1 28 ? 7.91 7.664 14.422 1 72.75 28 ALA B CA 1
ATOM 3036 C C . ALA B 1 28 ? 6.836 8.742 14.547 1 72.75 28 ALA B C 1
ATOM 3038 O O . ALA B 1 28 ? 6.945 9.641 15.375 1 72.75 28 ALA B O 1
ATOM 3039 N N . PRO B 1 29 ? 5.887 8.602 13.648 1 75.69 29 PRO B N 1
ATOM 3040 C CA . PRO B 1 29 ? 4.797 9.57 13.805 1 75.69 29 PRO B CA 1
ATOM 3041 C C . PRO B 1 29 ? 4.004 9.367 15.094 1 75.69 29 PRO B C 1
ATOM 3043 O O . PRO B 1 29 ? 4.043 8.281 15.68 1 75.69 29 PRO B O 1
ATOM 3046 N N . PRO B 1 30 ? 3.365 10.469 15.531 1 77.94 30 PRO B N 1
ATOM 3047 C CA . PRO B 1 30 ? 2.479 10.266 16.688 1 77.94 30 PRO B CA 1
ATOM 3048 C C . PRO B 1 30 ? 1.377 9.242 16.406 1 77.94 30 PRO B C 1
ATOM 3050 O O . PRO B 1 30 ? 0.856 9.18 15.289 1 77.94 30 PRO B O 1
ATOM 3053 N N . ASP B 1 31 ? 1.115 8.523 17.406 1 86.75 31 ASP B N 1
ATOM 3054 C CA . ASP B 1 31 ? 0.068 7.508 17.297 1 86.75 31 ASP B CA 1
ATOM 3055 C C . ASP B 1 31 ? -1.308 8.109 17.562 1 86.75 31 ASP B C 1
ATOM 3057 O O . ASP B 1 31 ? -1.938 7.801 18.578 1 86.75 31 ASP B O 1
ATOM 3061 N N . SER B 1 32 ? -1.777 8.812 16.641 1 89.38 32 SER B N 1
ATOM 3062 C CA . SER B 1 32 ? -2.973 9.641 16.75 1 89.38 32 SER B CA 1
ATOM 3063 C C . SER B 1 32 ? -4.215 8.789 17 1 89.38 32 SER B C 1
ATOM 3065 O O . SER B 1 32 ? -4.98 9.047 17.922 1 89.38 32 SER B O 1
ATOM 3067 N N . LEU B 1 33 ? -4.414 7.742 16.203 1 91.12 33 LEU B N 1
ATOM 3068 C CA . LEU B 1 33 ? -5.613 6.918 16.312 1 91.12 33 LEU B CA 1
ATOM 3069 C C . LEU B 1 33 ? -5.695 6.246 17.688 1 91.12 33 LEU B C 1
ATOM 3071 O O . LEU B 1 33 ? -6.727 6.32 18.359 1 91.12 33 LEU B O 1
ATOM 3075 N N . ASN B 1 34 ? -4.617 5.668 18.094 1 91.25 34 ASN B N 1
ATOM 3076 C CA . ASN B 1 34 ? -4.641 4.996 19.391 1 91.25 34 ASN B CA 1
ATOM 3077 C C . ASN B 1 34 ? -4.828 5.992 20.531 1 91.25 34 ASN B C 1
ATOM 3079 O O . ASN B 1 34 ? -5.457 5.676 21.531 1 91.25 34 ASN B O 1
ATOM 3083 N N . GLN B 1 35 ? -4.258 7.18 20.375 1 92.75 35 GLN B N 1
ATOM 3084 C CA . GLN B 1 35 ? -4.453 8.203 21.391 1 92.75 35 GLN B CA 1
ATOM 3085 C C . GLN B 1 35 ? -5.93 8.547 21.547 1 92.75 35 GLN B C 1
ATOM 3087 O O . GLN B 1 35 ? -6.438 8.617 22.672 1 92.75 35 GLN B O 1
ATOM 3092 N N . VAL B 1 36 ? -6.602 8.766 20.484 1 93.62 36 VAL B N 1
ATOM 3093 C CA . VAL B 1 36 ? -8.008 9.141 20.531 1 93.62 36 VAL B CA 1
ATOM 3094 C C . VAL B 1 36 ? -8.828 8.008 21.125 1 93.62 36 VAL B C 1
ATOM 3096 O O . VAL B 1 36 ? -9.703 8.234 21.969 1 93.62 36 VAL B O 1
ATOM 3099 N N . LEU B 1 37 ? -8.547 6.754 20.734 1 91.56 37 LEU B N 1
ATOM 3100 C CA . LEU B 1 37 ? -9.297 5.602 21.219 1 91.56 37 LEU B CA 1
ATOM 3101 C C . LEU B 1 37 ? -9.062 5.387 22.703 1 91.56 37 LEU B C 1
ATOM 3103 O O . LEU B 1 37 ? -9.969 4.965 23.422 1 91.56 37 LEU B O 1
ATOM 3107 N N . ARG B 1 38 ? -7.934 5.715 23.141 1 93.19 38 ARG B N 1
ATOM 3108 C CA . ARG B 1 38 ? -7.566 5.496 24.531 1 93.19 38 ARG B CA 1
ATOM 3109 C C . ARG B 1 38 ? -8.07 6.637 25.406 1 93.19 38 ARG B C 1
ATOM 3111 O O . ARG B 1 38 ? -8.586 6.402 26.5 1 93.19 38 ARG B O 1
ATOM 3118 N N . ASP B 1 39 ? -7.934 7.867 24.938 1 94.62 39 ASP B N 1
ATOM 3119 C CA . ASP B 1 39 ? -8.055 9.031 25.812 1 94.62 39 ASP B CA 1
ATOM 3120 C C . ASP B 1 39 ? -9.438 9.664 25.703 1 94.62 39 ASP B C 1
ATOM 3122 O O . ASP B 1 39 ? -9.844 10.445 26.562 1 94.62 39 ASP B O 1
ATOM 3126 N N . SER B 1 40 ? -10.117 9.398 24.609 1 94.19 40 SER B N 1
ATOM 3127 C CA . SER B 1 40 ? -11.422 10.031 24.453 1 94.19 40 SER B CA 1
ATOM 3128 C C . SER B 1 40 ? -12.414 9.508 25.484 1 94.19 40 SER B C 1
ATOM 3130 O O . SER B 1 40 ? -12.445 8.312 25.781 1 94.19 40 SER B O 1
ATOM 3132 N N . LYS B 1 41 ? -13.25 10.43 26.016 1 93.56 41 LYS B N 1
ATOM 3133 C CA . LYS B 1 41 ? -14.32 10.07 26.938 1 93.56 41 LYS B CA 1
ATOM 3134 C C . LYS B 1 41 ? -15.664 9.969 26.219 1 93.56 41 LYS B C 1
ATOM 3136 O O . LYS B 1 41 ? -16.609 9.383 26.734 1 93.56 41 LYS B O 1
ATOM 3141 N N . ASP B 1 42 ? -15.766 10.57 25.094 1 91.62 42 ASP B N 1
ATOM 3142 C CA . ASP B 1 42 ? -16.953 10.57 24.234 1 91.62 42 ASP B CA 1
ATOM 3143 C C . ASP B 1 42 ? -16.547 10.539 22.766 1 91.62 42 ASP B C 1
ATOM 3145 O O . ASP B 1 42 ? -16.609 11.562 22.078 1 91.62 42 ASP B O 1
ATOM 3149 N N . LEU B 1 43 ? -16.266 9.352 22.312 1 88.94 43 LEU B N 1
ATOM 3150 C CA . LEU B 1 43 ? -15.727 9.141 20.969 1 88.94 43 LEU B CA 1
ATOM 3151 C C . LEU B 1 43 ? -16.672 9.703 19.906 1 88.94 43 LEU B C 1
ATOM 3153 O O . LEU B 1 43 ? -16.234 10.211 18.875 1 88.94 43 LEU B O 1
ATOM 3157 N N . LYS B 1 44 ? -17.906 9.641 20.141 1 85.69 44 LYS B N 1
ATOM 3158 C CA . LYS B 1 44 ? -18.906 10.102 19.188 1 85.69 44 LYS B CA 1
ATOM 3159 C C . LYS B 1 44 ? -18.766 11.602 18.922 1 85.69 44 LYS B C 1
ATOM 3161 O O . LYS B 1 44 ? -19.016 12.062 17.812 1 85.69 44 LYS B O 1
ATOM 3166 N N . ASN B 1 45 ? -18.328 12.32 19.906 1 89.88 45 ASN B N 1
ATOM 3167 C CA . ASN B 1 45 ? -18.25 13.773 19.766 1 89.88 45 ASN B CA 1
ATOM 3168 C C . ASN B 1 45 ? -16.797 14.25 19.781 1 89.88 45 ASN B C 1
ATOM 3170 O O . ASN B 1 45 ? -16.547 15.453 19.812 1 89.88 45 ASN B O 1
ATOM 3174 N N . ALA B 1 46 ? -15.844 13.289 19.75 1 93.69 46 ALA B N 1
ATOM 3175 C CA . ALA B 1 46 ? -14.43 13.656 19.75 1 93.69 46 ALA B CA 1
ATOM 3176 C C . ALA B 1 46 ? -14.039 14.352 18.453 1 93.69 46 ALA B C 1
ATOM 3178 O O . ALA B 1 46 ? -14.539 14.008 17.391 1 93.69 46 ALA B O 1
ATOM 3179 N N . LEU B 1 47 ? -13.219 15.383 18.609 1 95.94 47 LEU B N 1
ATOM 3180 C CA . LEU B 1 47 ? -12.648 16.062 17.453 1 95.94 47 LEU B CA 1
ATOM 3181 C C . LEU B 1 47 ? -11.188 15.68 17.266 1 95.94 47 LEU B C 1
ATOM 3183 O O . LEU B 1 47 ? -10.312 16.203 17.969 1 95.94 47 LEU B O 1
ATOM 3187 N N . LYS B 1 48 ? -10.93 14.75 16.344 1 95.31 48 LYS B N 1
ATOM 3188 C CA . LYS B 1 48 ? -9.562 14.398 15.961 1 95.31 48 LYS B CA 1
ATOM 3189 C C . LYS B 1 48 ? -9.008 15.383 14.938 1 95.31 48 LYS B C 1
ATOM 3191 O O . LYS B 1 48 ? -9.211 15.219 13.734 1 95.31 48 LYS B O 1
ATOM 3196 N N . LEU B 1 49 ? -8.258 16.359 15.406 1 96.44 49 LEU B N 1
ATOM 3197 C CA . LEU B 1 49 ? -7.852 17.5 14.586 1 96.44 49 LEU B CA 1
ATOM 3198 C C . LEU B 1 49 ? -6.332 17.609 14.531 1 96.44 49 LEU B C 1
ATOM 3200 O O . LEU B 1 49 ? -5.789 18.719 14.555 1 96.44 49 LEU B O 1
ATOM 3204 N N . ASP B 1 50 ? -5.664 16.438 14.445 1 93.56 50 ASP B N 1
ATOM 3205 C CA . ASP B 1 50 ? -4.211 16.453 14.547 1 93.56 50 ASP B CA 1
ATOM 3206 C C . ASP B 1 50 ? -3.561 15.891 13.289 1 93.56 50 ASP B C 1
ATOM 3208 O O . ASP B 1 50 ? -2.346 15.992 13.109 1 93.56 50 ASP B O 1
ATOM 3212 N N . TYR B 1 51 ? -4.316 15.32 12.344 1 91.88 51 TYR B N 1
ATOM 3213 C CA . TYR B 1 51 ? -3.727 14.672 11.18 1 91.88 51 TYR B CA 1
ATOM 3214 C C . TYR B 1 51 ? -4.312 15.227 9.891 1 91.88 51 TYR B C 1
ATOM 3216 O O . TYR B 1 51 ? -4.188 14.617 8.828 1 91.88 51 TYR B O 1
ATOM 3224 N N . ASN B 1 52 ? -5 16.312 9.961 1 92.62 52 ASN B N 1
ATOM 3225 C CA . ASN B 1 52 ? -5.578 17 8.82 1 92.62 52 ASN B CA 1
ATOM 3226 C C . ASN B 1 52 ? -6.547 16.109 8.047 1 92.62 52 ASN B C 1
ATOM 3228 O O . ASN B 1 52 ? -6.676 16.219 6.828 1 92.62 52 ASN B O 1
ATOM 3232 N N . GLU B 1 53 ? -7.191 15.203 8.742 1 94.94 53 GLU B N 1
ATOM 3233 C CA . GLU B 1 53 ? -8.195 14.312 8.172 1 94.94 53 GLU B CA 1
ATOM 3234 C C . GLU B 1 53 ? -9.547 15.016 8.047 1 94.94 53 GLU B C 1
ATOM 3236 O O . GLU B 1 53 ? -9.773 16.047 8.672 1 94.94 53 GLU B O 1
ATOM 3241 N N . ALA B 1 54 ? -10.352 14.492 7.164 1 95.5 54 ALA B N 1
ATOM 3242 C CA . ALA B 1 54 ? -11.719 15 7.102 1 95.5 54 ALA B CA 1
ATOM 3243 C C . ALA B 1 54 ? -12.445 14.781 8.43 1 95.5 54 ALA B C 1
ATOM 3245 O O . ALA B 1 54 ? -12.266 13.75 9.086 1 95.5 54 ALA B O 1
ATOM 3246 N N . THR B 1 55 ? -13.312 15.742 8.781 1 95.31 55 THR B N 1
ATOM 3247 C CA . THR B 1 55 ? -13.914 15.695 10.109 1 95.31 55 THR B CA 1
ATOM 3248 C C . THR B 1 55 ? -15.359 15.203 10.023 1 95.31 55 THR B C 1
ATOM 3250 O O . THR B 1 55 ? -16.047 15.109 11.047 1 95.31 55 THR B O 1
ATOM 3253 N N . ILE B 1 56 ? -15.859 14.891 8.875 1 94.38 56 ILE B N 1
ATOM 3254 C CA . ILE B 1 56 ? -17.188 14.336 8.664 1 94.38 56 ILE B CA 1
ATOM 3255 C C . ILE B 1 56 ? -17.094 13.023 7.883 1 94.38 56 ILE B C 1
ATOM 3257 O O . ILE B 1 56 ? -16.094 12.781 7.199 1 94.38 56 ILE B O 1
ATOM 3261 N N . PRO B 1 57 ? -18.109 12.195 7.98 1 93.56 57 PRO B N 1
ATOM 3262 C CA . PRO B 1 57 ? -18.094 10.969 7.18 1 93.56 57 PRO B CA 1
ATOM 3263 C C . PRO B 1 57 ? -18.312 11.234 5.691 1 93.56 57 PRO B C 1
ATOM 3265 O O . PRO B 1 57 ? -18.953 12.219 5.32 1 93.56 57 PRO B O 1
ATOM 3268 N N . PRO B 1 58 ? -17.75 10.359 4.891 1 93.94 58 PRO B N 1
ATOM 3269 C CA . PRO B 1 58 ? -18.078 10.469 3.467 1 93.94 58 PRO B CA 1
ATOM 3270 C C . PRO B 1 58 ? -19.547 10.164 3.172 1 93.94 58 PRO B C 1
ATOM 3272 O O . PRO B 1 58 ? -20.25 9.648 4.035 1 93.94 58 PRO B O 1
ATOM 3275 N N . PRO B 1 59 ? -19.969 10.516 1.98 1 95.06 59 PRO B N 1
ATOM 3276 C CA . PRO B 1 59 ? -21.344 10.172 1.595 1 95.06 59 PRO B CA 1
ATOM 3277 C C . PRO B 1 59 ? -21.641 8.68 1.734 1 95.06 59 PRO B C 1
ATOM 3279 O O . PRO B 1 59 ? -20.766 7.848 1.446 1 95.06 59 PRO B O 1
ATOM 3282 N N . ARG B 1 60 ? -22.906 8.375 2.064 1 94.38 60 ARG B N 1
ATOM 3283 C CA . ARG B 1 60 ? -23.328 6.992 2.268 1 94.38 60 ARG B CA 1
ATOM 3284 C C . ARG B 1 60 ? -23.125 6.164 1.002 1 94.38 60 ARG B C 1
ATOM 3286 O O . ARG B 1 60 ? -22.906 4.953 1.074 1 94.38 60 ARG B O 1
ATOM 3293 N N . ALA B 1 61 ? -23.172 6.805 -0.097 1 96.62 61 ALA B N 1
ATOM 3294 C CA . ALA B 1 61 ? -23 6.117 -1.375 1 96.62 61 ALA B CA 1
ATOM 3295 C C . ALA B 1 61 ? -21.672 5.363 -1.415 1 96.62 61 ALA B C 1
ATOM 3297 O O . ALA B 1 61 ? -21.578 4.297 -2.029 1 96.62 61 ALA B O 1
ATOM 3298 N N . ILE B 1 62 ? -20.672 5.867 -0.773 1 96.5 62 ILE B N 1
ATOM 3299 C CA . ILE B 1 62 ? -19.344 5.234 -0.764 1 96.5 62 ILE B CA 1
ATOM 3300 C C . ILE B 1 62 ? -19.406 3.953 0.062 1 96.5 62 ILE B C 1
ATOM 3302 O O . ILE B 1 62 ? -18.984 2.891 -0.403 1 96.5 62 ILE B O 1
ATOM 3306 N N . THR B 1 63 ? -19.953 4.066 1.269 1 95.25 63 THR B N 1
ATOM 3307 C CA . THR B 1 63 ? -20.078 2.891 2.121 1 95.25 63 THR B CA 1
ATOM 3308 C C . THR B 1 63 ? -20.969 1.841 1.463 1 95.25 63 THR B C 1
ATOM 3310 O O . THR B 1 63 ? -20.672 0.646 1.51 1 95.25 63 THR B O 1
ATOM 3313 N N . ASP B 1 64 ? -22 2.27 0.831 1 96.5 64 ASP B N 1
ATOM 3314 C CA . ASP B 1 64 ? -22.922 1.354 0.152 1 96.5 64 ASP B CA 1
ATOM 3315 C C . ASP B 1 64 ? -22.203 0.606 -0.974 1 96.5 64 ASP B C 1
ATOM 3317 O O . ASP B 1 64 ? -22.422 -0.595 -1.157 1 96.5 64 ASP B O 1
ATOM 3321 N N . LYS B 1 65 ? -21.391 1.288 -1.709 1 96.44 65 LYS B N 1
ATOM 3322 C CA . LYS B 1 65 ? -20.641 0.67 -2.793 1 96.44 65 LYS B CA 1
ATOM 3323 C C . LYS B 1 65 ? -19.688 -0.393 -2.262 1 96.44 65 LYS B C 1
ATOM 3325 O O . LYS B 1 65 ? -19.562 -1.477 -2.836 1 96.44 65 LYS B O 1
ATOM 3330 N N . LEU B 1 66 ? -19 -0.108 -1.218 1 96.25 66 LEU B N 1
ATOM 3331 C CA . LEU B 1 66 ? -18.047 -1.042 -0.634 1 96.25 66 LEU B CA 1
ATOM 3332 C C . LEU B 1 66 ? -18.766 -2.271 -0.076 1 96.25 66 LEU B C 1
ATOM 3334 O O . LEU B 1 66 ? -18.297 -3.398 -0.271 1 96.25 66 LEU B O 1
ATOM 3338 N N . VAL B 1 67 ? -19.891 -2.027 0.582 1 95.5 67 VAL B N 1
ATOM 3339 C CA . VAL B 1 67 ? -20.672 -3.125 1.149 1 95.5 67 VAL B CA 1
ATOM 3340 C C . VAL B 1 67 ? -21.203 -4.016 0.029 1 95.5 67 VAL B C 1
ATOM 3342 O O . VAL B 1 67 ? -21.141 -5.242 0.123 1 95.5 67 VAL B O 1
ATOM 3345 N N . SER B 1 68 ? -21.703 -3.428 -1.006 1 95.19 68 SER B N 1
ATOM 3346 C CA . SER B 1 68 ? -22.188 -4.18 -2.154 1 95.19 68 SER B CA 1
ATOM 3347 C C . SER B 1 68 ? -21.094 -5.051 -2.758 1 95.19 68 SER B C 1
ATOM 3349 O O . SER B 1 68 ? -21.328 -6.207 -3.105 1 95.19 68 SER B O 1
ATOM 3351 N N . PHE B 1 69 ? -19.906 -4.531 -2.902 1 95.25 69 PHE B N 1
ATOM 3352 C CA . PHE B 1 69 ? -18.781 -5.285 -3.428 1 95.25 69 PHE B CA 1
ATOM 3353 C C . PHE B 1 69 ? -18.484 -6.488 -2.543 1 95.25 69 PHE B C 1
ATOM 3355 O O . PHE B 1 69 ? -18.297 -7.602 -3.041 1 95.25 69 PHE B O 1
ATOM 3362 N N . LEU B 1 70 ? -18.453 -6.266 -1.231 1 94.5 70 LEU B N 1
ATOM 3363 C CA . LEU B 1 70 ? -18.094 -7.312 -0.282 1 94.5 70 LEU B CA 1
ATOM 3364 C C . LEU B 1 70 ? -19.078 -8.469 -0.34 1 94.5 70 LEU B C 1
ATOM 3366 O O . LEU B 1 70 ? -18.719 -9.617 -0.064 1 94.5 70 LEU B O 1
ATOM 3370 N N . HIS B 1 71 ? -20.266 -8.203 -0.809 1 91.31 71 HIS B N 1
ATOM 3371 C CA . HIS B 1 71 ? -21.312 -9.227 -0.844 1 91.31 71 HIS B CA 1
ATOM 3372 C C . HIS B 1 71 ? -21.5 -9.773 -2.256 1 91.31 71 HIS B C 1
ATOM 3374 O O . HIS B 1 71 ? -22.297 -10.688 -2.471 1 91.31 71 HIS B O 1
ATOM 3380 N N . SER B 1 72 ? -20.703 -9.297 -3.156 1 85.25 72 SER B N 1
ATOM 3381 C CA . SER B 1 72 ? -20.906 -9.68 -4.551 1 85.25 72 SER B CA 1
ATOM 3382 C C . SER B 1 72 ? -20.484 -11.125 -4.793 1 85.25 72 SER B C 1
ATOM 3384 O O . SER B 1 72 ? -19.453 -11.57 -4.277 1 85.25 72 SER B O 1
ATOM 3386 N N . GLN B 1 73 ? -21.328 -11.773 -5.648 1 71.62 73 GLN B N 1
ATOM 3387 C CA . GLN B 1 73 ? -21.094 -13.156 -6.07 1 71.62 73 GLN B CA 1
ATOM 3388 C C . GLN B 1 73 ? -20.719 -14.031 -4.883 1 71.62 73 GLN B C 1
ATOM 3390 O O . GLN B 1 73 ? -19.734 -14.773 -4.941 1 71.62 73 GLN B O 1
ATOM 3395 N N . ASP B 1 74 ? -21.359 -13.852 -3.941 1 69.12 74 ASP B N 1
ATOM 3396 C CA . ASP B 1 74 ? -21.203 -14.633 -2.715 1 69.12 74 ASP B CA 1
ATOM 3397 C C . ASP B 1 74 ? -19.766 -14.547 -2.189 1 69.12 74 ASP B C 1
ATOM 3399 O O . ASP B 1 74 ? -19.25 -15.508 -1.622 1 69.12 74 ASP B O 1
ATOM 3403 N N . GLY B 1 75 ? -19.125 -13.523 -2.619 1 70.44 75 GLY B N 1
ATOM 3404 C CA . GLY B 1 75 ? -17.812 -13.242 -2.062 1 70.44 75 GLY B CA 1
ATOM 3405 C C . GLY B 1 75 ? -16.688 -13.836 -2.883 1 70.44 75 GLY B C 1
ATOM 3406 O O . GLY B 1 75 ? -15.508 -13.586 -2.604 1 70.44 75 GLY B O 1
ATOM 3407 N N . ARG B 1 76 ? -16.969 -14.586 -3.91 1 68.31 76 ARG B N 1
ATOM 3408 C CA . ARG B 1 76 ? -15.938 -15.297 -4.648 1 68.31 76 ARG B CA 1
ATOM 3409 C C . ARG B 1 76 ? -15.141 -14.344 -5.535 1 68.31 76 ARG B C 1
ATOM 3411 O O . ARG B 1 76 ? -13.945 -14.547 -5.762 1 68.31 76 ARG B O 1
ATOM 3418 N N . LEU B 1 77 ? -15.844 -13.289 -5.953 1 73.81 77 LEU B N 1
ATOM 3419 C CA . LEU B 1 77 ? -15.234 -12.344 -6.883 1 73.81 77 LEU B CA 1
ATOM 3420 C C . LEU B 1 77 ? -14.781 -11.086 -6.156 1 73.81 77 LEU B C 1
ATOM 3422 O O . LEU B 1 77 ? -14.633 -10.023 -6.777 1 73.81 77 LEU B O 1
ATOM 3426 N N . THR B 1 78 ? -14.445 -11.359 -4.922 1 85.38 78 THR B N 1
ATOM 3427 C CA . THR B 1 78 ? -14.203 -10.133 -4.172 1 85.38 78 THR B CA 1
ATOM 3428 C C . THR B 1 78 ? -12.852 -10.188 -3.475 1 85.38 78 THR B C 1
ATOM 3430 O O . THR B 1 78 ? -11.812 -9.961 -4.105 1 85.38 78 THR B O 1
ATOM 3433 N N . LEU B 1 79 ? -12.836 -10.625 -2.26 1 94.44 79 LEU B N 1
ATOM 3434 C CA . LEU B 1 79 ? -11.664 -10.484 -1.4 1 94.44 79 LEU B CA 1
ATOM 3435 C C . LEU B 1 79 ? -10.523 -11.375 -1.884 1 94.44 79 LEU B C 1
ATOM 3437 O O . LEU B 1 79 ? -9.359 -10.984 -1.821 1 94.44 79 LEU B O 1
ATOM 3441 N N . PRO B 1 80 ? -10.852 -12.539 -2.568 1 95.44 80 PRO B N 1
ATOM 3442 C CA . PRO B 1 80 ? -9.742 -13.422 -2.934 1 95.44 80 PRO B CA 1
ATOM 3443 C C . PRO B 1 80 ? -8.969 -12.93 -4.156 1 95.44 80 PRO B C 1
ATOM 3445 O O . PRO B 1 80 ? -7.848 -13.375 -4.406 1 95.44 80 PRO B O 1
ATOM 3448 N N . TRP B 1 81 ? -9.562 -12.086 -4.973 1 95.5 81 TRP B N 1
ATOM 3449 C CA . TRP B 1 81 ? -8.945 -11.711 -6.242 1 95.5 81 TRP B CA 1
ATOM 3450 C C . TRP B 1 81 ? -8.148 -10.414 -6.098 1 95.5 81 TRP B C 1
ATOM 3452 O O . TRP B 1 81 ? -8.57 -9.5 -5.391 1 95.5 81 TRP B O 1
ATOM 3462 N N . TYR B 1 82 ? -7.027 -10.391 -6.762 1 95.88 82 TYR B N 1
ATOM 3463 C CA . TYR B 1 82 ? -6.219 -9.172 -6.797 1 95.88 82 TYR B CA 1
ATOM 3464 C C . TYR B 1 82 ? -7.008 -8.016 -7.391 1 95.88 82 TYR B C 1
ATOM 3466 O O . TYR B 1 82 ? -7.91 -8.219 -8.203 1 95.88 82 TYR B O 1
ATOM 3474 N N . PRO B 1 83 ? -6.625 -6.781 -7.008 1 96.25 83 PRO B N 1
ATOM 3475 C CA . PRO B 1 83 ? -7.324 -5.609 -7.535 1 96.25 83 PRO B CA 1
ATOM 3476 C C . PRO B 1 83 ? -7.043 -5.371 -9.016 1 96.25 83 PRO B C 1
ATOM 3478 O O . PRO B 1 83 ? -6.16 -6.016 -9.594 1 96.25 83 PRO B O 1
ATOM 3481 N N . HIS B 1 84 ? -7.859 -4.516 -9.57 1 95.44 84 HIS B N 1
ATOM 3482 C CA . HIS B 1 84 ? -7.512 -4.023 -10.898 1 95.44 84 HIS B CA 1
ATOM 3483 C C . HIS B 1 84 ? -6.102 -3.447 -10.922 1 95.44 84 HIS B C 1
ATOM 3485 O O . HIS B 1 84 ? -5.699 -2.742 -9.992 1 95.44 84 HIS B O 1
ATOM 3491 N N . LEU B 1 85 ? -5.391 -3.777 -11.938 1 95.19 85 LEU B N 1
ATOM 3492 C CA . LEU B 1 85 ? -4.035 -3.252 -12.094 1 95.19 85 LEU B CA 1
ATOM 3493 C C . LEU B 1 85 ? -4.066 -1.754 -12.375 1 95.19 85 LEU B C 1
ATOM 3495 O O . LEU B 1 85 ? -5.039 -1.241 -12.938 1 95.19 85 LEU B O 1
ATOM 3499 N N . PHE B 1 86 ? -3.084 -0.978 -11.906 1 95 86 PHE B N 1
ATOM 3500 C CA . PHE B 1 86 ? -2.854 0.43 -12.211 1 95 86 PHE B CA 1
ATOM 3501 C C . PHE B 1 86 ? -3.965 1.296 -11.625 1 95 86 PHE B C 1
ATOM 3503 O O . PHE B 1 86 ? -4.141 2.445 -12.039 1 95 86 PHE B O 1
ATOM 3510 N N . GLY B 1 87 ? -4.754 0.729 -10.75 1 96.5 87 GLY B N 1
ATOM 3511 C CA . GLY B 1 87 ? -5.863 1.492 -10.203 1 96.5 87 GLY B CA 1
ATOM 3512 C C . GLY B 1 87 ? -6.969 1.745 -11.211 1 96.5 87 GLY B C 1
ATOM 3513 O O . GLY B 1 87 ? -7.656 2.766 -11.148 1 96.5 87 GLY B O 1
ATOM 3514 N N . GLU B 1 88 ? -7.188 0.851 -12.039 1 95.88 88 GLU B N 1
ATOM 3515 C CA . GLU B 1 88 ? -8.031 1.056 -13.211 1 95.88 88 GLU B CA 1
ATOM 3516 C C . GLU B 1 88 ? -9.469 1.374 -12.812 1 95.88 88 GLU B C 1
ATOM 3518 O O . GLU B 1 88 ? -10.156 2.129 -13.5 1 95.88 88 GLU B O 1
ATOM 3523 N N . ALA B 1 89 ? -9.898 0.861 -11.719 1 95.44 89 ALA B N 1
ATOM 3524 C CA . ALA B 1 89 ? -11.289 1.024 -11.305 1 95.44 89 ALA B CA 1
ATOM 3525 C C . ALA B 1 89 ? -11.617 2.49 -11.031 1 95.44 89 ALA B C 1
ATOM 3527 O O . ALA B 1 89 ? -12.781 2.893 -11.062 1 95.44 89 ALA B O 1
ATOM 3528 N N . CYS B 1 90 ? -10.57 3.283 -10.781 1 97.25 90 CYS B N 1
ATOM 3529 C CA . CYS B 1 90 ? -10.852 4.676 -10.453 1 97.25 90 CYS B CA 1
ATOM 3530 C C . CYS B 1 90 ? -10.195 5.617 -11.461 1 97.25 90 CYS B C 1
ATOM 3532 O O . CYS B 1 90 ? -10.32 6.836 -11.352 1 97.25 90 CYS B O 1
ATOM 3534 N N . LEU B 1 91 ? -9.539 5.066 -12.414 1 97.19 91 LEU B N 1
ATOM 3535 C CA . LEU B 1 91 ? -8.742 5.887 -13.328 1 97.19 91 LEU B CA 1
ATOM 3536 C C . LEU B 1 91 ? -9.633 6.797 -14.156 1 97.19 91 LEU B C 1
ATOM 3538 O O . LEU B 1 91 ? -9.305 7.965 -14.383 1 97.19 91 LEU B O 1
ATOM 3542 N N . ASP B 1 92 ? -10.797 6.336 -14.633 1 95.94 92 ASP B N 1
ATOM 3543 C CA . ASP B 1 92 ? -11.703 7.164 -15.422 1 95.94 92 ASP B CA 1
ATOM 3544 C C . ASP B 1 92 ? -12.219 8.344 -14.594 1 95.94 92 ASP B C 1
ATOM 3546 O O . ASP B 1 92 ? -12.289 9.469 -15.094 1 95.94 92 ASP B O 1
ATOM 3550 N N . GLY B 1 93 ? -12.586 8.055 -13.398 1 96.5 93 GLY B N 1
ATOM 3551 C CA . GLY B 1 93 ? -13.023 9.125 -12.516 1 96.5 93 GLY B CA 1
ATOM 3552 C C . GLY B 1 93 ? -11.953 10.172 -12.258 1 96.5 93 GLY B C 1
ATOM 3553 O O . GLY B 1 93 ? -12.234 11.367 -12.266 1 96.5 93 GLY B O 1
ATOM 3554 N N . ILE B 1 94 ? -10.727 9.695 -12.086 1 97.12 94 ILE B N 1
ATOM 3555 C CA . ILE B 1 94 ? -9.617 10.602 -11.82 1 97.12 94 ILE B CA 1
ATOM 3556 C C . ILE B 1 94 ? -9.344 11.469 -13.055 1 97.12 94 ILE B C 1
ATOM 3558 O O . ILE B 1 94 ? -9.148 12.68 -12.938 1 97.12 94 ILE B O 1
ATOM 3562 N N . THR B 1 95 ? -9.375 10.867 -14.211 1 96.62 95 THR B N 1
ATOM 3563 C CA . THR B 1 95 ? -9.148 11.578 -15.461 1 96.62 95 THR B CA 1
ATOM 3564 C C . THR B 1 95 ? -10.172 12.703 -15.633 1 96.62 95 THR B C 1
ATOM 3566 O O . THR B 1 95 ? -9.812 13.812 -16.031 1 96.62 95 THR B O 1
ATOM 3569 N N . GLU B 1 96 ? -11.375 12.461 -15.328 1 95.44 96 GLU B N 1
ATOM 3570 C CA . GLU B 1 96 ? -12.43 13.469 -15.422 1 95.44 96 GLU B CA 1
ATOM 3571 C C . GLU B 1 96 ? -12.242 14.562 -14.383 1 95.44 96 GLU B C 1
ATOM 3573 O O . GLU B 1 96 ? -12.43 15.75 -14.672 1 95.44 96 GLU B O 1
ATOM 3578 N N . HIS B 1 97 ? -11.812 14.148 -13.258 1 92.94 97 HIS B N 1
ATOM 3579 C CA . HIS B 1 97 ? -11.656 15.062 -12.133 1 92.94 97 HIS B CA 1
ATOM 3580 C C . HIS B 1 97 ? -10.555 16.078 -12.398 1 92.94 97 HIS B C 1
ATOM 3582 O O . HIS B 1 97 ? -10.688 17.25 -12.039 1 92.94 97 HIS B O 1
ATOM 3588 N N . VAL B 1 98 ? -9.492 15.656 -13.031 1 93.44 98 VAL B N 1
ATOM 3589 C CA . VAL B 1 98 ? -8.336 16.531 -13.18 1 93.44 98 VAL B CA 1
ATOM 3590 C C . VAL B 1 98 ? -8.219 17 -14.633 1 93.44 98 VAL B C 1
ATOM 3592 O O . VAL B 1 98 ? -7.34 17.781 -14.969 1 93.44 98 VAL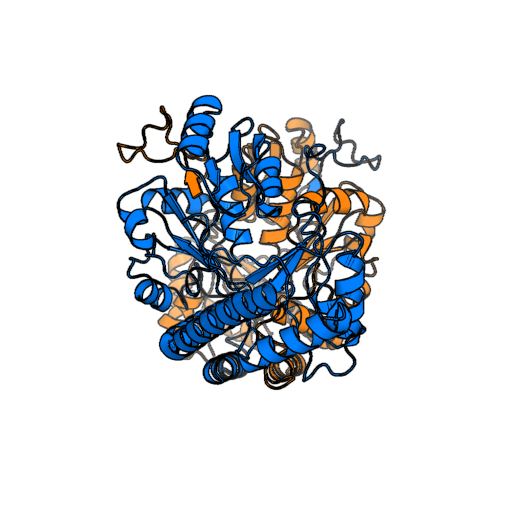 B O 1
ATOM 3595 N N . LYS B 1 99 ? -9.062 16.453 -15.531 1 93.31 99 LYS B N 1
ATOM 3596 C CA . LYS B 1 99 ? -9.094 16.797 -16.953 1 93.31 99 LYS B CA 1
ATOM 3597 C C . LYS B 1 99 ? -7.754 16.5 -17.625 1 93.31 99 LYS B C 1
ATOM 3599 O O . LYS B 1 99 ? -7.195 17.359 -18.312 1 93.31 99 LYS B O 1
ATOM 3604 N N . LEU B 1 100 ? -7.238 15.336 -17.359 1 95.62 100 LEU B N 1
ATOM 3605 C CA . LEU B 1 100 ? -6.023 14.805 -17.969 1 95.62 100 LEU B CA 1
ATOM 3606 C C . LEU B 1 100 ? -6.254 13.398 -18.5 1 95.62 100 LEU B C 1
ATOM 3608 O O . LEU B 1 100 ? -7.047 12.641 -17.938 1 95.62 100 LEU B O 1
ATOM 3612 N N . ASP B 1 101 ? -5.508 13.078 -19.531 1 96.31 101 ASP B N 1
ATOM 3613 C CA . ASP B 1 101 ? -5.547 11.711 -20.047 1 96.31 101 ASP B CA 1
ATOM 3614 C C . ASP B 1 101 ? -4.895 10.742 -19.062 1 96.31 101 ASP B C 1
ATOM 3616 O O . ASP B 1 101 ? -4.016 11.125 -18.281 1 96.31 101 ASP B O 1
ATOM 3620 N N . LYS B 1 102 ? -5.277 9.484 -19.188 1 96.62 102 LYS B N 1
ATOM 3621 C CA . LYS B 1 102 ? -4.789 8.422 -18.312 1 96.62 102 LYS B CA 1
ATOM 3622 C C . LYS B 1 102 ? -3.271 8.297 -18.391 1 96.62 102 LYS B C 1
ATOM 3624 O O . LYS B 1 102 ? -2.617 7.926 -17.422 1 96.62 102 LYS B O 1
ATOM 3629 N N . LYS B 1 103 ? -2.66 8.609 -19.5 1 96.75 103 LYS B N 1
ATOM 3630 C CA . LYS B 1 103 ? -1.223 8.461 -19.719 1 96.75 103 LYS B CA 1
ATOM 3631 C C . LYS B 1 103 ? -0.433 9.43 -18.844 1 96.75 103 LYS B C 1
ATOM 3633 O O . LYS B 1 103 ? 0.789 9.312 -18.719 1 96.75 103 LYS B O 1
ATOM 3638 N N . HIS B 1 104 ? -1.153 10.398 -18.141 1 96.94 104 HIS B N 1
ATOM 3639 C CA . HIS B 1 104 ? -0.505 11.383 -17.281 1 96.94 104 HIS B CA 1
ATOM 3640 C C . HIS B 1 104 ? -0.7 11.039 -15.805 1 96.94 104 HIS B C 1
ATOM 3642 O O . HIS B 1 104 ? -0.328 11.82 -14.93 1 96.94 104 HIS B O 1
ATOM 3648 N N . ILE B 1 105 ? -1.294 9.828 -15.578 1 97.5 105 ILE B N 1
ATOM 3649 C CA . ILE B 1 105 ? -1.739 9.578 -14.211 1 97.5 105 ILE B CA 1
ATOM 3650 C C . ILE B 1 105 ? -1.223 8.219 -13.734 1 97.5 105 I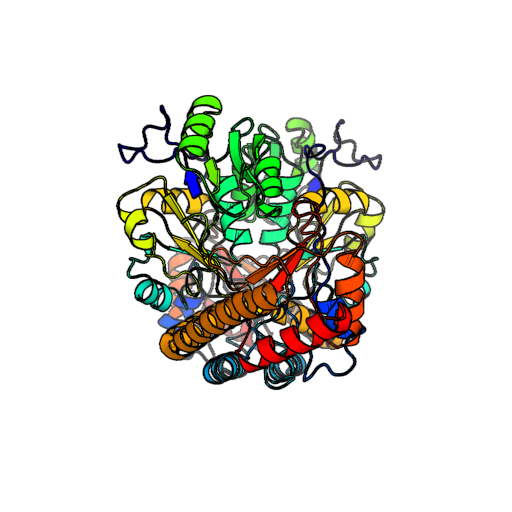LE B C 1
ATOM 3652 O O . ILE B 1 105 ? -1.253 7.242 -14.492 1 97.5 105 ILE B O 1
ATOM 3656 N N . LEU B 1 106 ? -0.681 8.148 -12.539 1 97.5 106 LEU B N 1
ATOM 3657 C CA . LEU B 1 106 ? -0.437 6.906 -11.805 1 97.5 106 LEU B CA 1
ATOM 3658 C C . LEU B 1 106 ? -1.163 6.91 -10.469 1 97.5 106 LEU B C 1
ATOM 3660 O O . LEU B 1 106 ? -1.064 7.879 -9.703 1 97.5 106 LEU B O 1
ATOM 3664 N N . VAL B 1 107 ? -1.95 5.875 -10.195 1 98.31 107 VAL B N 1
ATOM 3665 C CA . VAL B 1 107 ? -2.648 5.723 -8.922 1 98.31 107 VAL B CA 1
ATOM 3666 C C . VAL B 1 107 ? -1.735 5.031 -7.91 1 98.31 107 VAL B C 1
ATOM 3668 O O . VAL B 1 107 ? -1.06 4.055 -8.242 1 98.31 107 VAL B O 1
ATOM 3671 N N . ASN B 1 108 ? -1.711 5.57 -6.715 1 97.69 108 ASN B N 1
ATOM 3672 C CA . ASN B 1 108 ? -0.747 5.098 -5.727 1 97.69 108 ASN B CA 1
ATOM 3673 C C . ASN B 1 108 ? -1.415 4.805 -4.387 1 97.69 108 ASN B C 1
ATOM 3675 O O . ASN B 1 108 ? -2.502 5.312 -4.105 1 97.69 108 ASN B O 1
ATOM 3679 N N . ASN B 1 109 ? -0.752 3.969 -3.568 1 98.12 109 ASN B N 1
ATOM 3680 C CA . ASN B 1 109 ? -1.179 3.654 -2.209 1 98.12 109 ASN B CA 1
ATOM 3681 C C . ASN B 1 109 ? -0.907 4.812 -1.255 1 98.12 109 ASN B C 1
ATOM 3683 O O . ASN B 1 109 ? -0.157 4.664 -0.288 1 98.12 109 ASN B O 1
ATOM 3687 N N . GLY B 1 110 ? -1.565 5.984 -1.541 1 94.94 110 GLY B N 1
ATOM 3688 C CA . GLY B 1 110 ? -1.306 7.223 -0.826 1 94.94 110 GLY B CA 1
ATOM 3689 C C . GLY B 1 110 ? -0.17 8.031 -1.426 1 94.94 110 GLY B C 1
ATOM 3690 O O . GLY B 1 110 ? 0.591 7.523 -2.252 1 94.94 110 GLY B O 1
ATOM 3691 N N . SER B 1 111 ? -0.065 9.258 -0.977 1 92.38 111 SER B N 1
ATOM 3692 C CA . SER B 1 111 ? 0.959 10.148 -1.519 1 92.38 111 SER B CA 1
ATOM 3693 C C . SER B 1 111 ? 2.355 9.695 -1.111 1 92.38 111 SER B C 1
ATOM 3695 O O . SER B 1 111 ? 3.326 9.93 -1.835 1 92.38 111 SER B O 1
ATOM 3697 N N . ASP B 1 112 ? 2.475 9.047 0.028 1 92.38 112 ASP B N 1
ATOM 3698 C CA . ASP B 1 112 ? 3.779 8.539 0.441 1 92.38 112 ASP B CA 1
ATOM 3699 C C . ASP B 1 112 ? 4.34 7.562 -0.59 1 92.38 112 ASP B C 1
ATOM 3701 O O . ASP B 1 112 ? 5.535 7.59 -0.894 1 92.38 112 ASP B O 1
ATOM 3705 N N . ASP B 1 113 ? 3.441 6.711 -1.056 1 95.06 113 ASP B N 1
ATOM 3706 C CA . ASP B 1 113 ? 3.826 5.766 -2.098 1 95.06 113 ASP B CA 1
ATOM 3707 C C . ASP B 1 113 ? 4.293 6.492 -3.357 1 95.06 113 ASP B C 1
ATOM 3709 O O . ASP B 1 113 ? 5.27 6.086 -3.986 1 95.06 113 ASP B O 1
ATOM 3713 N N . ALA B 1 114 ? 3.652 7.539 -3.705 1 94.69 114 ALA B N 1
ATOM 3714 C CA . ALA B 1 114 ? 4.02 8.352 -4.859 1 94.69 114 ALA B CA 1
ATOM 3715 C C . ALA B 1 114 ? 5.379 9.016 -4.656 1 94.69 114 ALA B C 1
ATOM 3717 O O . ALA B 1 114 ? 6.23 8.992 -5.547 1 94.69 114 ALA B O 1
ATOM 3718 N N . LEU B 1 115 ? 5.543 9.602 -3.518 1 93.44 115 LEU B N 1
ATOM 3719 C CA . LEU B 1 115 ? 6.785 10.305 -3.211 1 93.44 115 LEU B CA 1
ATOM 3720 C C . LEU B 1 115 ? 7.973 9.352 -3.236 1 93.44 115 LEU B C 1
ATOM 3722 O O . LEU B 1 115 ? 9.031 9.68 -3.781 1 93.44 115 LEU B O 1
ATOM 3726 N N . ARG B 1 116 ? 7.785 8.219 -2.674 1 93.56 116 ARG B N 1
ATOM 3727 C CA . ARG B 1 116 ? 8.844 7.215 -2.699 1 93.56 116 ARG B CA 1
ATOM 3728 C C . ARG B 1 116 ? 9.18 6.812 -4.133 1 93.56 116 ARG B C 1
ATOM 3730 O O . ARG B 1 116 ? 10.352 6.73 -4.5 1 93.56 116 ARG B O 1
ATOM 3737 N N . LEU B 1 117 ? 8.188 6.531 -4.906 1 94.25 117 LEU B N 1
ATOM 3738 C CA . LEU B 1 117 ? 8.375 6.152 -6.301 1 94.25 117 LEU B CA 1
ATOM 3739 C C . LEU B 1 117 ? 9.164 7.219 -7.055 1 94.25 117 LEU B C 1
ATOM 3741 O O . LEU B 1 117 ? 10.07 6.895 -7.828 1 94.25 117 LEU B O 1
ATOM 3745 N N . ILE B 1 118 ? 8.812 8.461 -6.828 1 93.25 118 ILE B N 1
ATOM 3746 C CA . ILE B 1 118 ? 9.469 9.578 -7.492 1 93.25 118 ILE B CA 1
ATOM 3747 C C . ILE B 1 118 ? 10.953 9.609 -7.121 1 93.25 118 ILE B C 1
ATOM 3749 O O . ILE B 1 118 ? 11.812 9.68 -7.996 1 93.25 118 ILE B O 1
ATOM 3753 N N . MET B 1 119 ? 11.242 9.531 -5.859 1 92.56 119 MET B N 1
ATOM 3754 C CA . MET B 1 119 ? 12.633 9.586 -5.406 1 92.56 119 MET B CA 1
ATOM 3755 C C . MET B 1 119 ? 13.43 8.398 -5.93 1 92.56 119 MET B C 1
ATOM 3757 O O . MET B 1 119 ? 14.531 8.57 -6.449 1 92.56 119 MET B O 1
ATOM 3761 N N . ASP B 1 120 ? 12.844 7.238 -5.82 1 90.94 120 ASP B N 1
ATOM 3762 C CA . ASP B 1 120 ? 13.508 6.031 -6.293 1 90.94 120 ASP B CA 1
ATOM 3763 C C . ASP B 1 120 ? 13.789 6.109 -7.793 1 90.94 120 ASP B C 1
ATOM 3765 O O . ASP B 1 120 ? 14.789 5.57 -8.273 1 90.94 120 ASP B O 1
ATOM 3769 N N . THR B 1 121 ? 12.922 6.68 -8.508 1 92.5 121 THR B N 1
ATOM 3770 C CA . THR B 1 121 ? 13.023 6.719 -9.961 1 92.5 121 THR B CA 1
ATOM 3771 C C . THR B 1 121 ? 14.07 7.734 -10.406 1 92.5 121 THR B C 1
ATOM 3773 O O . THR B 1 121 ? 14.828 7.484 -11.352 1 92.5 121 THR B O 1
ATOM 3776 N N . PHE B 1 122 ? 14.195 8.844 -9.703 1 91.81 122 PHE B N 1
ATOM 3777 C CA . PHE B 1 122 ? 14.922 9.945 -10.328 1 91.81 122 PHE B CA 1
ATOM 3778 C C . PHE B 1 122 ? 16.203 10.25 -9.57 1 91.81 122 PHE B C 1
ATOM 3780 O O . PHE B 1 122 ? 17.078 10.953 -10.078 1 91.81 122 PHE B O 1
ATOM 3787 N N . LEU B 1 123 ? 16.312 9.789 -8.383 1 90.62 123 LEU B N 1
ATOM 3788 C CA . LEU B 1 123 ? 17.516 10.086 -7.613 1 90.62 123 LEU B CA 1
ATOM 3789 C C . LEU B 1 123 ? 18.531 8.945 -7.738 1 90.62 123 LEU B C 1
ATOM 3791 O O . LEU B 1 123 ? 18.156 7.773 -7.656 1 90.62 123 LEU B O 1
ATOM 3795 N N . ALA B 1 124 ? 19.734 9.305 -7.969 1 87 124 ALA B N 1
ATOM 3796 C CA . ALA B 1 124 ? 20.875 8.406 -7.883 1 87 124 ALA B CA 1
ATOM 3797 C C . ALA B 1 124 ? 21.734 8.711 -6.652 1 87 124 ALA B C 1
ATOM 3799 O O . ALA B 1 124 ? 21.625 9.797 -6.074 1 87 124 ALA B O 1
ATOM 3800 N N . PRO B 1 125 ? 22.5 7.664 -6.234 1 87.5 125 PRO B N 1
ATOM 3801 C CA . PRO B 1 125 ? 23.406 7.953 -5.113 1 87.5 125 PRO B CA 1
ATOM 3802 C C . PRO B 1 125 ? 24.266 9.188 -5.352 1 87.5 125 PRO B C 1
ATOM 3804 O O . PRO B 1 125 ? 24.828 9.352 -6.438 1 87.5 125 PRO B O 1
ATOM 3807 N N . GLY B 1 126 ? 24.234 10.078 -4.332 1 90.38 126 GLY B N 1
ATOM 3808 C CA . GLY B 1 126 ? 25.062 11.273 -4.426 1 90.38 126 GLY B CA 1
ATOM 3809 C C . GLY B 1 126 ? 24.312 12.469 -4.969 1 90.38 126 GLY B C 1
ATOM 3810 O O . GLY B 1 126 ? 24.75 13.609 -4.793 1 90.38 126 GLY B O 1
ATOM 3811 N N . ASP B 1 127 ? 23.172 12.281 -5.609 1 90.44 127 ASP B N 1
ATOM 3812 C CA . ASP B 1 127 ? 22.359 13.398 -6.09 1 90.44 127 ASP B CA 1
ATOM 3813 C C . ASP B 1 127 ? 21.859 14.258 -4.926 1 90.44 127 ASP B C 1
ATOM 3815 O O . ASP B 1 127 ? 21.844 13.812 -3.779 1 90.44 127 ASP B O 1
ATOM 3819 N N . LYS B 1 128 ? 21.547 15.523 -5.277 1 93.81 128 LYS B N 1
ATOM 3820 C CA . LYS B 1 128 ? 21.031 16.453 -4.27 1 93.81 128 LYS B CA 1
ATOM 3821 C C . LYS B 1 128 ? 19.547 16.719 -4.48 1 93.81 128 LYS B C 1
ATOM 3823 O O . LYS B 1 128 ? 19.094 16.906 -5.613 1 93.81 128 LYS B O 1
ATOM 3828 N N . ALA B 1 129 ? 18.812 16.609 -3.424 1 93.44 129 ALA B N 1
ATOM 3829 C CA . ALA B 1 129 ? 17.406 17 -3.412 1 93.44 129 ALA B CA 1
ATOM 3830 C C . ALA B 1 129 ? 17.156 18.141 -2.438 1 93.44 129 ALA B C 1
ATOM 3832 O O . ALA B 1 129 ? 17.531 18.062 -1.264 1 93.44 129 ALA B O 1
ATOM 3833 N N . LEU B 1 130 ? 16.562 19.219 -2.979 1 92.56 130 LEU B N 1
ATOM 3834 C CA . LEU B 1 130 ? 16.312 20.422 -2.191 1 92.56 130 LEU B CA 1
ATOM 3835 C C . LEU B 1 130 ? 14.898 20.406 -1.617 1 92.56 130 LEU B C 1
ATOM 3837 O O . LEU B 1 130 ? 13.922 20.234 -2.354 1 92.56 130 LEU B O 1
ATOM 3841 N N . VAL B 1 131 ? 14.836 20.578 -0.279 1 90.31 131 VAL B N 1
ATOM 3842 C CA . VAL B 1 131 ? 13.555 20.562 0.407 1 90.31 131 VAL B CA 1
ATOM 3843 C C . VAL B 1 131 ? 13.445 21.766 1.336 1 90.31 131 VAL B C 1
ATOM 3845 O O . VAL B 1 131 ? 14.016 21.781 2.43 1 90.31 131 VAL B O 1
ATOM 3848 N N . PRO B 1 132 ? 12.664 22.766 0.939 1 86.62 132 PRO B N 1
ATOM 3849 C CA . PRO B 1 132 ? 12.398 23.859 1.884 1 86.62 132 PRO B CA 1
ATOM 3850 C C . PRO B 1 132 ? 11.773 23.375 3.186 1 86.62 132 PRO B C 1
ATOM 3852 O O . PRO B 1 132 ? 10.93 22.469 3.168 1 86.62 132 PRO B O 1
ATOM 3855 N N . GLN B 1 133 ? 12.195 24.016 4.285 1 83.31 133 GLN B N 1
ATOM 3856 C CA . GLN B 1 133 ? 11.695 23.672 5.613 1 83.31 133 GLN B CA 1
ATOM 3857 C C . GLN B 1 133 ? 10.812 24.781 6.172 1 83.31 133 GLN B C 1
ATOM 3859 O O . GLN B 1 133 ? 11.078 25.969 5.941 1 83.31 133 GLN B O 1
ATOM 3864 N N . PRO B 1 134 ? 9.742 24.469 6.969 1 80.69 134 PRO B N 1
ATOM 3865 C CA . PRO B 1 134 ? 9.305 23.141 7.375 1 80.69 134 PRO B CA 1
ATOM 3866 C C . PRO B 1 134 ? 8.641 22.359 6.238 1 80.69 134 PRO B C 1
ATOM 3868 O O . PRO B 1 134 ? 8.086 22.969 5.316 1 80.69 134 PRO B O 1
ATOM 3871 N N . SER B 1 135 ? 8.836 21.031 6.297 1 82.44 135 SER B N 1
ATOM 3872 C CA . SER B 1 135 ? 8.281 20.172 5.254 1 82.44 135 SER B CA 1
ATOM 3873 C C . SER B 1 135 ? 7.793 18.844 5.832 1 82.44 135 SER B C 1
ATOM 3875 O O . SER B 1 135 ? 7.68 18.703 7.055 1 82.44 135 SER B O 1
ATOM 3877 N N . TYR B 1 136 ? 7.344 18.062 4.973 1 82.5 136 TYR B N 1
ATOM 3878 C CA . TYR B 1 136 ? 6.918 16.719 5.344 1 82.5 136 TYR B CA 1
ATOM 3879 C C . TYR B 1 136 ? 8.117 15.828 5.625 1 82.5 136 TYR B C 1
ATOM 3881 O O . TYR B 1 136 ? 8.93 15.57 4.734 1 82.5 136 TYR B O 1
ATOM 3889 N N . PRO B 1 137 ? 8.289 15.281 6.805 1 80.5 137 PRO B N 1
ATOM 3890 C CA . PRO B 1 137 ? 9.516 14.594 7.227 1 80.5 137 PRO B CA 1
ATOM 3891 C C . PRO B 1 137 ? 9.789 13.328 6.414 1 80.5 137 PRO B C 1
ATOM 3893 O O . PRO B 1 137 ? 10.953 12.961 6.207 1 80.5 137 PRO B O 1
ATOM 3896 N N . GLN B 1 138 ? 8.805 12.711 5.918 1 86.44 138 GLN B N 1
ATOM 3897 C CA . GLN B 1 138 ? 8.992 11.445 5.211 1 86.44 138 GLN B CA 1
ATOM 3898 C C . GLN B 1 138 ? 9.773 11.648 3.918 1 86.44 138 GLN B C 1
ATOM 3900 O O . GLN B 1 138 ? 10.477 10.742 3.467 1 86.44 138 GLN B O 1
ATOM 3905 N N . VAL B 1 139 ? 9.719 12.758 3.373 1 88.75 139 VAL B N 1
ATOM 3906 C CA . VAL B 1 139 ? 10.414 13.031 2.123 1 88.75 139 VAL B CA 1
ATOM 3907 C C . VAL B 1 139 ? 11.922 12.906 2.338 1 88.75 139 VAL B C 1
ATOM 3909 O O . VAL B 1 139 ? 12.633 12.367 1.486 1 88.75 139 VAL B O 1
ATOM 3912 N N . GLY B 1 140 ? 12.359 13.461 3.449 1 89.56 140 GLY B N 1
ATOM 3913 C CA . GLY B 1 140 ? 13.773 13.32 3.777 1 89.56 140 GLY B CA 1
ATOM 3914 C C . GLY B 1 140 ? 14.219 11.875 3.879 1 89.56 140 GLY B C 1
ATOM 3915 O O . GLY B 1 140 ? 15.305 11.516 3.416 1 89.56 140 GLY B O 1
ATOM 3916 N N . ILE B 1 141 ? 13.398 11.062 4.398 1 90.44 141 ILE B N 1
ATOM 3917 C CA . ILE B 1 141 ? 13.688 9.641 4.559 1 90.44 141 ILE B CA 1
ATOM 3918 C C . ILE B 1 141 ? 13.805 8.977 3.188 1 90.44 141 ILE B C 1
ATOM 3920 O O . ILE B 1 141 ? 14.719 8.18 2.947 1 90.44 141 ILE B O 1
ATOM 3924 N N . PHE B 1 142 ? 12.906 9.289 2.291 1 91.62 142 PHE B N 1
ATOM 3925 C CA . PHE B 1 142 ? 12.922 8.727 0.949 1 91.62 142 PHE B CA 1
ATOM 3926 C C . PHE B 1 142 ? 14.172 9.156 0.196 1 91.62 142 PHE B C 1
ATOM 3928 O O . PHE B 1 142 ? 14.805 8.344 -0.488 1 91.62 142 PHE B O 1
ATOM 3935 N N . ILE B 1 143 ? 14.562 10.422 0.373 1 92.62 143 ILE B N 1
ATOM 3936 C CA . ILE B 1 143 ? 15.758 10.945 -0.271 1 92.62 143 ILE B CA 1
ATOM 3937 C C . ILE B 1 143 ? 16.984 10.211 0.248 1 92.62 143 ILE B C 1
ATOM 3939 O O . ILE B 1 143 ? 17.812 9.734 -0.538 1 92.62 143 ILE B O 1
ATOM 3943 N N . GLU B 1 144 ? 17.078 10.07 1.522 1 91.69 144 GLU B N 1
ATOM 3944 C CA . GLU B 1 144 ? 18.234 9.438 2.16 1 91.69 144 GLU B CA 1
ATOM 3945 C C . GLU B 1 144 ? 18.266 7.941 1.866 1 91.69 144 GLU B C 1
ATOM 3947 O O . GLU B 1 144 ? 19.344 7.355 1.745 1 91.69 144 GLU B O 1
ATOM 3952 N N . GLY B 1 145 ? 17.141 7.371 1.71 1 90 145 GLY B N 1
ATOM 3953 C CA . GLY B 1 145 ? 17.047 5.969 1.336 1 90 145 GLY B CA 1
ATOM 3954 C C . GLY B 1 145 ? 17.656 5.68 -0.026 1 90 145 GLY B C 1
ATOM 3955 O O . GLY B 1 145 ? 18.109 4.562 -0.285 1 90 145 GLY B O 1
ATOM 3956 N N . CYS B 1 146 ? 17.609 6.637 -0.844 1 89.75 146 CYS B N 1
ATOM 3957 C CA . CYS B 1 146 ? 18.203 6.531 -2.172 1 89.75 146 CYS B CA 1
ATOM 3958 C C . CYS B 1 146 ? 19.703 6.832 -2.129 1 89.75 146 CYS B C 1
ATOM 3960 O O . CYS B 1 146 ? 20.359 6.914 -3.172 1 89.75 146 CYS B O 1
ATOM 3962 N N . HIS B 1 147 ? 20.203 7.055 -0.937 1 89.56 147 HIS B N 1
ATOM 3963 C CA . HIS B 1 147 ? 21.594 7.445 -0.755 1 89.56 147 HIS B CA 1
ATOM 3964 C C . HIS B 1 147 ? 21.875 8.789 -1.422 1 89.56 147 HIS B C 1
ATOM 3966 O O . HIS B 1 147 ? 22.984 9.016 -1.924 1 89.56 147 HIS B O 1
ATOM 3972 N N . ALA B 1 148 ? 20.875 9.617 -1.55 1 91 148 ALA B N 1
ATOM 3973 C CA . ALA B 1 148 ? 21 10.992 -2.039 1 91 148 ALA B CA 1
ATOM 3974 C C . ALA B 1 148 ? 21.141 11.977 -0.882 1 91 148 ALA B C 1
ATOM 3976 O O . ALA B 1 148 ? 21 11.594 0.284 1 91 148 ALA B O 1
ATOM 3977 N N . GLN B 1 149 ? 21.547 13.203 -1.201 1 94 149 GLN B N 1
ATOM 3978 C CA . GLN B 1 149 ? 21.75 14.234 -0.185 1 94 149 GLN B CA 1
ATOM 3979 C C . GLN B 1 149 ? 20.469 15.039 0.036 1 94 149 GLN B C 1
ATOM 3981 O O . GLN B 1 149 ? 19.953 15.672 -0.892 1 94 149 GLN B O 1
ATOM 3986 N N . HIS B 1 150 ? 19.969 14.945 1.235 1 94.75 150 HIS B N 1
ATOM 3987 C CA . HIS B 1 150 ? 18.844 15.75 1.65 1 94.75 150 HIS B CA 1
ATOM 3988 C C . HIS B 1 150 ? 19.281 17.156 2.037 1 94.75 150 HIS B C 1
ATOM 3990 O O . HIS B 1 150 ? 19.734 17.391 3.16 1 94.75 150 HIS B O 1
ATOM 3996 N N . VAL B 1 151 ? 19.125 18.141 1.105 1 94.94 151 VAL B N 1
ATOM 3997 C CA . VAL B 1 151 ? 19.516 19.531 1.348 1 94.94 151 VAL B CA 1
ATOM 3998 C C . VAL B 1 151 ? 18.328 20.312 1.898 1 94.94 151 VAL B C 1
ATOM 4000 O O . VAL B 1 151 ? 17.359 20.594 1.172 1 94.94 151 VAL B O 1
ATOM 4003 N N . LYS B 1 152 ? 18.438 20.703 3.121 1 90.94 152 LYS B N 1
ATOM 4004 C CA . LYS B 1 152 ? 17.391 21.469 3.783 1 90.94 152 LYS B CA 1
ATOM 4005 C C . LYS B 1 152 ? 17.594 22.969 3.592 1 90.94 152 LYS B C 1
ATOM 4007 O O . LYS B 1 152 ? 18.719 23.453 3.695 1 90.94 152 LYS B O 1
ATOM 4012 N N . MET B 1 153 ? 16.484 23.641 3.219 1 88.81 153 MET B N 1
ATOM 4013 C CA . MET B 1 153 ? 16.484 25.109 3.123 1 88.81 153 MET B CA 1
ATOM 4014 C C . MET B 1 153 ? 15.516 25.703 4.141 1 88.81 153 MET B C 1
ATOM 4016 O O . MET B 1 153 ? 14.297 25.625 3.975 1 88.81 153 MET B O 1
ATOM 4020 N N . GLU B 1 154 ? 16.047 26.375 5.094 1 85.06 154 GLU B N 1
ATOM 4021 C CA . GLU B 1 154 ? 15.188 27.031 6.074 1 85.06 154 GLU B CA 1
ATOM 4022 C C . GLU B 1 154 ? 14.562 28.297 5.504 1 85.06 154 GLU B C 1
ATOM 4024 O O . GLU B 1 154 ? 15.273 29.219 5.109 1 85.06 154 GLU B O 1
ATOM 4029 N N . LEU B 1 155 ? 13.289 28.281 5.465 1 81.25 155 LEU B N 1
ATOM 4030 C CA . LEU B 1 155 ? 12.586 29.469 4.996 1 81.25 155 LEU B CA 1
ATOM 4031 C C . LEU B 1 155 ? 12.641 30.578 6.043 1 81.25 155 LEU B C 1
ATOM 4033 O O . LEU B 1 155 ? 12.547 30.312 7.242 1 81.25 155 LEU B O 1
ATOM 4037 N N . LYS B 1 156 ? 12.742 31.828 5.562 1 79.19 156 LYS B N 1
ATOM 4038 C CA . LYS B 1 156 ? 12.711 32.969 6.473 1 79.19 156 LYS B CA 1
ATOM 4039 C C . LYS B 1 156 ? 11.352 33.094 7.164 1 79.19 156 LYS B C 1
ATOM 4041 O O . LYS B 1 156 ? 11.289 33.344 8.367 1 79.19 156 LYS B O 1
ATOM 4046 N N . ASP B 1 157 ? 10.336 32.938 6.43 1 77.19 157 ASP B N 1
ATOM 4047 C CA . ASP B 1 157 ? 8.969 32.781 6.918 1 77.19 157 ASP B CA 1
ATOM 4048 C C . ASP B 1 157 ? 8.414 31.391 6.641 1 77.19 157 ASP B C 1
ATOM 4050 O O . ASP B 1 157 ? 8.18 31.031 5.484 1 77.19 157 ASP B O 1
ATOM 4054 N N . PRO B 1 158 ? 8.172 30.656 7.656 1 73.44 158 PRO B N 1
ATOM 4055 C CA . PRO B 1 158 ? 7.73 29.281 7.457 1 73.44 158 PRO B CA 1
ATOM 4056 C C . PRO B 1 158 ? 6.371 29.188 6.762 1 73.44 158 PRO B C 1
ATOM 4058 O O . PRO B 1 158 ? 5.977 28.094 6.316 1 73.44 158 PRO B O 1
ATOM 4061 N N . PHE B 1 159 ? 5.734 30.312 6.594 1 73.69 159 PHE B N 1
ATOM 4062 C CA . PHE B 1 159 ? 4.395 30.266 6.023 1 73.69 159 PHE B CA 1
ATOM 4063 C C . PHE B 1 159 ? 4.402 30.781 4.586 1 73.69 159 PHE B C 1
ATOM 4065 O O . PHE B 1 159 ? 3.367 30.797 3.92 1 73.69 159 PHE B O 1
ATOM 4072 N N . CYS B 1 160 ? 5.617 31.172 4.164 1 71.69 160 CYS B N 1
ATOM 4073 C CA . CYS B 1 160 ? 5.684 31.75 2.826 1 71.69 160 CYS B CA 1
ATOM 4074 C C . CYS B 1 160 ? 6.93 31.266 2.088 1 71.69 160 CYS B C 1
ATOM 4076 O O . CYS B 1 160 ? 8.031 31.297 2.639 1 71.69 160 CYS B O 1
ATOM 4078 N N . ASN B 1 161 ? 6.625 30.766 0.861 1 73.44 161 ASN B N 1
ATOM 4079 C CA . ASN B 1 161 ? 7.762 30.484 -0.009 1 73.44 161 ASN B CA 1
ATOM 4080 C C . ASN B 1 161 ? 8.195 31.719 -0.783 1 73.44 161 ASN B C 1
ATOM 4082 O O . ASN B 1 161 ? 7.406 32.281 -1.536 1 73.44 161 ASN B O 1
ATOM 4086 N N . ASP B 1 162 ? 9.43 32.156 -0.565 1 76.5 162 ASP B N 1
ATOM 4087 C CA . ASP B 1 162 ? 9.984 33.281 -1.307 1 76.5 162 ASP B CA 1
ATOM 4088 C C . ASP B 1 162 ? 10.68 32.812 -2.584 1 76.5 162 ASP B C 1
ATOM 4090 O O . ASP B 1 162 ? 11.695 32.125 -2.525 1 76.5 162 ASP B O 1
ATOM 4094 N N . GLU B 1 163 ? 10.117 33.219 -3.619 1 81.94 163 GLU B N 1
ATOM 4095 C CA . GLU B 1 163 ? 10.609 32.781 -4.922 1 81.94 163 GLU B CA 1
ATOM 4096 C C . GLU B 1 163 ? 12.078 33.156 -5.109 1 81.94 163 GLU B C 1
ATOM 4098 O O . GLU B 1 163 ? 12.859 32.375 -5.664 1 81.94 163 GLU B O 1
ATOM 4103 N N . SER B 1 164 ? 12.367 34.406 -4.758 1 85.62 164 SER B N 1
ATOM 4104 C CA . SER B 1 164 ? 13.742 34.875 -4.918 1 85.62 164 SER B CA 1
ATOM 4105 C C . SER B 1 164 ? 14.711 34.031 -4.102 1 85.62 164 SER B C 1
ATOM 4107 O O . SER B 1 164 ? 15.773 33.656 -4.59 1 85.62 164 SER B O 1
ATOM 4109 N N . GLU B 1 165 ? 14.344 33.75 -2.93 1 84.31 165 GLU B N 1
ATOM 4110 C CA . GLU B 1 165 ? 15.172 32.906 -2.07 1 84.31 165 GLU B CA 1
ATOM 4111 C C . GLU B 1 165 ? 15.328 31.5 -2.648 1 84.31 165 GLU B C 1
ATOM 4113 O O . GLU B 1 165 ? 16.406 30.906 -2.598 1 84.31 165 GLU B O 1
ATOM 4118 N N . LEU B 1 166 ? 14.328 31.016 -3.178 1 85.19 166 LEU B N 1
ATOM 4119 C CA . LEU B 1 166 ? 14.336 29.672 -3.764 1 85.19 166 LEU B CA 1
ATOM 4120 C C . LEU B 1 166 ? 15.242 29.625 -4.988 1 85.19 166 LEU B C 1
ATOM 4122 O O . LEU B 1 166 ? 16.031 28.688 -5.148 1 85.19 166 LEU B O 1
ATOM 4126 N N . ARG B 1 167 ? 15.141 30.578 -5.785 1 87.25 167 ARG B N 1
ATOM 4127 C CA . ARG B 1 167 ? 15.953 30.641 -6.992 1 87.25 167 ARG B CA 1
ATOM 4128 C C . ARG B 1 167 ? 17.438 30.688 -6.648 1 87.25 167 ARG B C 1
ATOM 4130 O O . ARG B 1 167 ? 18.266 30.047 -7.309 1 87.25 167 ARG B O 1
ATOM 4137 N N . GLU B 1 168 ? 17.703 31.484 -5.719 1 89.81 168 GLU B N 1
ATOM 4138 C CA . GLU B 1 168 ? 19.094 31.609 -5.289 1 89.81 168 GLU B CA 1
ATOM 4139 C C . GLU B 1 168 ? 19.641 30.281 -4.773 1 89.81 168 GLU B C 1
ATOM 4141 O O . GLU B 1 168 ? 20.766 29.891 -5.098 1 89.81 168 GLU B O 1
ATOM 4146 N N . LYS B 1 169 ? 18.859 29.594 -3.988 1 89.56 169 LYS B N 1
ATOM 4147 C CA . LYS B 1 169 ? 19.281 28.328 -3.42 1 89.56 169 LYS B CA 1
ATOM 4148 C C . LYS B 1 169 ? 19.422 27.266 -4.5 1 89.56 169 LYS B C 1
ATOM 4150 O O . LYS B 1 169 ? 20.297 26.406 -4.434 1 89.56 169 LYS B O 1
ATOM 4155 N N . ILE B 1 170 ? 18.547 27.312 -5.469 1 88.44 170 ILE B N 1
ATOM 4156 C CA . ILE B 1 170 ? 18.594 26.375 -6.582 1 88.44 170 ILE B CA 1
ATOM 4157 C C . ILE B 1 170 ? 19.891 26.578 -7.359 1 88.44 170 ILE B C 1
ATOM 4159 O O . ILE B 1 170 ? 20.562 25.609 -7.727 1 88.44 170 ILE B O 1
ATOM 4163 N N . ALA B 1 171 ? 20.203 27.828 -7.523 1 89.94 171 ALA B N 1
ATOM 4164 C CA . ALA B 1 171 ? 21.438 28.141 -8.242 1 89.94 171 ALA B CA 1
ATOM 4165 C C . ALA B 1 171 ? 22.656 27.672 -7.469 1 89.94 171 ALA B C 1
ATOM 4167 O O . ALA B 1 171 ? 23.641 27.203 -8.062 1 89.94 171 ALA B O 1
ATOM 4168 N N . GLU B 1 172 ? 22.562 27.75 -6.254 1 92.62 172 GLU B N 1
ATOM 4169 C CA . GLU B 1 172 ? 23.672 27.375 -5.383 1 92.62 172 GLU B CA 1
ATOM 4170 C C . GLU B 1 172 ? 23.828 25.859 -5.309 1 92.62 172 GLU B C 1
ATOM 4172 O O . GLU B 1 172 ? 24.953 25.344 -5.414 1 92.62 172 GLU B O 1
ATOM 4177 N N . VAL B 1 173 ? 22.75 25.141 -5.176 1 92.31 173 VAL B N 1
ATOM 4178 C CA . VAL B 1 173 ? 22.766 23.719 -4.828 1 92.31 173 VAL B CA 1
ATOM 4179 C C . VAL B 1 173 ? 22.75 22.875 -6.102 1 92.31 173 VAL B C 1
ATOM 4181 O O . VAL B 1 173 ? 23.328 21.797 -6.145 1 92.31 173 VAL B O 1
ATOM 4184 N N . ASP B 1 174 ? 22.094 23.375 -7.137 1 89.94 174 ASP B N 1
ATOM 4185 C CA . ASP B 1 174 ? 21.875 22.641 -8.383 1 89.94 174 ASP B CA 1
ATOM 4186 C C . ASP B 1 174 ? 21.281 21.266 -8.125 1 89.94 174 ASP B C 1
ATOM 4188 O O . ASP B 1 174 ? 21.844 20.25 -8.547 1 89.94 174 ASP B O 1
ATOM 4192 N N . PRO B 1 175 ? 20.094 21.234 -7.512 1 92.5 175 PRO B N 1
ATOM 4193 C CA . PRO B 1 175 ? 19.5 19.953 -7.105 1 92.5 175 PRO B CA 1
ATOM 4194 C C . PRO B 1 175 ? 18.891 19.188 -8.281 1 92.5 175 PRO B C 1
ATOM 4196 O O . PRO B 1 175 ? 18.453 19.797 -9.266 1 92.5 175 PRO B O 1
ATOM 4199 N N . LYS B 1 176 ? 18.906 17.844 -8.172 1 91.5 176 LYS B N 1
ATOM 4200 C CA . LYS B 1 176 ? 18.234 16.984 -9.133 1 91.5 176 LYS B CA 1
ATOM 4201 C C . LYS B 1 176 ? 16.719 17.016 -8.945 1 91.5 176 LYS B C 1
ATOM 4203 O O . LYS B 1 176 ? 15.961 16.906 -9.914 1 91.5 176 LYS B O 1
ATOM 4208 N N . VAL B 1 177 ? 16.266 17.109 -7.711 1 91.5 177 VAL B N 1
ATOM 4209 C CA . VAL B 1 177 ? 14.859 17.172 -7.336 1 91.5 177 VAL B CA 1
ATOM 4210 C C . VAL B 1 177 ? 14.633 18.312 -6.352 1 91.5 177 VAL B C 1
ATOM 4212 O O . VAL B 1 177 ? 15.461 18.578 -5.48 1 91.5 177 VAL B O 1
ATOM 4215 N N . ILE B 1 178 ? 13.555 19.047 -6.602 1 90.38 178 ILE B N 1
ATOM 4216 C CA . ILE B 1 178 ? 13.055 20.016 -5.641 1 90.38 178 ILE B CA 1
ATOM 4217 C C . ILE B 1 178 ? 11.641 19.641 -5.199 1 90.38 178 ILE B C 1
ATOM 4219 O O . ILE B 1 178 ? 10.758 19.422 -6.035 1 90.38 178 ILE B O 1
ATOM 4223 N N . TYR B 1 179 ? 11.492 19.453 -3.916 1 88.62 179 TYR B N 1
ATOM 4224 C CA . TYR B 1 179 ? 10.172 19.172 -3.357 1 88.62 179 TYR B CA 1
ATOM 4225 C C . TYR B 1 179 ? 9.531 20.438 -2.803 1 88.62 179 TYR B C 1
ATOM 4227 O O . TYR B 1 179 ? 10.047 21.047 -1.857 1 88.62 179 TYR B O 1
ATOM 4235 N N . LEU B 1 180 ? 8.461 20.766 -3.463 1 80.75 180 LEU B N 1
ATOM 4236 C CA . LEU B 1 180 ? 7.742 21.969 -3.049 1 80.75 180 LEU B CA 1
ATOM 4237 C C . LEU B 1 180 ? 6.363 21.609 -2.5 1 80.75 180 LEU B C 1
ATOM 4239 O O . LEU B 1 180 ? 5.676 20.75 -3.053 1 80.75 180 LEU B O 1
ATOM 4243 N N . ILE B 1 181 ? 6.039 22.047 -1.307 1 67.38 181 ILE B N 1
ATOM 4244 C CA . ILE B 1 181 ? 4.723 21.797 -0.737 1 67.38 181 ILE B CA 1
ATOM 4245 C C . ILE B 1 181 ? 3.832 23.016 -0.943 1 67.38 181 ILE B C 1
ATOM 4247 O O . ILE B 1 181 ? 4.305 24.156 -0.879 1 67.38 181 ILE B O 1
ATOM 4251 N N . SER B 1 182 ? 2.463 22.766 -1.542 1 55.84 182 SER B N 1
ATOM 4252 C CA . SER B 1 182 ? 1.408 23.766 -1.563 1 55.84 182 SER B CA 1
ATOM 4253 C C . SER B 1 182 ? 0.611 23.766 -0.263 1 55.84 182 SER B C 1
ATOM 4255 O O . SER B 1 182 ? 0.488 22.734 0.391 1 55.84 182 SER B O 1
ATOM 4257 N N . PRO B 1 183 ? -0.171 25 0.107 1 49.56 183 PRO B N 1
ATOM 4258 C CA . PRO B 1 183 ? -0.405 26.25 -0.61 1 49.56 183 PRO B CA 1
ATOM 4259 C C . PRO B 1 183 ? 0.857 27.094 -0.74 1 49.56 183 PRO B C 1
ATOM 4261 O O . PRO B 1 183 ? 0.9 28.031 -1.55 1 49.56 183 PRO B O 1
ATOM 4264 N N . ASN B 1 184 ? 1.67 26.656 0.295 1 45.44 184 ASN B N 1
ATOM 4265 C CA . ASN B 1 184 ? 2.756 27.578 -0.001 1 45.44 184 ASN B CA 1
ATOM 4266 C C . ASN B 1 184 ? 3.529 27.172 -1.248 1 45.44 184 ASN B C 1
ATOM 4268 O O . ASN B 1 184 ? 4.406 27.891 -1.714 1 45.44 184 ASN B O 1
ATOM 4272 N N . ASN B 1 185 ? 3.152 25.891 -1.732 1 45.34 185 ASN B N 1
ATOM 4273 C CA . ASN B 1 185 ? 3.83 25.562 -2.982 1 45.34 185 ASN B CA 1
ATOM 4274 C C . ASN B 1 185 ? 3.09 24.484 -3.754 1 45.34 185 ASN B C 1
ATOM 4276 O O . ASN B 1 185 ? 2.469 23.594 -3.152 1 45.34 185 ASN B O 1
ATOM 4280 N N . PRO B 1 186 ? 2.869 24.547 -5.145 1 40.75 186 PRO B N 1
ATOM 4281 C CA . PRO B 1 186 ? 1.989 23.953 -6.152 1 40.75 186 PRO B CA 1
ATOM 4282 C C . PRO B 1 186 ? 2.24 22.453 -6.352 1 40.75 186 PRO B C 1
ATOM 4284 O O . PRO B 1 186 ? 1.587 21.828 -7.18 1 40.75 186 PRO B O 1
ATOM 4287 N N . THR B 1 187 ? 3.1 21.734 -5.594 1 43.62 187 THR B N 1
ATOM 4288 C CA . THR B 1 187 ? 3.432 20.406 -6.102 1 43.62 187 THR B CA 1
ATOM 4289 C C . THR B 1 187 ? 2.809 19.312 -5.227 1 43.62 187 THR B C 1
ATOM 4291 O O . THR B 1 187 ? 2.375 18.281 -5.73 1 43.62 187 THR B O 1
ATOM 4294 N N . ASP B 1 188 ? 2.828 19.469 -4.012 1 57.06 188 ASP B N 1
ATOM 4295 C CA . ASP B 1 188 ? 2.035 18.609 -3.135 1 57.06 188 ASP B CA 1
ATOM 4296 C C . ASP B 1 188 ? 0.662 19.219 -2.865 1 57.06 188 ASP B C 1
ATOM 4298 O O . ASP B 1 188 ? 0.539 20.172 -2.082 1 57.06 188 ASP B O 1
ATOM 4302 N N . GLU B 1 189 ? -0.165 18.656 -3.596 1 69.62 189 GLU B N 1
ATOM 4303 C CA . GLU B 1 189 ? -1.523 19.188 -3.6 1 69.62 189 GLU B CA 1
ATOM 4304 C C . GLU B 1 189 ? -2.459 18.328 -2.76 1 69.62 189 GLU B C 1
ATOM 4306 O O . GLU B 1 189 ? -3.609 18.094 -3.143 1 69.62 189 GLU B O 1
ATOM 4311 N N . ALA B 1 190 ? -1.807 17.828 -1.713 1 71.62 190 ALA B N 1
ATOM 4312 C CA . ALA B 1 190 ? -2.641 17.047 -0.806 1 71.62 190 ALA B CA 1
ATOM 4313 C C . ALA B 1 190 ? -3.842 17.859 -0.325 1 71.62 190 ALA B C 1
ATOM 4315 O O . ALA B 1 190 ? -4.887 17.281 0.005 1 71.62 190 ALA B O 1
ATOM 4316 N N . TYR B 1 191 ? -3.703 19.172 -0.404 1 72.81 191 TYR B N 1
ATOM 4317 C CA . TYR B 1 191 ? -4.73 20.031 0.16 1 72.81 191 TYR B CA 1
ATOM 4318 C C . TYR B 1 191 ? -5.352 20.922 -0.916 1 72.81 191 TYR B C 1
ATOM 4320 O O . TYR B 1 191 ? -5.93 21.969 -0.611 1 72.81 191 TYR B O 1
ATOM 4328 N N . HIS B 1 192 ? -5.266 20.453 -2.068 1 76.88 192 HIS B N 1
ATOM 4329 C CA . HIS B 1 192 ? -5.664 21.25 -3.225 1 76.88 192 HIS B CA 1
ATOM 4330 C C . HIS B 1 192 ? -7.098 21.766 -3.08 1 76.88 192 HIS B C 1
ATOM 4332 O O . HIS B 1 192 ? -7.387 22.922 -3.387 1 76.88 192 HIS B O 1
ATOM 4338 N N . GLU B 1 193 ? -7.945 20.938 -2.588 1 79.06 193 GLU B N 1
ATOM 4339 C CA . GLU B 1 193 ? -9.367 21.266 -2.531 1 79.06 193 GLU B CA 1
ATOM 4340 C C . GLU B 1 193 ? -9.633 22.422 -1.577 1 79.06 193 GLU B C 1
ATOM 4342 O O . GLU B 1 193 ? -10.633 23.125 -1.708 1 79.06 193 GLU B O 1
ATOM 4347 N N . PHE B 1 194 ? -8.664 22.562 -0.742 1 83.25 194 PHE B N 1
ATOM 4348 C CA . PHE B 1 194 ? -8.828 23.625 0.247 1 83.25 194 PHE B CA 1
ATOM 4349 C C . PHE B 1 194 ? -8.133 24.906 -0.213 1 83.25 194 PHE B C 1
ATOM 4351 O O . PHE B 1 194 ? -8.305 25.969 0.392 1 83.25 194 PHE B O 1
ATOM 4358 N N . ALA B 1 195 ? -7.285 24.625 -1.274 1 75.31 195 ALA B N 1
ATOM 4359 C CA . ALA B 1 195 ? -6.473 25.75 -1.734 1 75.31 195 ALA B CA 1
ATOM 4360 C C . ALA B 1 195 ? -7.234 26.594 -2.748 1 75.31 195 ALA B C 1
ATOM 4362 O O . ALA B 1 195 ? -8.023 26.078 -3.537 1 75.31 195 ALA B O 1
ATOM 4363 N N . LYS B 1 196 ? -7.527 27.781 -2.564 1 66.38 196 LYS B N 1
ATOM 4364 C CA . LYS B 1 196 ? -8.172 28.688 -3.508 1 66.38 196 LYS B CA 1
ATOM 4365 C C . LYS B 1 196 ? -7.238 29.031 -4.668 1 66.38 196 LYS B C 1
ATOM 4367 O O . LYS B 1 196 ? -7.203 30.172 -5.129 1 66.38 196 LYS B O 1
ATOM 4372 N N . LEU B 1 197 ? -6.391 28.016 -5.016 1 65.44 197 LEU B N 1
ATOM 4373 C CA . LEU B 1 197 ? -5.418 28.266 -6.074 1 65.44 197 LEU B CA 1
ATOM 4374 C C . LEU B 1 197 ? -5.691 27.391 -7.285 1 65.44 197 LEU B C 1
ATOM 4376 O O . LEU B 1 197 ? -6.285 26.312 -7.16 1 65.44 197 LEU B O 1
ATOM 4380 N N . PRO B 1 198 ? -5.234 27.984 -8.398 1 69.12 198 PRO B N 1
ATOM 4381 C CA . PRO B 1 198 ? -5.367 27.156 -9.594 1 69.12 198 PRO B CA 1
ATOM 4382 C C . PRO B 1 198 ? -4.539 25.875 -9.523 1 69.12 198 PRO B C 1
ATOM 4384 O O . PRO B 1 198 ? -3.49 25.844 -8.867 1 69.12 198 PRO B O 1
ATOM 4387 N N . THR B 1 199 ? -5.145 24.875 -10.117 1 70.25 199 THR B N 1
ATOM 4388 C CA . THR B 1 199 ? -4.434 23.594 -10.141 1 70.25 199 THR B CA 1
ATOM 4389 C C . THR B 1 199 ? -3.238 23.672 -11.086 1 70.25 199 THR B C 1
ATOM 4391 O O . THR B 1 199 ? -3.264 24.406 -12.078 1 70.25 199 THR B O 1
ATOM 4394 N N . SER B 1 200 ? -2.205 22.922 -10.695 1 76.25 200 SER B N 1
ATOM 4395 C CA . SER B 1 200 ? -1.04 22.766 -11.562 1 76.25 200 SER B CA 1
ATOM 4396 C C . SER B 1 200 ? -1.182 21.547 -12.469 1 76.25 200 SER B C 1
ATOM 4398 O O . SER B 1 200 ? -0.254 21.203 -13.203 1 76.25 200 SER B O 1
ATOM 4400 N N . ALA B 1 201 ? -2.299 20.938 -12.422 1 79.62 201 ALA B N 1
ATOM 4401 C CA . ALA B 1 201 ? -2.516 19.703 -13.18 1 79.62 201 ALA B CA 1
ATOM 4402 C C . ALA B 1 201 ? -2.273 19.922 -14.672 1 79.62 201 ALA B C 1
ATOM 4404 O O . ALA B 1 201 ? -1.627 19.109 -15.328 1 79.62 201 ALA B O 1
ATOM 4405 N N . HIS B 1 202 ? -2.699 21.016 -15.148 1 82.75 202 HIS B N 1
ATOM 4406 C CA . HIS B 1 202 ? -2.6 21.266 -16.578 1 82.75 202 HIS B CA 1
ATOM 4407 C C . HIS B 1 202 ? -1.157 21.531 -17 1 82.75 202 HIS B C 1
ATOM 4409 O O . HIS B 1 202 ? -0.795 21.328 -18.156 1 82.75 202 HIS B O 1
ATOM 4415 N N . LEU B 1 203 ? -0.354 21.875 -16.062 1 86.44 203 LEU B N 1
ATOM 4416 C CA . LEU B 1 203 ? 1.031 22.219 -16.359 1 86.44 203 LEU B CA 1
ATOM 4417 C C . LEU B 1 203 ? 1.852 20.969 -16.656 1 86.44 203 LEU B C 1
ATOM 4419 O O . LEU B 1 203 ? 2.902 21.047 -17.297 1 86.44 203 LEU B O 1
ATOM 4423 N N . VAL B 1 204 ? 1.343 19.797 -16.266 1 89.31 204 VAL B N 1
ATOM 4424 C CA . VAL B 1 204 ? 2.146 18.594 -16.422 1 89.31 204 VAL B CA 1
ATOM 4425 C C . VAL B 1 204 ? 2.219 18.203 -17.891 1 89.31 204 VAL B C 1
ATOM 4427 O O . VAL B 1 204 ? 3.139 17.5 -18.312 1 89.31 204 VAL B O 1
ATOM 4430 N N . ARG B 1 205 ? 1.285 18.688 -18.734 1 89.81 205 ARG B N 1
ATOM 4431 C CA . ARG B 1 205 ? 1.305 18.406 -20.172 1 89.81 205 ARG B CA 1
ATOM 4432 C C . ARG B 1 205 ? 2.49 19.094 -20.844 1 89.81 205 ARG B C 1
ATOM 4434 O O . ARG B 1 205 ? 3.043 18.578 -21.812 1 89.81 205 ARG B O 1
ATOM 4441 N N . GLU B 1 206 ? 2.875 20.219 -20.219 1 88.06 206 GLU B N 1
ATOM 4442 C CA . GLU B 1 206 ? 3.861 21.062 -20.875 1 88.06 206 GLU B CA 1
ATOM 4443 C C . GLU B 1 206 ? 5.223 20.953 -20.188 1 88.06 206 GLU B C 1
ATOM 4445 O O . GLU B 1 206 ? 6.254 21.25 -20.797 1 88.06 206 GLU B O 1
ATOM 4450 N N . LEU B 1 207 ? 5.238 20.609 -18.969 1 87.31 207 LEU B N 1
ATOM 4451 C CA . LEU B 1 207 ? 6.473 20.594 -18.203 1 87.31 207 LEU B CA 1
ATOM 4452 C C . LEU B 1 207 ? 6.879 19.156 -17.859 1 87.31 207 LEU B C 1
ATOM 4454 O O . LEU B 1 207 ? 6.434 18.609 -16.859 1 87.31 207 LEU B O 1
ATOM 4458 N N . PRO B 1 208 ? 7.812 18.641 -18.578 1 87.94 208 PRO B N 1
ATOM 4459 C CA . PRO B 1 208 ? 8.195 17.234 -18.344 1 87.94 208 PRO B CA 1
ATOM 4460 C C . PRO B 1 208 ? 8.875 17.031 -16.984 1 87.94 208 PRO B C 1
ATOM 4462 O O . PRO B 1 208 ? 8.984 15.898 -16.516 1 87.94 208 PRO B O 1
ATOM 4465 N N . ASN B 1 209 ? 9.258 18.109 -16.328 1 88.06 209 ASN B N 1
ATOM 4466 C CA . ASN B 1 209 ? 9.992 17.984 -15.078 1 88.06 209 ASN B CA 1
ATOM 4467 C C . ASN B 1 209 ? 9.102 18.25 -13.867 1 88.06 209 ASN B C 1
ATOM 4469 O O . ASN B 1 209 ? 9.586 18.391 -12.75 1 88.06 209 ASN B O 1
ATOM 4473 N N . LEU B 1 210 ? 7.824 18.297 -14.133 1 89.5 210 LEU B N 1
ATOM 4474 C CA . LEU B 1 210 ? 6.879 18.562 -13.055 1 89.5 210 LEU B CA 1
ATOM 4475 C C . LEU B 1 210 ? 6.113 17.297 -12.688 1 89.5 210 LEU B C 1
ATOM 4477 O O . LEU B 1 210 ? 5.605 16.594 -13.57 1 89.5 210 LEU B O 1
ATOM 4481 N N . VAL B 1 211 ? 6.105 16.938 -11.43 1 92.12 211 VAL B N 1
ATOM 4482 C CA . VAL B 1 211 ? 5.242 15.898 -10.891 1 92.12 211 VAL B CA 1
ATOM 4483 C C . VAL B 1 211 ? 4.367 16.469 -9.781 1 92.12 211 VAL B C 1
ATOM 4485 O O . VAL B 1 211 ? 4.867 17.141 -8.875 1 92.12 211 VAL B O 1
ATOM 4488 N N . VAL B 1 212 ? 3.078 16.266 -9.883 1 91.5 212 VAL B N 1
ATOM 4489 C CA . VAL B 1 212 ? 2.115 16.75 -8.891 1 91.5 212 VAL B CA 1
ATOM 4490 C C . VAL B 1 212 ? 1.476 15.555 -8.18 1 91.5 212 VAL B C 1
ATOM 4492 O O . VAL B 1 212 ? 1.023 14.602 -8.828 1 91.5 212 VAL B O 1
ATOM 4495 N N . THR B 1 213 ? 1.453 15.547 -6.867 1 92.69 213 THR B N 1
ATOM 4496 C CA . THR B 1 213 ? 0.844 14.461 -6.102 1 92.69 213 THR B CA 1
ATOM 4497 C C . THR B 1 213 ? -0.448 14.93 -5.438 1 92.69 213 THR B C 1
ATOM 4499 O O . THR B 1 213 ? -0.538 16.062 -4.977 1 92.69 213 THR B O 1
ATOM 4502 N N . ARG B 1 214 ? -1.45 14.094 -5.43 1 93.19 214 ARG B N 1
ATOM 4503 C CA . ARG B 1 214 ? -2.725 14.32 -4.75 1 93.19 214 ARG B CA 1
ATOM 4504 C C . ARG B 1 214 ? -3.127 13.102 -3.932 1 93.19 214 ARG B C 1
ATOM 4506 O O . ARG B 1 214 ? -2.572 12.016 -4.109 1 93.19 214 ARG B O 1
ATOM 4513 N N . THR B 1 215 ? -4.016 13.297 -3.018 1 94.5 215 THR B N 1
ATOM 4514 C CA . THR B 1 215 ? -4.449 12.219 -2.137 1 94.5 215 THR B CA 1
ATOM 4515 C C . THR B 1 215 ? -5.957 12.281 -1.908 1 94.5 215 THR B C 1
ATOM 4517 O O . THR B 1 215 ? -6.574 13.328 -2.096 1 94.5 215 THR B O 1
ATOM 4520 N N . PHE B 1 216 ? -6.52 11.18 -1.537 1 96.94 216 PHE B N 1
ATOM 4521 C CA . PHE B 1 216 ? -7.918 11.117 -1.134 1 96.94 216 PHE B CA 1
ATOM 4522 C C . PHE B 1 216 ? -8.047 11.078 0.384 1 96.94 216 PHE B C 1
ATOM 4524 O O . PHE B 1 216 ? -9.141 10.898 0.918 1 96.94 216 PHE B O 1
ATOM 4531 N N . SER B 1 217 ? -6.969 11.32 1.103 1 95.62 217 SER B N 1
ATOM 4532 C CA . SER B 1 217 ? -6.922 11.109 2.545 1 95.62 217 SER B CA 1
ATOM 4533 C C . SER B 1 217 ? -7.418 12.336 3.303 1 95.62 217 SER B C 1
ATOM 4535 O O . SER B 1 217 ? -7.707 12.258 4.496 1 95.62 217 SER B O 1
ATOM 4537 N N . LYS B 1 218 ? -7.453 13.508 2.65 1 94.19 218 LYS B N 1
ATOM 4538 C CA . LYS B 1 218 ? -7.766 14.75 3.355 1 94.19 218 LYS B CA 1
ATOM 4539 C C . LYS B 1 218 ? -9.195 15.195 3.074 1 94.19 218 LYS B C 1
ATOM 4541 O O . LYS B 1 218 ? -10.141 14.711 3.709 1 94.19 218 LYS B O 1
ATOM 4546 N N . CYS B 1 219 ? -9.414 15.844 1.975 1 94.12 219 CYS B N 1
ATOM 4547 C CA . CYS B 1 219 ? -10.734 16.375 1.659 1 94.12 219 CYS B CA 1
ATOM 4548 C C . CYS B 1 219 ? -11.734 15.242 1.444 1 94.12 219 CYS B C 1
ATOM 4550 O O . CYS B 1 219 ? -12.867 15.312 1.916 1 94.12 219 CYS B O 1
ATOM 4552 N N . PHE B 1 220 ? -11.32 14.164 0.801 1 95.88 220 PHE B N 1
ATOM 4553 C CA . PHE B 1 220 ? -12.234 13.117 0.367 1 95.88 220 PHE B CA 1
ATOM 4554 C C . PHE B 1 220 ? -12.5 12.125 1.496 1 95.88 220 PHE B C 1
ATOM 4556 O O . PHE B 1 220 ? -13.391 11.281 1.395 1 95.88 220 PHE B O 1
ATOM 4563 N N . GLY B 1 221 ? -11.727 12.164 2.512 1 96.25 221 GLY B N 1
ATOM 4564 C CA . GLY B 1 221 ? -12.008 11.375 3.703 1 96.25 221 GLY B CA 1
ATOM 4565 C C . GLY B 1 221 ? -11.797 9.891 3.5 1 96.25 221 GLY B C 1
ATOM 4566 O O . GLY B 1 221 ? -12.594 9.078 3.979 1 96.25 221 GLY B O 1
ATOM 4567 N N . LEU B 1 222 ? -10.773 9.516 2.809 1 97.38 222 LEU B N 1
ATOM 4568 C CA . LEU B 1 222 ? -10.523 8.102 2.547 1 97.38 222 LEU B CA 1
ATOM 4569 C C . LEU B 1 222 ? -9.156 7.691 3.068 1 97.38 222 LEU B C 1
ATOM 4571 O O . LEU B 1 222 ? -8.492 6.828 2.482 1 97.38 222 LEU B O 1
ATOM 4575 N N . ALA B 1 223 ? -8.703 8.32 4.176 1 97 223 ALA B N 1
ATOM 4576 C CA . ALA B 1 223 ? -7.371 8.055 4.723 1 97 223 ALA B CA 1
ATOM 4577 C C . ALA B 1 223 ? -7.223 6.582 5.102 1 97 223 ALA B C 1
ATOM 4579 O O . ALA B 1 223 ? -6.148 5.996 4.934 1 97 223 ALA B O 1
ATOM 4580 N N . ALA B 1 224 ? -8.281 5.93 5.52 1 97.19 224 ALA B N 1
ATOM 4581 C CA . ALA B 1 224 ? -8.242 4.547 5.996 1 97.19 224 ALA B CA 1
ATOM 4582 C C . ALA B 1 224 ? -7.914 3.584 4.859 1 97.19 224 ALA B C 1
ATOM 4584 O O . ALA B 1 224 ? -7.465 2.461 5.098 1 97.19 224 ALA B O 1
ATOM 4585 N N . LEU B 1 225 ? -8.18 4.004 3.646 1 98.06 225 LEU B N 1
ATOM 4586 C CA . LEU B 1 225 ? -8.102 3.084 2.516 1 98.06 225 LEU B CA 1
ATOM 4587 C C . LEU B 1 225 ? -6.77 3.227 1.787 1 98.06 225 LEU B C 1
ATOM 4589 O O . LEU B 1 225 ? -6.387 2.348 1.014 1 98.06 225 LEU B O 1
ATOM 4593 N N . ARG B 1 226 ? -6.082 4.289 2.004 1 97.75 226 ARG B N 1
ATOM 4594 C CA . ARG B 1 226 ? -4.762 4.547 1.435 1 97.75 226 ARG B CA 1
ATOM 4595 C C . ARG B 1 226 ? -4.828 4.621 -0.087 1 97.75 226 ARG B C 1
ATOM 4597 O O . ARG B 1 226 ? -4.406 3.691 -0.778 1 97.75 226 ARG B O 1
ATOM 4604 N N . ILE B 1 227 ? -5.152 5.75 -0.607 1 98.31 227 ILE B N 1
ATOM 4605 C CA . ILE B 1 227 ? -5.184 5.918 -2.057 1 98.31 227 ILE B CA 1
ATOM 4606 C C . ILE B 1 227 ? -4.891 7.375 -2.41 1 98.31 227 ILE B C 1
ATOM 4608 O O . ILE B 1 227 ? -5.363 8.289 -1.729 1 98.31 227 ILE B O 1
ATOM 4612 N N . GLY B 1 228 ? -4.094 7.574 -3.336 1 97.31 228 GLY B N 1
ATOM 4613 C CA . GLY B 1 228 ? -3.742 8.828 -3.984 1 97.31 228 GLY B CA 1
ATOM 4614 C C . GLY B 1 228 ? -3.324 8.656 -5.434 1 97.31 228 GLY B C 1
ATOM 4615 O O . GLY B 1 228 ? -3.564 7.602 -6.031 1 97.31 228 GLY B O 1
ATOM 4616 N N . PHE B 1 229 ? -2.838 9.727 -6.008 1 96.75 229 PHE B N 1
ATOM 4617 C CA . PHE B 1 229 ? -2.344 9.625 -7.379 1 96.75 229 PHE B CA 1
ATOM 4618 C C . PHE B 1 229 ? -1.347 10.742 -7.672 1 96.75 229 PHE B C 1
ATOM 4620 O O . PHE B 1 229 ? -1.246 11.711 -6.914 1 96.75 229 PHE B O 1
ATOM 4627 N N . LEU B 1 230 ? -0.569 10.5 -8.664 1 96.12 230 LEU B N 1
ATOM 4628 C CA . LEU B 1 230 ? 0.335 11.531 -9.148 1 96.12 230 LEU B CA 1
ATOM 4629 C C . LEU B 1 230 ? 0.084 11.828 -10.625 1 96.12 230 LEU B C 1
ATOM 4631 O O . LEU B 1 230 ? -0.528 11.016 -11.328 1 96.12 230 LEU B O 1
ATOM 4635 N N . MET B 1 231 ? 0.414 13.016 -11.016 1 95.19 231 MET B N 1
ATOM 4636 C CA . MET B 1 231 ? 0.296 13.5 -12.391 1 95.19 231 MET B CA 1
ATOM 4637 C C . MET B 1 231 ? 1.641 14 -12.906 1 95.19 231 MET B C 1
ATOM 4639 O O . MET B 1 231 ? 2.395 14.648 -12.172 1 95.19 231 MET B O 1
ATOM 4643 N N . ALA B 1 232 ? 1.938 13.68 -14.117 1 95 232 ALA B N 1
ATOM 4644 C CA . ALA B 1 232 ? 3.184 14.086 -14.758 1 95 232 ALA B CA 1
ATOM 4645 C C . ALA B 1 232 ? 3.082 13.961 -16.281 1 95 232 ALA B C 1
ATOM 4647 O O . ALA B 1 232 ? 2.074 13.477 -16.797 1 95 232 ALA B O 1
ATOM 4648 N N . HIS B 1 233 ? 4.109 14.492 -16.906 1 93.94 233 HIS B N 1
ATOM 4649 C CA . HIS B 1 233 ? 4.215 14.273 -18.344 1 93.94 233 HIS B CA 1
ATOM 4650 C C . HIS B 1 233 ? 4.289 12.789 -18.688 1 93.94 233 HIS B C 1
ATOM 4652 O O . HIS B 1 233 ? 4.844 12 -17.906 1 93.94 233 HIS B O 1
ATOM 4658 N N . GLU B 1 234 ? 3.742 12.414 -19.891 1 94.81 234 GLU B N 1
ATOM 4659 C CA . GLU B 1 234 ? 3.656 11.008 -20.25 1 94.81 234 GLU B CA 1
ATOM 4660 C C . GLU B 1 234 ? 5.031 10.352 -20.25 1 94.81 234 GLU B C 1
ATOM 4662 O O . GLU B 1 234 ? 5.168 9.18 -19.875 1 94.81 234 GLU B O 1
ATOM 4667 N N . ASP B 1 235 ? 6.047 11.07 -20.625 1 92 235 ASP B N 1
ATOM 4668 C CA . ASP B 1 235 ? 7.398 10.516 -20.641 1 92 235 ASP B CA 1
ATOM 4669 C C . ASP B 1 235 ? 7.906 10.258 -19.219 1 92 235 ASP B C 1
ATOM 4671 O O . ASP B 1 235 ? 8.609 9.273 -18.984 1 92 235 ASP B O 1
ATOM 4675 N N . THR B 1 236 ? 7.617 11.172 -18.344 1 93.38 236 THR B N 1
ATOM 4676 C CA . THR B 1 236 ? 7.996 11.023 -16.938 1 93.38 236 THR B CA 1
ATOM 4677 C C . THR B 1 236 ? 7.266 9.844 -16.312 1 93.38 236 THR B C 1
ATOM 4679 O O . THR B 1 236 ? 7.852 9.086 -15.531 1 93.38 236 THR B O 1
ATOM 4682 N N . ILE B 1 237 ? 6.008 9.656 -16.703 1 94.88 237 ILE B N 1
ATOM 4683 C CA . ILE B 1 237 ? 5.203 8.531 -16.219 1 94.88 237 ILE B CA 1
ATOM 4684 C C . ILE B 1 237 ? 5.836 7.223 -16.688 1 94.88 237 ILE B C 1
ATOM 4686 O O . ILE B 1 237 ? 5.945 6.273 -15.906 1 94.88 237 ILE B O 1
ATOM 4690 N N . LYS B 1 238 ? 6.273 7.18 -17.922 1 92.81 238 LYS B N 1
ATOM 4691 C CA . LYS B 1 238 ? 6.895 5.973 -18.469 1 92.81 238 LYS B CA 1
ATOM 4692 C C . LYS B 1 238 ? 8.125 5.578 -17.656 1 92.81 238 LYS B C 1
ATOM 4694 O O . LYS B 1 238 ? 8.359 4.395 -17.406 1 92.81 238 LYS B O 1
ATOM 4699 N N . GLU B 1 239 ? 8.867 6.535 -17.219 1 91.81 239 GLU B N 1
ATOM 4700 C CA . GLU B 1 239 ? 10.039 6.254 -16.391 1 91.81 239 GLU B CA 1
ATOM 4701 C C . GLU B 1 239 ? 9.641 5.699 -15.031 1 91.81 239 GLU B C 1
ATOM 4703 O O . GLU B 1 239 ? 10.25 4.754 -14.531 1 91.81 239 GLU B O 1
ATOM 4708 N N . MET B 1 240 ? 8.633 6.277 -14.5 1 94.25 240 MET B N 1
ATOM 4709 C CA . MET B 1 240 ? 8.211 5.855 -13.172 1 94.25 240 MET B CA 1
ATOM 4710 C C . MET B 1 240 ? 7.586 4.465 -13.211 1 94.25 240 MET B C 1
ATOM 4712 O O . MET B 1 240 ? 7.66 3.715 -12.234 1 94.25 240 MET B O 1
ATOM 4716 N N . LYS B 1 241 ? 7.023 4.078 -14.352 1 94.12 241 LYS B N 1
ATOM 4717 C CA . LYS B 1 241 ? 6.391 2.77 -14.5 1 94.12 241 LYS B CA 1
ATOM 4718 C C . LYS B 1 241 ? 7.418 1.646 -14.375 1 94.12 241 LYS B C 1
ATOM 4720 O O . LYS B 1 241 ? 7.059 0.499 -14.109 1 94.12 241 LYS B O 1
ATOM 4725 N N . LYS B 1 242 ? 8.656 1.976 -14.531 1 92.81 242 LYS B N 1
ATOM 4726 C CA . LYS B 1 242 ? 9.711 0.973 -14.422 1 92.81 242 LYS B CA 1
ATOM 4727 C C . LYS B 1 242 ? 9.773 0.392 -13.016 1 92.81 242 LYS B C 1
ATOM 4729 O O . LYS B 1 242 ? 10.133 -0.773 -12.828 1 92.81 242 LYS B O 1
ATOM 4734 N N . LEU B 1 243 ? 9.375 1.173 -12.031 1 93.75 243 LEU B N 1
ATOM 4735 C CA . LEU B 1 243 ? 9.469 0.725 -10.648 1 93.75 243 LEU B CA 1
ATOM 4736 C C . LEU B 1 243 ? 8.094 0.666 -10 1 93.75 243 LEU B C 1
ATOM 4738 O O . LEU B 1 243 ? 7.961 0.282 -8.836 1 93.75 243 LEU B O 1
ATOM 4742 N N . TYR B 1 244 ? 7.105 0.966 -10.758 1 94.62 244 TYR B N 1
ATOM 4743 C CA . TYR B 1 244 ? 5.738 1.074 -10.266 1 94.62 244 TYR B CA 1
ATOM 4744 C C . TYR B 1 244 ? 5.152 -0.303 -9.984 1 94.62 244 TYR B C 1
ATOM 4746 O O . TYR B 1 244 ? 5.289 -1.224 -10.789 1 94.62 244 TYR B O 1
ATOM 4754 N N . ASN B 1 245 ? 4.586 -0.463 -8.773 1 93.31 245 ASN B N 1
ATOM 4755 C CA . ASN B 1 245 ? 3.836 -1.673 -8.453 1 93.31 245 ASN B CA 1
ATOM 4756 C C . ASN B 1 245 ? 2.369 -1.548 -8.852 1 93.31 245 ASN B C 1
ATOM 4758 O O . ASN B 1 245 ? 1.586 -0.896 -8.156 1 93.31 245 ASN B O 1
ATOM 4762 N N . THR B 1 246 ? 1.936 -2.273 -9.836 1 93.81 246 THR B N 1
ATOM 4763 C CA . THR B 1 246 ? 0.621 -2.123 -10.453 1 93.81 246 THR B CA 1
ATOM 4764 C C . THR B 1 246 ? -0.473 -2.643 -9.523 1 93.81 246 THR B C 1
ATOM 4766 O O . THR B 1 246 ? -1.654 -2.352 -9.727 1 93.81 246 THR B O 1
ATOM 4769 N N . LYS B 1 247 ? -0.144 -3.4 -8.5 1 93.88 247 LYS B N 1
ATOM 4770 C CA . LYS B 1 247 ? -1.134 -4.031 -7.633 1 93.88 247 LYS B CA 1
ATOM 4771 C C . LYS B 1 247 ? -1.146 -3.389 -6.25 1 93.88 247 LYS B C 1
ATOM 4773 O O . LYS B 1 247 ? -1.791 -3.895 -5.328 1 93.88 247 LYS B O 1
ATOM 4778 N N . SER B 1 248 ? -0.497 -2.244 -6.109 1 95.25 248 SER B N 1
ATOM 4779 C CA . SER B 1 248 ? -0.261 -1.705 -4.773 1 95.25 248 SER B CA 1
ATOM 4780 C C . SER B 1 248 ? -1.54 -1.127 -4.18 1 95.25 248 SER B C 1
ATOM 4782 O O . SER B 1 248 ? -1.678 -1.042 -2.955 1 95.25 248 SER B O 1
ATOM 4784 N N . VAL B 1 249 ? -2.461 -0.707 -4.984 1 98.06 249 VAL B N 1
ATOM 4785 C CA . VAL B 1 249 ? -3.674 -0.072 -4.477 1 98.06 249 VAL B CA 1
ATOM 4786 C C . VAL B 1 249 ? -4.785 -1.111 -4.348 1 98.06 249 VAL B C 1
ATOM 4788 O O . VAL B 1 249 ? -5.16 -1.754 -5.332 1 98.06 249 VAL B O 1
ATOM 4791 N N . ASN B 1 250 ? -5.312 -1.247 -3.166 1 98.19 250 ASN B N 1
ATOM 4792 C CA . ASN B 1 250 ? -6.316 -2.273 -2.895 1 98.19 250 ASN B CA 1
ATOM 4793 C C . ASN B 1 250 ? -7.629 -1.978 -3.611 1 98.19 250 ASN B C 1
ATOM 4795 O O . ASN B 1 250 ? -7.883 -0.838 -4.008 1 98.19 250 ASN B O 1
ATOM 4799 N N . MET B 1 251 ? -8.43 -2.971 -3.775 1 97.5 251 MET B N 1
ATOM 4800 C CA . MET B 1 251 ? -9.641 -2.873 -4.582 1 97.5 251 MET B CA 1
ATOM 4801 C C . MET B 1 251 ? -10.648 -1.933 -3.936 1 97.5 251 MET B C 1
ATOM 4803 O O . MET B 1 251 ? -11.305 -1.147 -4.625 1 97.5 251 MET B O 1
ATOM 4807 N N . LEU B 1 252 ? -10.797 -1.989 -2.639 1 98.06 252 LEU B N 1
ATOM 4808 C CA . LEU B 1 252 ? -11.781 -1.159 -1.954 1 98.06 252 LEU B CA 1
ATOM 4809 C C . LEU B 1 252 ? -11.422 0.318 -2.068 1 98.06 252 LEU B C 1
ATOM 4811 O O . LEU B 1 252 ? -12.305 1.168 -2.199 1 98.06 252 LEU B O 1
ATOM 4815 N N . ALA B 1 253 ? -10.164 0.594 -2.029 1 98.56 253 ALA B N 1
ATOM 4816 C CA . ALA B 1 253 ? -9.711 1.97 -2.213 1 98.56 253 ALA B CA 1
ATOM 4817 C C . ALA B 1 253 ? -10.078 2.49 -3.598 1 98.56 253 ALA B C 1
ATOM 4819 O O . ALA B 1 253 ? -10.539 3.625 -3.738 1 98.56 253 ALA B O 1
ATOM 4820 N N . GLN B 1 254 ? -9.844 1.657 -4.609 1 98.38 254 GLN B N 1
ATOM 4821 C CA . GLN B 1 254 ? -10.156 2.062 -5.977 1 98.38 254 GLN B CA 1
ATOM 4822 C C . GLN B 1 254 ? -11.648 2.338 -6.137 1 98.38 254 GLN B C 1
ATOM 4824 O O . GLN B 1 254 ? -12.039 3.363 -6.699 1 98.38 254 GLN B O 1
ATOM 4829 N N . LEU B 1 255 ? -12.477 1.469 -5.602 1 97.75 255 LEU B N 1
ATOM 4830 C CA . LEU B 1 255 ? -13.922 1.616 -5.699 1 97.75 255 LEU B CA 1
ATOM 4831 C C . LEU B 1 255 ? -14.398 2.848 -4.934 1 97.75 255 LEU B C 1
ATOM 4833 O O . LEU B 1 255 ? -15.258 3.594 -5.418 1 97.75 255 LEU B O 1
ATOM 4837 N N . ALA B 1 256 ? -13.805 3.045 -3.785 1 98.25 256 ALA B N 1
ATOM 4838 C CA . ALA B 1 256 ? -14.18 4.195 -2.965 1 98.25 256 ALA B CA 1
ATOM 4839 C C . ALA B 1 256 ? -13.812 5.504 -3.654 1 98.25 256 ALA B C 1
ATOM 4841 O O . ALA B 1 256 ? -14.602 6.453 -3.664 1 98.25 256 ALA B O 1
ATOM 4842 N N . ALA B 1 257 ? -12.633 5.531 -4.191 1 98.5 257 ALA B N 1
ATOM 4843 C CA . ALA B 1 257 ? -12.188 6.738 -4.887 1 98.5 257 ALA B CA 1
ATOM 4844 C C . ALA B 1 257 ? -13.094 7.051 -6.074 1 98.5 257 ALA B C 1
ATOM 4846 O O . ALA B 1 257 ? -13.461 8.211 -6.293 1 98.5 257 ALA B O 1
ATOM 4847 N N . CYS B 1 258 ? -13.43 6.02 -6.809 1 98.06 258 CYS B N 1
ATOM 4848 C CA . CYS B 1 258 ? -14.336 6.191 -7.941 1 98.06 258 CYS B CA 1
ATOM 4849 C C . CYS B 1 258 ? -15.664 6.785 -7.488 1 98.06 258 CYS B C 1
ATOM 4851 O O . CYS B 1 258 ? -16.141 7.754 -8.07 1 98.06 258 CYS B O 1
ATOM 4853 N N . GLU B 1 259 ? -16.219 6.242 -6.449 1 98.06 259 GLU B N 1
ATOM 4854 C CA . GLU B 1 259 ? -17.516 6.699 -5.945 1 98.06 259 GLU B CA 1
ATOM 4855 C C . GLU B 1 259 ? -17.406 8.109 -5.363 1 98.06 259 GLU B C 1
ATOM 4857 O O . GLU B 1 259 ? -18.344 8.914 -5.492 1 98.06 259 GLU B O 1
ATOM 4862 N N . ALA B 1 260 ? -16.297 8.391 -4.688 1 98 260 ALA B N 1
ATOM 4863 C CA . ALA B 1 260 ? -16.078 9.719 -4.121 1 98 260 ALA B CA 1
ATOM 4864 C C . ALA B 1 260 ? -16.094 10.789 -5.211 1 98 260 ALA B C 1
ATOM 4866 O O . ALA B 1 260 ? -16.688 11.852 -5.047 1 98 260 ALA B O 1
ATOM 4867 N N . LEU B 1 261 ? -15.5 10.484 -6.293 1 97.56 261 LEU B N 1
ATOM 4868 C CA . LEU B 1 261 ? -15.383 11.453 -7.379 1 97.56 261 LEU B CA 1
ATOM 4869 C C . LEU B 1 261 ? -16.734 11.688 -8.047 1 97.56 261 LEU B C 1
ATOM 4871 O O . LEU B 1 261 ? -16.984 12.773 -8.578 1 97.56 261 LEU B O 1
ATOM 4875 N N . LYS B 1 262 ? -17.625 10.711 -8.016 1 97.25 262 LYS B N 1
ATOM 4876 C CA . LYS B 1 262 ? -18.984 10.891 -8.5 1 97.25 262 LYS B CA 1
ATOM 4877 C C . LYS B 1 262 ? -19.781 11.828 -7.582 1 97.25 262 LYS B C 1
ATOM 4879 O O . LYS B 1 262 ? -20.781 12.398 -7.992 1 97.25 262 LYS B O 1
ATOM 4884 N N . ASN B 1 263 ? -19.328 11.984 -6.387 1 97.12 263 ASN B N 1
ATOM 4885 C CA . ASN B 1 263 ? -19.984 12.836 -5.398 1 97.12 263 ASN B CA 1
ATOM 4886 C C . ASN B 1 263 ? -19.203 14.133 -5.172 1 97.12 263 ASN B C 1
ATOM 4888 O O . ASN B 1 263 ? -19.156 14.648 -4.055 1 97.12 263 ASN B O 1
ATOM 4892 N N . ARG B 1 264 ? -18.594 14.625 -6.133 1 94.44 264 ARG B N 1
ATOM 4893 C CA . ARG B 1 264 ? -17.703 15.773 -6.07 1 94.44 264 ARG B CA 1
ATOM 4894 C C . ARG B 1 264 ? -18.391 16.969 -5.434 1 94.44 264 ARG B C 1
ATOM 4896 O O . ARG B 1 264 ? -17.781 17.688 -4.625 1 94.44 264 ARG B O 1
ATOM 4903 N N . PRO B 1 265 ? -19.688 17.281 -5.699 1 96 265 PRO B N 1
ATOM 4904 C CA . PRO B 1 265 ? -20.328 18.453 -5.098 1 96 265 PRO B CA 1
ATOM 4905 C C . PRO B 1 265 ? -20.328 18.391 -3.57 1 96 265 PRO B C 1
ATOM 4907 O O . PRO B 1 265 ? -20.172 19.422 -2.914 1 96 265 PRO B O 1
ATOM 4910 N N . PHE B 1 266 ? -20.484 17.281 -3.033 1 96.81 266 PHE B N 1
ATOM 4911 C CA . PHE B 1 266 ? -20.453 17.125 -1.585 1 96.81 266 PHE B CA 1
ATOM 4912 C C . PHE B 1 266 ? -19.109 17.594 -1.024 1 96.81 266 PHE B C 1
ATOM 4914 O O . PHE B 1 266 ? -19.078 18.359 -0.069 1 96.81 266 PHE B O 1
ATOM 4921 N N . TYR B 1 267 ? -18.078 17.156 -1.636 1 96.06 267 TYR B N 1
ATOM 4922 C CA . TYR B 1 267 ? -16.734 17.422 -1.13 1 96.06 267 TYR B CA 1
ATOM 4923 C C . TYR B 1 267 ? -16.344 18.875 -1.36 1 96.06 267 TYR B C 1
ATOM 4925 O O . TYR B 1 267 ? -15.625 19.469 -0.551 1 96.06 267 TYR B O 1
ATOM 4933 N N . MET B 1 268 ? -16.781 19.422 -2.412 1 94.38 268 MET B N 1
ATOM 4934 C CA . MET B 1 268 ? -16.5 20.828 -2.656 1 94.38 268 MET B CA 1
ATOM 4935 C C . MET B 1 268 ? -17.234 21.719 -1.647 1 94.38 268 MET B C 1
ATOM 4937 O O . MET B 1 268 ? -16.688 22.719 -1.191 1 94.38 268 MET B O 1
ATOM 4941 N N . ARG B 1 269 ? -18.422 21.359 -1.297 1 96.75 269 ARG B N 1
ATOM 4942 C CA . ARG B 1 269 ? -19.156 22.078 -0.255 1 96.75 269 ARG B CA 1
ATOM 4943 C C . ARG B 1 269 ? -18.453 21.938 1.094 1 96.75 269 ARG B C 1
ATOM 4945 O O . ARG B 1 269 ? -18.344 22.922 1.838 1 96.75 269 ARG B O 1
ATOM 4952 N N . TYR B 1 270 ? -18.047 20.766 1.378 1 96.31 270 TYR B N 1
ATOM 4953 C CA . TYR B 1 270 ? -17.312 20.516 2.615 1 96.31 270 TYR B CA 1
ATOM 4954 C C . TYR B 1 270 ? -16.031 21.344 2.66 1 96.31 270 TYR B C 1
ATOM 4956 O O . TYR B 1 270 ? -15.742 22 3.666 1 96.31 270 TYR B O 1
ATOM 4964 N N . ALA B 1 271 ? -15.266 21.344 1.572 1 95.31 271 ALA B N 1
ATOM 4965 C CA . ALA B 1 271 ? -14.023 22.109 1.491 1 95.31 271 ALA B CA 1
ATOM 4966 C C . ALA B 1 271 ? -14.273 23.594 1.713 1 95.31 271 ALA B C 1
ATOM 4968 O O . ALA B 1 271 ? -13.523 24.266 2.422 1 95.31 271 ALA B O 1
ATOM 4969 N N . ALA B 1 272 ? -15.305 24.062 1.102 1 95.56 272 ALA B N 1
ATOM 4970 C CA . ALA B 1 272 ? -15.656 25.469 1.26 1 95.56 272 ALA B CA 1
ATOM 4971 C C . ALA B 1 272 ? -15.984 25.797 2.715 1 95.56 272 ALA B C 1
ATOM 4973 O O . ALA B 1 272 ? -15.57 26.828 3.238 1 95.56 272 ALA B O 1
ATOM 4974 N N . GLU B 1 273 ? -16.734 24.953 3.301 1 97.69 273 GLU B N 1
ATOM 4975 C CA . GLU B 1 273 ? -17.078 25.172 4.703 1 97.69 273 GLU B CA 1
ATOM 4976 C C . GLU B 1 273 ? -15.828 25.156 5.586 1 97.69 273 GLU B C 1
ATOM 4978 O O . GLU B 1 273 ? -15.695 25.984 6.492 1 97.69 273 GLU B O 1
ATOM 4983 N N . VAL B 1 274 ? -14.992 24.234 5.336 1 97.06 274 VAL B N 1
ATOM 4984 C CA . VAL B 1 274 ? -13.758 24.094 6.105 1 97.06 274 VAL B CA 1
ATOM 4985 C C . VAL B 1 274 ? -12.914 25.359 5.965 1 97.06 274 VAL B C 1
ATOM 4987 O O . VAL B 1 274 ? -12.391 25.875 6.953 1 97.06 274 VAL B O 1
ATOM 4990 N N . CYS B 1 275 ? -12.805 25.844 4.797 1 94.75 275 CYS B N 1
ATOM 4991 C CA . CYS B 1 275 ? -12.047 27.078 4.559 1 94.75 275 CYS B CA 1
ATOM 4992 C C . CYS B 1 275 ? -12.672 28.25 5.293 1 94.75 275 CYS B C 1
ATOM 4994 O O . CYS B 1 275 ? -11.961 29.047 5.91 1 94.75 275 CYS B O 1
ATOM 4996 N N . ASN B 1 276 ? -13.961 28.359 5.191 1 96.75 276 ASN B N 1
ATOM 4997 C CA . ASN B 1 276 ? -14.664 29.422 5.895 1 96.75 276 ASN B CA 1
ATOM 4998 C C . ASN B 1 276 ? -14.461 29.328 7.402 1 96.75 276 ASN B C 1
ATOM 5000 O O . ASN B 1 276 ? -14.227 30.344 8.062 1 96.75 276 ASN B O 1
ATOM 5004 N N . ALA B 1 277 ? -14.602 28.141 7.875 1 98.25 277 ALA B N 1
ATOM 5005 C CA . ALA B 1 277 ? -14.438 27.922 9.312 1 98.25 277 ALA B CA 1
ATOM 5006 C C . ALA B 1 277 ? -13 28.203 9.75 1 98.25 277 ALA B C 1
ATOM 5008 O O . ALA B 1 277 ? -12.781 28.781 10.82 1 98.25 277 ALA B O 1
ATOM 5009 N N . ARG B 1 278 ? -12.031 27.75 8.984 1 96.44 278 ARG B N 1
ATOM 5010 C CA . ARG B 1 278 ? -10.617 28.016 9.242 1 96.44 278 ARG B CA 1
ATOM 5011 C C . ARG B 1 278 ? -10.344 29.5 9.344 1 96.44 278 ARG B C 1
ATOM 5013 O O . ARG B 1 278 ? -9.727 29.969 10.305 1 96.44 278 ARG B O 1
ATOM 5020 N N . ASP B 1 279 ? -10.852 30.234 8.383 1 95.75 279 ASP B N 1
ATOM 5021 C CA . ASP B 1 279 ? -10.633 31.672 8.336 1 95.75 279 ASP B CA 1
ATOM 5022 C C . ASP B 1 279 ? -11.344 32.375 9.5 1 95.75 279 ASP B C 1
ATOM 5024 O O . ASP B 1 279 ? -10.805 33.312 10.078 1 95.75 279 ASP B O 1
ATOM 5028 N N . TRP B 1 280 ? -12.531 31.938 9.773 1 98.25 280 TRP B N 1
ATOM 5029 C CA . TRP B 1 280 ? -13.25 32.469 10.922 1 98.25 280 TRP B CA 1
ATOM 5030 C C . TRP B 1 280 ? -12.461 32.25 12.211 1 98.25 280 TRP B C 1
ATOM 5032 O O . TRP B 1 280 ? -12.344 33.156 13.031 1 98.25 280 TRP B O 1
ATOM 5042 N N . LEU B 1 281 ? -11.945 31.031 12.414 1 98.44 281 LEU B N 1
ATOM 5043 C CA . LEU B 1 281 ? -11.203 30.703 13.625 1 98.44 281 LEU B CA 1
ATOM 5044 C C . LEU B 1 281 ? -9.953 31.562 13.742 1 98.44 281 LEU B C 1
ATOM 5046 O O . LEU B 1 281 ? -9.609 32.031 14.836 1 98.44 281 LEU B O 1
ATOM 5050 N N . VAL B 1 282 ? -9.25 31.766 12.648 1 97.25 282 VAL B N 1
ATOM 5051 C CA . VAL B 1 282 ? -8.07 32.625 12.633 1 97.25 282 VAL B CA 1
ATOM 5052 C C . VAL B 1 282 ? -8.438 34.031 13.125 1 97.25 282 VAL B C 1
ATOM 5054 O O . VAL B 1 282 ? -7.781 34.594 14 1 97.25 282 VAL B O 1
ATOM 5057 N N . LYS B 1 283 ? -9.469 34.594 12.602 1 98.06 283 LYS B N 1
ATOM 5058 C CA . LYS B 1 283 ? -9.914 35.938 12.969 1 98.06 283 LYS B CA 1
ATOM 5059 C C . LYS B 1 283 ? -10.344 35.969 14.43 1 98.06 283 LYS B C 1
ATOM 5061 O O . LYS B 1 283 ? -10.016 36.938 15.141 1 98.06 283 LYS B O 1
ATOM 5066 N N . ASP B 1 284 ? -11.07 35 14.773 1 98.44 284 ASP B N 1
ATOM 5067 C CA . ASP B 1 284 ? -11.586 34.969 16.141 1 98.44 284 ASP B CA 1
ATOM 5068 C C . ASP B 1 284 ? -10.453 34.906 17.156 1 98.44 284 ASP B C 1
ATOM 5070 O O . ASP B 1 284 ? -10.469 35.625 18.156 1 98.44 284 ASP B O 1
ATOM 5074 N N . LEU B 1 285 ? -9.453 34.062 16.938 1 98.19 285 LEU B N 1
ATOM 5075 C CA . LEU B 1 285 ? -8.336 33.906 17.859 1 98.19 285 LEU B CA 1
ATOM 5076 C C . LEU B 1 285 ? -7.465 35.156 17.875 1 98.19 285 LEU B C 1
ATOM 5078 O O . LEU B 1 285 ? -6.949 35.531 18.922 1 98.19 285 LEU B O 1
ATOM 5082 N N . LYS B 1 286 ? -7.32 35.781 16.734 1 97.69 286 LYS B N 1
ATOM 5083 C CA . LYS B 1 286 ? -6.586 37.031 16.672 1 97.69 286 LYS B CA 1
ATOM 5084 C C . LYS B 1 286 ? -7.281 38.125 17.5 1 97.69 286 LYS B C 1
ATOM 5086 O O . LYS B 1 286 ? -6.625 38.906 18.203 1 97.69 286 LYS B O 1
ATOM 5091 N N . SER B 1 287 ? -8.516 38.156 17.391 1 97.75 287 SER B N 1
ATOM 5092 C CA . SER B 1 287 ? -9.289 39.125 18.156 1 97.75 287 SER B CA 1
ATOM 5093 C C . SER B 1 287 ? -9.148 38.906 19.656 1 97.75 287 SER B C 1
ATOM 5095 O O . SER B 1 287 ? -9.281 39.844 20.453 1 97.75 287 SER B O 1
ATOM 5097 N N . ALA B 1 288 ? -8.844 37.719 20 1 97.19 288 ALA B N 1
ATOM 5098 C CA . ALA B 1 288 ? -8.672 37.344 21.406 1 97.19 288 ALA B CA 1
ATOM 5099 C C . ALA B 1 288 ? -7.227 37.594 21.859 1 97.19 288 ALA B C 1
ATOM 5101 O O . ALA B 1 288 ? -6.875 37.281 23 1 97.19 288 ALA B O 1
ATOM 5102 N N . GLY B 1 289 ? -6.367 38 20.922 1 96.25 289 GLY B N 1
ATOM 5103 C CA . GLY B 1 289 ? -5.008 38.375 21.281 1 96.25 289 GLY B CA 1
ATOM 5104 C C . GLY B 1 289 ? -3.988 37.281 20.938 1 96.25 289 GLY B C 1
ATOM 5105 O O . GLY B 1 289 ? -2.824 37.375 21.328 1 96.25 289 GLY B O 1
ATOM 5106 N N . LEU B 1 290 ? -4.402 36.281 20.219 1 96.81 290 LEU B N 1
ATOM 5107 C CA . LEU B 1 290 ? -3.48 35.219 19.844 1 96.81 290 LEU B CA 1
ATOM 5108 C C . LEU B 1 290 ? -2.953 35.438 18.422 1 96.81 290 LEU B C 1
ATOM 5110 O O . LEU B 1 290 ? -3.615 36.094 17.609 1 96.81 290 LEU B O 1
ATOM 5114 N N . GLU B 1 291 ? -1.765 35 18.203 1 94 291 GLU B N 1
ATOM 5115 C CA . GLU B 1 291 ? -1.265 34.906 16.828 1 94 291 GLU B CA 1
ATOM 5116 C C . GLU B 1 291 ? -1.719 33.594 16.156 1 94 291 GLU B C 1
ATOM 5118 O O . GLU B 1 291 ? -1.417 32.5 16.641 1 94 291 GLU B O 1
ATOM 5123 N N . ALA B 1 292 ? -2.48 33.719 15.18 1 94.31 292 ALA B N 1
ATOM 5124 C CA . ALA B 1 292 ? -2.984 32.562 14.406 1 94.31 292 ALA B CA 1
ATOM 5125 C C . ALA B 1 292 ? -2.779 32.812 12.914 1 94.31 292 ALA B C 1
ATOM 5127 O O . ALA B 1 292 ? -2.971 33.906 12.406 1 94.31 292 ALA B O 1
ATOM 5128 N N . ARG B 1 293 ? -2.291 31.766 12.234 1 89 293 ARG B N 1
ATOM 5129 C CA . ARG B 1 293 ? -2.01 31.859 10.812 1 89 293 ARG B CA 1
ATOM 5130 C C . ARG B 1 293 ? -2.449 30.594 10.078 1 89 293 ARG B C 1
ATOM 5132 O O . ARG B 1 293 ? -2.35 29.484 10.617 1 89 293 ARG B O 1
ATOM 5139 N N . ALA B 1 294 ? -2.951 30.844 8.867 1 86.56 294 ALA B N 1
ATOM 5140 C CA . ALA B 1 294 ? -3.281 29.734 7.977 1 86.56 294 ALA B CA 1
ATOM 5141 C C . ALA B 1 294 ? -2.654 29.922 6.598 1 86.56 294 ALA B C 1
ATOM 5143 O O . ALA B 1 294 ? -2.498 31.062 6.137 1 86.56 294 ALA B O 1
ATOM 5144 N N . GLY B 1 295 ? -2.076 28.797 5.848 1 73.06 295 GLY B N 1
ATOM 5145 C CA . GLY B 1 295 ? -1.375 28.922 4.578 1 73.06 295 GLY B CA 1
ATOM 5146 C C . GLY B 1 295 ? -2.062 28.172 3.447 1 73.06 295 GLY B C 1
ATOM 5147 O O . GLY B 1 295 ? -1.438 27.859 2.432 1 73.06 295 GLY B O 1
ATOM 5148 N N . GLY B 1 296 ? -3.285 27.719 3.486 1 72.06 296 GLY B N 1
ATOM 5149 C CA . GLY B 1 296 ? -3.953 27.125 2.332 1 72.06 296 GLY B CA 1
ATOM 5150 C C . GLY B 1 296 ? -4.484 25.734 2.592 1 72.06 296 GLY B C 1
ATOM 5151 O O . GLY B 1 296 ? -5.328 25.234 1.842 1 72.06 296 GLY B O 1
ATOM 5152 N N . GLY B 1 297 ? -4.152 25.047 3.484 1 85.38 297 GLY B N 1
ATOM 5153 C CA . GLY B 1 297 ? -4.688 23.719 3.781 1 85.38 297 GLY B CA 1
ATOM 5154 C C . GLY B 1 297 ? -5.863 23.766 4.742 1 85.38 297 GLY B C 1
ATOM 5155 O O . GLY B 1 297 ? -6.516 24.797 4.895 1 85.38 297 GLY B O 1
ATOM 5156 N N . ASN B 1 298 ? -6.207 22.625 5.156 1 92.38 298 ASN B N 1
ATOM 5157 C CA . ASN B 1 298 ? -7.316 22.531 6.098 1 92.38 298 ASN B CA 1
ATOM 5158 C C . ASN B 1 298 ? -6.832 22.609 7.543 1 92.38 298 ASN B C 1
ATOM 5160 O O . ASN B 1 298 ? -7.273 21.828 8.391 1 92.38 298 ASN B O 1
ATOM 5164 N N . PHE B 1 299 ? -5.875 23.516 7.75 1 92.06 299 PHE B N 1
ATOM 5165 C CA . PHE B 1 299 ? -5.336 23.641 9.102 1 92.06 299 PHE B CA 1
ATOM 5166 C C . PHE B 1 299 ? -4.875 25.062 9.375 1 92.06 299 PHE B C 1
ATOM 5168 O O . PHE B 1 299 ? -4.781 25.875 8.453 1 92.06 299 PHE B O 1
ATOM 5175 N N . LEU B 1 300 ? -4.68 25.406 10.578 1 91.81 300 LEU B N 1
ATOM 5176 C CA . LEU B 1 300 ? -4.082 26.641 11.039 1 91.81 300 LEU B CA 1
ATOM 5177 C C . LEU B 1 300 ? -3.115 26.391 12.195 1 91.81 300 LEU B C 1
ATOM 5179 O O . LEU B 1 300 ? -3.176 25.344 12.836 1 91.81 300 LEU B O 1
ATOM 5183 N N . CYS B 1 301 ? -2.227 27.344 12.344 1 91.5 301 CYS B N 1
ATOM 5184 C CA . CYS B 1 301 ? -1.276 27.297 13.445 1 91.5 301 CYS B CA 1
ATOM 5185 C C . CYS B 1 301 ? -1.52 28.453 14.406 1 91.5 301 CYS B C 1
ATOM 5187 O O . CYS B 1 301 ? -1.836 29.578 13.984 1 91.5 301 CYS B O 1
ATOM 5189 N N . VAL B 1 302 ? -1.425 28.141 15.68 1 93.88 302 VAL B N 1
ATOM 5190 C CA . VAL B 1 302 ? -1.631 29.141 16.719 1 93.88 302 VAL B CA 1
ATOM 5191 C C . VAL B 1 302 ? -0.398 29.219 17.625 1 93.88 302 VAL B C 1
ATOM 5193 O O . VAL B 1 302 ? 0.033 28.203 18.172 1 93.88 302 VAL B O 1
ATOM 5196 N N . LYS B 1 303 ? 0.113 30.375 17.75 1 92.38 303 LYS B N 1
ATOM 5197 C CA . LYS B 1 303 ? 1.244 30.562 18.641 1 92.38 303 LYS B CA 1
ATOM 5198 C C . LYS B 1 303 ? 0.778 30.688 20.094 1 92.38 303 LYS B C 1
ATOM 5200 O O . LYS B 1 303 ? -0.105 31.5 20.391 1 92.38 303 LYS B O 1
ATOM 5205 N N . MET B 1 304 ? 1.377 29.875 20.859 1 93.19 304 MET B N 1
ATOM 5206 C CA . MET B 1 304 ? 1.033 29.938 22.266 1 93.19 304 MET B CA 1
ATOM 5207 C C . MET B 1 304 ? 1.672 31.156 22.938 1 93.19 304 MET B C 1
ATOM 5209 O O . MET B 1 304 ? 2.781 31.547 22.578 1 93.19 304 MET B O 1
ATOM 5213 N N . PRO B 1 305 ? 0.977 31.766 23.875 1 93.56 305 PRO B N 1
ATOM 5214 C CA . PRO B 1 305 ? 1.564 32.906 24.609 1 93.56 305 PRO B CA 1
ATOM 5215 C C . PRO B 1 305 ? 2.855 32.531 25.328 1 93.56 305 PRO B C 1
ATOM 5217 O O . PRO B 1 305 ? 3.105 31.344 25.578 1 93.56 305 PRO B O 1
ATOM 5220 N N . PRO B 1 306 ? 3.631 33.625 25.625 1 91.62 306 PRO B N 1
ATOM 5221 C CA . PRO B 1 306 ? 4.859 33.344 26.359 1 91.62 306 PRO B CA 1
ATOM 5222 C C . PRO B 1 306 ? 4.598 32.594 27.672 1 91.62 306 PRO B C 1
ATOM 5224 O O . PRO B 1 306 ? 3.662 32.906 28.406 1 91.62 306 PRO B O 1
ATOM 5227 N N . GLY B 1 307 ? 5.332 31.609 27.891 1 91.19 307 GLY B N 1
ATOM 5228 C CA . GLY B 1 307 ? 5.227 30.844 29.125 1 91.19 307 GLY B CA 1
ATOM 5229 C C . GLY B 1 307 ? 4.246 29.703 29.047 1 91.19 307 GLY B C 1
ATOM 5230 O O . GLY B 1 307 ? 4.18 28.859 29.953 1 91.19 307 GLY B O 1
ATOM 5231 N N . VAL B 1 308 ? 3.484 29.672 28.047 1 92.75 308 VAL B N 1
ATOM 5232 C CA . VAL B 1 308 ? 2.51 28.594 27.875 1 92.75 308 VAL B CA 1
ATOM 5233 C C . VAL B 1 308 ? 3.084 27.516 26.969 1 92.75 308 VAL B C 1
ATOM 5235 O O . VAL B 1 308 ? 3.488 27.797 25.844 1 92.75 308 VAL B O 1
ATOM 5238 N N . SER B 1 309 ? 3.143 26.328 27.453 1 91.25 309 SER B N 1
ATOM 5239 C CA . SER B 1 309 ? 3.654 25.188 26.703 1 91.25 309 SER B CA 1
ATOM 5240 C C . SER B 1 309 ? 2.607 24.656 25.719 1 91.25 309 SER B C 1
ATOM 5242 O O . SER B 1 309 ? 1.503 24.297 26.125 1 91.25 309 SER B O 1
ATOM 5244 N N . PRO B 1 310 ? 2.975 24.609 24.438 1 93.62 310 PRO B N 1
ATOM 5245 C CA . PRO B 1 310 ? 2.037 24.016 23.484 1 93.62 310 PRO B CA 1
ATOM 5246 C C . PRO B 1 310 ? 1.646 22.594 23.859 1 93.62 310 PRO B C 1
ATOM 5248 O O . PRO B 1 310 ? 0.485 22.203 23.688 1 93.62 310 PRO B O 1
ATOM 5251 N N . VAL B 1 311 ? 2.6 21.828 24.328 1 91.75 311 VAL B N 1
ATOM 5252 C CA . VAL B 1 311 ? 2.363 20.438 24.703 1 91.75 311 VAL B CA 1
ATOM 5253 C C . VAL B 1 311 ? 1.323 20.375 25.828 1 91.75 311 VAL B C 1
ATOM 5255 O O . VAL B 1 311 ? 0.425 19.531 25.797 1 91.75 311 VAL B O 1
ATOM 5258 N N . GLU B 1 312 ? 1.37 21.219 26.766 1 93.12 312 GLU B N 1
ATOM 5259 C CA . GLU B 1 312 ? 0.433 21.234 27.875 1 93.12 312 GLU B CA 1
ATOM 5260 C C . GLU B 1 312 ? -0.97 21.625 27.422 1 93.12 312 GLU B C 1
ATOM 5262 O O . GLU B 1 312 ? -1.96 21.062 27.891 1 93.12 312 GLU B O 1
ATOM 5267 N N . VAL B 1 313 ? -1.019 22.578 26.562 1 95.56 313 VAL B N 1
ATOM 5268 C CA . VAL B 1 313 ? -2.316 23.016 26.062 1 95.56 313 VAL B CA 1
ATOM 5269 C C . VAL B 1 313 ? -2.984 21.875 25.297 1 95.56 313 VAL B C 1
ATOM 5271 O O . VAL B 1 313 ? -4.184 21.625 25.453 1 95.56 313 VAL B O 1
ATOM 5274 N N . VAL B 1 314 ? -2.207 21.203 24.469 1 95.12 314 VAL B N 1
ATOM 5275 C CA . VAL B 1 314 ? -2.732 20.078 23.703 1 95.12 314 VAL B CA 1
ATOM 5276 C C . VAL B 1 314 ? -3.236 18.984 24.641 1 95.12 314 VAL B C 1
ATOM 5278 O O . VAL B 1 314 ? -4.297 18.406 24.422 1 95.12 314 VAL B O 1
ATOM 5281 N N . GLU B 1 315 ? -2.527 18.719 25.688 1 94.56 315 GLU B N 1
ATOM 5282 C CA . GLU B 1 315 ? -2.938 17.734 26.688 1 94.56 315 GLU B CA 1
ATOM 5283 C C . GLU B 1 315 ? -4.25 18.125 27.344 1 94.56 315 GLU B C 1
ATOM 5285 O O . GLU B 1 315 ? -5.121 17.281 27.578 1 94.56 315 GLU B O 1
ATOM 5290 N N . ARG B 1 316 ? -4.371 19.344 27.719 1 96.38 316 ARG B N 1
ATOM 5291 C CA . ARG B 1 316 ? -5.594 19.828 28.344 1 96.38 316 ARG B CA 1
ATOM 5292 C C . ARG B 1 316 ? -6.77 19.781 27.375 1 96.38 316 ARG B C 1
ATOM 5294 O O . ARG B 1 316 ? -7.891 19.453 27.781 1 96.38 316 ARG B O 1
ATOM 5301 N N . MET B 1 317 ? -6.535 20.141 26.156 1 97.69 317 MET B N 1
ATOM 5302 C CA . MET B 1 317 ? -7.582 20.062 25.141 1 97.69 317 MET B CA 1
ATOM 5303 C C . MET B 1 317 ? -8.023 18.609 24.922 1 97.69 317 MET B C 1
ATOM 5305 O O . MET B 1 317 ? -9.195 18.359 24.656 1 97.69 317 MET B O 1
ATOM 5309 N N . THR B 1 318 ? -7.039 17.688 25.016 1 96.31 318 THR B N 1
ATOM 5310 C CA . THR B 1 318 ? -7.34 16.266 24.891 1 96.31 318 THR B CA 1
ATOM 5311 C C . THR B 1 318 ? -8.359 15.836 25.953 1 96.31 318 THR B C 1
ATOM 5313 O O . THR B 1 318 ? -9.25 15.023 25.672 1 96.31 318 THR B O 1
ATOM 5316 N N . LYS B 1 319 ? -8.258 16.375 27.125 1 96.31 319 LYS B N 1
ATOM 5317 C CA . LYS B 1 319 ? -9.195 16.062 28.203 1 96.31 319 LYS B CA 1
ATOM 5318 C C . LYS B 1 319 ? -10.602 16.547 27.859 1 96.31 319 LYS B C 1
ATOM 5320 O O . LYS B 1 319 ? -11.578 16.125 28.484 1 96.31 319 LYS B O 1
ATOM 5325 N N . ARG B 1 320 ? -10.703 17.422 26.875 1 96.44 320 ARG B N 1
ATOM 5326 C CA . ARG B 1 320 ? -11.984 17.922 26.406 1 96.44 320 ARG B CA 1
ATOM 5327 C C . ARG B 1 320 ? -12.391 17.266 25.094 1 96.44 320 ARG B C 1
ATOM 5329 O O . ARG B 1 320 ? -13.266 17.766 24.375 1 96.44 320 ARG B O 1
ATOM 5336 N N . ASP B 1 321 ? -11.695 16.219 24.656 1 96.94 321 ASP B N 1
ATOM 5337 C CA . ASP B 1 321 ? -11.953 15.391 23.484 1 96.94 321 ASP B CA 1
ATOM 5338 C C . ASP B 1 321 ? -11.664 16.172 22.203 1 96.94 321 ASP B C 1
ATOM 5340 O O . ASP B 1 321 ? -12.367 16 21.203 1 96.94 321 ASP B O 1
ATOM 5344 N N . ILE B 1 322 ? -10.781 17.109 22.344 1 98.06 322 ILE B N 1
ATOM 5345 C CA . ILE B 1 322 ? -10.258 17.828 21.188 1 98.06 322 ILE B CA 1
ATOM 5346 C C . ILE B 1 322 ? -8.773 17.531 21.016 1 98.06 322 ILE B C 1
ATOM 5348 O O . ILE B 1 322 ? -7.945 17.969 21.828 1 98.06 322 ILE B O 1
ATOM 5352 N N . PHE B 1 323 ? -8.438 16.812 19.969 1 96.38 323 PHE B N 1
ATOM 5353 C CA . PHE B 1 323 ? -7.078 16.328 19.75 1 96.38 323 PHE B CA 1
ATOM 5354 C C . PHE B 1 323 ? -6.367 17.203 18.719 1 96.38 323 PHE B C 1
ATOM 5356 O O . PHE B 1 323 ? -6.766 17.234 17.547 1 96.38 323 PHE B O 1
ATOM 5363 N N . LEU B 1 324 ? -5.371 17.891 19.156 1 96 324 LEU B N 1
ATOM 5364 C CA . LEU B 1 324 ? -4.598 18.828 18.344 1 96 324 LEU B CA 1
ATOM 5365 C C . LEU B 1 324 ? -3.15 18.359 18.219 1 96 324 LEU B C 1
ATOM 5367 O O . LEU B 1 324 ? -2.771 17.328 18.781 1 96 324 LEU B O 1
ATOM 5371 N N . ARG B 1 325 ? -2.408 19.062 17.438 1 92.19 325 ARG B N 1
ATOM 5372 C CA . ARG B 1 325 ? -1.008 18.719 17.234 1 92.19 325 ARG B CA 1
ATOM 5373 C C . ARG B 1 325 ? -0.083 19.781 17.797 1 92.19 325 ARG B C 1
ATOM 5375 O O . ARG B 1 325 ? -0.307 20.984 17.578 1 92.19 325 ARG B O 1
ATOM 5382 N N .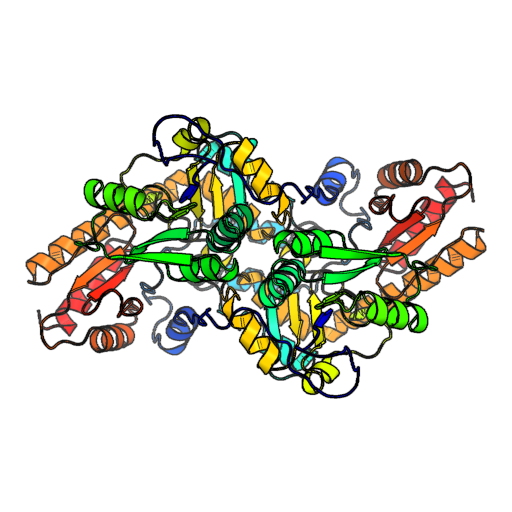 SER B 1 326 ? 0.885 19.281 18.594 1 86.94 326 SER B N 1
ATOM 5383 C CA . SER B 1 326 ? 1.916 20.203 19.062 1 86.94 326 SER B CA 1
ATOM 5384 C C . SER B 1 326 ? 3.238 19.969 18.344 1 86.94 326 SER B C 1
ATOM 5386 O O . SER B 1 326 ? 3.455 18.906 17.766 1 86.94 326 SER B O 1
ATOM 5388 N N . ASP B 1 327 ? 4.141 20.875 18.484 1 67.75 327 ASP B N 1
ATOM 5389 C CA . ASP B 1 327 ? 5.555 20.828 18.141 1 67.75 327 ASP B CA 1
ATOM 5390 C C . ASP B 1 327 ? 5.773 20.031 16.844 1 67.75 327 ASP B C 1
ATOM 5392 O O . ASP B 1 327 ? 6.477 19.016 16.844 1 67.75 327 ASP B O 1
ATOM 5396 N N . ILE B 1 328 ? 5.223 20.453 15.969 1 61.28 328 ILE B N 1
ATOM 5397 C CA . ILE B 1 328 ? 5.363 19.812 14.672 1 61.28 328 ILE B CA 1
ATOM 5398 C C . ILE B 1 328 ? 6.824 19.422 14.445 1 61.28 328 ILE B C 1
ATOM 5400 O O . ILE B 1 328 ? 7.555 20.109 13.734 1 61.28 328 ILE B O 1
ATOM 5404 N N . HIS B 1 329 ? 7.223 18.312 15.109 1 57.25 329 HIS B N 1
ATOM 5405 C CA . HIS B 1 329 ? 8.539 17.688 14.953 1 57.25 329 HIS B CA 1
ATOM 5406 C C . HIS B 1 329 ? 9.656 18.688 15.25 1 57.25 329 HIS B C 1
ATOM 5408 O O . HIS B 1 329 ? 10.688 18.688 14.578 1 57.25 329 HIS B O 1
ATOM 5414 N N . GLY B 1 330 ? 9.383 19.547 16.172 1 60.25 330 GLY B N 1
ATOM 5415 C CA . GLY B 1 330 ? 10.422 20.5 16.531 1 60.25 330 GLY B CA 1
ATOM 5416 C C . GLY B 1 330 ? 10.578 21.625 15.531 1 60.25 330 GLY B C 1
ATOM 5417 O O . GLY B 1 330 ? 11.406 22.531 15.727 1 60.25 330 GLY B O 1
ATOM 5418 N N . ARG B 1 331 ? 9.711 21.625 14.609 1 62.88 331 ARG B N 1
ATOM 5419 C CA . ARG B 1 331 ? 9.906 22.531 13.492 1 62.88 331 ARG B CA 1
ATOM 5420 C C . ARG B 1 331 ? 9.133 23.828 13.703 1 62.88 331 ARG B C 1
ATOM 5422 O O . ARG B 1 331 ? 9.445 24.859 13.086 1 62.88 331 ARG B O 1
ATOM 5429 N N . PHE B 1 332 ? 8.148 23.766 14.516 1 74.19 332 PHE B N 1
ATOM 5430 C CA . PHE B 1 332 ? 7.352 24.938 14.812 1 74.19 332 PHE B CA 1
ATOM 5431 C C . PHE B 1 332 ? 7.234 25.156 16.312 1 74.19 332 PHE B C 1
ATOM 5433 O O . PHE B 1 332 ? 6.145 25.047 16.891 1 74.19 332 PHE B O 1
ATOM 5440 N N . PRO B 1 333 ? 8.359 25.531 16.797 1 76.94 333 PRO B N 1
ATOM 5441 C CA . PRO B 1 333 ? 8.32 25.688 18.25 1 76.94 333 PRO B CA 1
ATOM 5442 C C . PRO B 1 333 ? 7.332 26.766 18.703 1 76.94 333 PRO B C 1
ATOM 5444 O O . PRO B 1 333 ? 7.246 27.828 18.078 1 76.94 333 PRO B O 1
ATOM 5447 N N . GLY B 1 334 ? 6.477 26.422 19.641 1 86.44 334 GLY B N 1
ATOM 5448 C CA . GLY B 1 334 ? 5.566 27.359 20.25 1 86.44 334 GLY B CA 1
ATOM 5449 C C . GLY B 1 334 ? 4.191 27.375 19.609 1 86.44 334 GLY B C 1
ATOM 5450 O O . GLY B 1 334 ? 3.285 28.062 20.078 1 86.44 334 GLY B O 1
ATOM 5451 N N . PHE B 1 335 ? 4.109 26.609 18.578 1 89 335 PHE B N 1
ATOM 5452 C CA . PHE B 1 335 ? 2.83 26.594 17.875 1 89 335 PHE B CA 1
ATOM 5453 C C . PHE B 1 335 ? 2.086 25.297 18.125 1 89 335 PHE B C 1
ATOM 5455 O O . PHE B 1 335 ? 2.705 24.266 18.391 1 89 335 PHE B O 1
ATOM 5462 N N . ILE B 1 336 ? 0.796 25.391 18.109 1 92.81 336 ILE B N 1
ATOM 5463 C CA . ILE B 1 336 ? -0.042 24.219 17.906 1 92.81 336 ILE B CA 1
ATOM 5464 C C . ILE B 1 336 ? -0.699 24.281 16.531 1 92.81 336 ILE B C 1
ATOM 5466 O O . ILE B 1 336 ? -0.906 25.359 15.977 1 92.81 336 ILE B O 1
ATOM 5470 N N . ARG B 1 337 ? -0.906 23.141 15.961 1 92.5 337 ARG B N 1
ATOM 5471 C CA . ARG B 1 337 ? -1.623 23.047 14.695 1 92.5 337 ARG B CA 1
ATOM 5472 C C . ARG B 1 337 ? -3.018 22.469 14.898 1 92.5 337 ARG B C 1
ATOM 5474 O O . ARG B 1 337 ? -3.191 21.5 15.648 1 92.5 337 ARG B O 1
ATOM 5481 N N . ILE B 1 338 ? -3.965 23.078 14.273 1 95.19 338 ILE B N 1
ATOM 5482 C CA . ILE B 1 338 ? -5.363 22.672 14.375 1 95.19 338 ILE B CA 1
ATOM 5483 C C . ILE B 1 338 ? -5.906 22.344 12.984 1 95.19 338 ILE B C 1
ATOM 5485 O O . ILE B 1 338 ? -5.938 23.203 12.109 1 95.19 338 ILE B O 1
ATOM 5489 N N . THR B 1 339 ? -6.285 21.094 12.844 1 95.31 339 THR B N 1
ATOM 5490 C CA . THR B 1 339 ? -7.05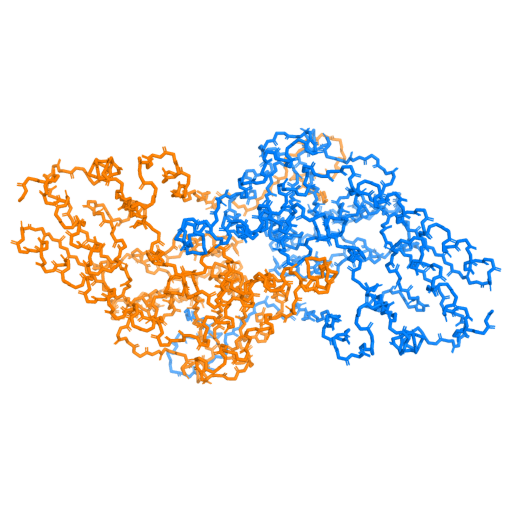5 20.781 11.641 1 95.31 339 THR B CA 1
ATOM 5491 C C . THR B 1 339 ? -8.414 21.469 11.672 1 95.31 339 THR B C 1
ATOM 5493 O O . THR B 1 339 ? -9.117 21.422 12.688 1 95.31 339 THR B O 1
ATOM 5496 N N . ALA B 1 340 ? -8.758 22.125 10.594 1 96.62 340 ALA B N 1
ATOM 5497 C CA . ALA B 1 340 ? -10.055 22.797 10.523 1 96.62 340 ALA B CA 1
ATOM 5498 C C . ALA B 1 340 ? -11.141 21.828 10.055 1 96.62 340 ALA B C 1
ATOM 5500 O O . ALA B 1 340 ? -10.906 21.016 9.164 1 96.62 340 ALA B O 1
ATOM 5501 N N . GLY B 1 341 ? -12.297 21.875 10.742 1 96.88 341 GLY B N 1
ATOM 5502 C CA . GLY B 1 341 ? -13.492 21.156 10.344 1 96.88 341 GLY B CA 1
ATOM 5503 C C . GLY B 1 341 ? -14.664 22.062 10.031 1 96.88 341 GLY B C 1
ATOM 5504 O O . GLY B 1 341 ? -14.492 23.109 9.414 1 96.88 341 GLY B O 1
ATOM 5505 N N . THR B 1 342 ? -15.828 21.672 10.359 1 97.38 342 THR B N 1
ATOM 5506 C CA . THR B 1 342 ? -17.016 22.469 10.117 1 97.38 342 THR B CA 1
ATOM 5507 C C . THR B 1 342 ? -17.047 23.703 11.016 1 97.38 342 THR B C 1
ATOM 5509 O O . THR B 1 342 ? -16.281 23.781 11.984 1 97.38 342 THR B O 1
ATOM 5512 N N . MET B 1 343 ? -17.938 24.594 10.609 1 98.5 343 MET B N 1
ATOM 5513 C CA . MET B 1 343 ? -18.062 25.828 11.391 1 98.5 343 MET B CA 1
ATOM 5514 C C . MET B 1 343 ? -18.453 25.516 12.836 1 98.5 343 MET B C 1
ATOM 5516 O O . MET B 1 343 ? -17.906 26.094 13.773 1 98.5 343 MET B O 1
ATOM 5520 N N . GLU B 1 344 ? -19.359 24.609 13.008 1 98.38 344 GLU B N 1
ATOM 5521 C CA . GLU B 1 344 ? -19.797 24.188 14.344 1 98.38 344 GLU B CA 1
ATOM 5522 C C . GLU B 1 344 ? -18.625 23.641 15.148 1 98.38 344 GLU B C 1
ATOM 5524 O O . GLU B 1 344 ? -18.438 23.984 16.312 1 98.38 344 GLU B O 1
ATOM 5529 N N . GLN B 1 345 ? -17.828 22.812 14.531 1 98 345 GLN B N 1
ATOM 5530 C CA . GLN B 1 345 ? -16.672 22.203 15.188 1 98 345 GLN B CA 1
ATOM 5531 C C . GLN B 1 345 ? -15.641 23.266 15.57 1 98 345 GLN B C 1
ATOM 5533 O O . GLN B 1 345 ? -15.086 23.219 16.672 1 98 345 GLN B O 1
ATOM 5538 N N . MET B 1 346 ? -15.422 24.219 14.711 1 98.56 346 MET B N 1
ATOM 5539 C CA . MET B 1 346 ? -14.406 25.234 14.969 1 98.56 346 MET B CA 1
ATOM 5540 C C . MET B 1 346 ? -14.883 26.219 16.047 1 98.56 346 MET B C 1
ATOM 5542 O O . MET B 1 346 ? -14.07 26.734 16.812 1 98.56 346 MET B O 1
ATOM 5546 N N . ARG B 1 347 ? -16.188 26.469 16.156 1 98.69 347 ARG B N 1
ATOM 5547 C CA . ARG B 1 347 ? -16.719 27.266 17.25 1 98.69 347 ARG B CA 1
ATOM 5548 C C . ARG B 1 347 ? -16.469 26.594 18.609 1 98.69 347 ARG B C 1
ATOM 5550 O O . ARG B 1 347 ? -16.125 27.266 19.578 1 98.69 347 ARG B O 1
ATOM 5557 N N . ARG B 1 348 ? -16.609 25.312 18.609 1 98.44 348 ARG B N 1
ATOM 5558 C CA . ARG B 1 348 ? -16.312 24.562 19.828 1 98.44 348 ARG B CA 1
ATOM 5559 C C . ARG B 1 348 ? -14.828 24.672 20.172 1 98.44 348 ARG B C 1
ATOM 5561 O O . ARG B 1 348 ? -14.469 24.891 21.344 1 98.44 348 ARG B O 1
ATOM 5568 N N . VAL B 1 349 ? -13.984 24.516 19.203 1 98.69 349 VAL B N 1
ATOM 5569 C CA . VAL B 1 349 ?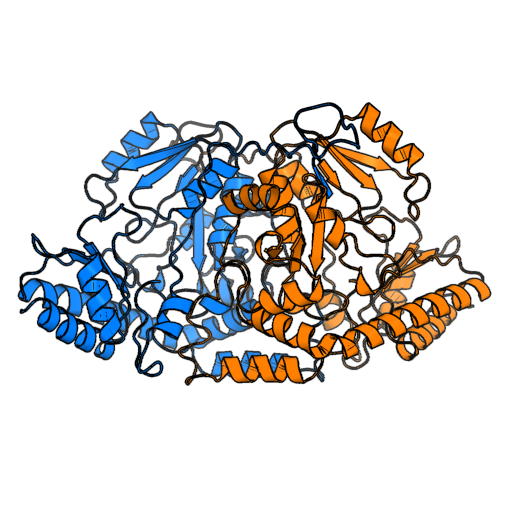 -12.547 24.594 19.406 1 98.69 349 VAL B CA 1
ATOM 5570 C C . VAL B 1 349 ? -12.18 25.969 19.969 1 98.69 349 VAL B C 1
ATOM 5572 O O . VAL B 1 349 ? -11.406 26.078 20.922 1 98.69 349 VAL B O 1
ATOM 5575 N N . ALA B 1 350 ? -12.742 27 19.359 1 98.56 350 ALA B N 1
ATOM 5576 C CA . ALA B 1 350 ? -12.469 28.359 19.797 1 98.56 350 ALA B CA 1
ATOM 5577 C C . ALA B 1 350 ? -12.852 28.578 21.25 1 98.56 350 ALA B C 1
ATOM 5579 O O . ALA B 1 350 ? -12.07 29.109 22.047 1 98.56 350 ALA B O 1
ATOM 5580 N N . ALA B 1 351 ? -14.031 28.156 21.578 1 98.44 351 ALA B N 1
ATOM 5581 C CA . ALA B 1 351 ? -14.539 28.344 22.938 1 98.44 351 ALA B CA 1
ATOM 5582 C C . ALA B 1 351 ? -13.664 27.609 23.953 1 98.44 351 ALA B C 1
ATOM 5584 O O . ALA B 1 351 ? -13.281 28.188 24.969 1 98.44 351 ALA B O 1
ATOM 5585 N N . GLU B 1 352 ? -13.344 26.359 23.672 1 98.25 352 GLU B N 1
ATOM 5586 C CA . GLU B 1 352 ? -12.57 25.547 24.594 1 98.25 352 GLU B CA 1
ATOM 5587 C C . GLU B 1 352 ? -11.133 26.047 24.703 1 98.25 352 GLU B C 1
ATOM 5589 O O . GLU B 1 352 ? -10.547 26.031 25.797 1 98.25 352 GLU B O 1
ATOM 5594 N N . LEU B 1 353 ? -10.516 26.469 23.578 1 98 353 LEU B N 1
ATOM 5595 C CA . LEU B 1 353 ? -9.133 26.938 23.594 1 98 353 LEU B CA 1
ATOM 5596 C C . LEU B 1 353 ? -9.023 28.25 24.375 1 98 353 LEU B C 1
ATOM 5598 O O . LEU B 1 353 ? -8.102 28.422 25.172 1 98 353 LEU B O 1
ATOM 5602 N N . LYS B 1 354 ? -9.969 29.188 24.188 1 97.56 354 LYS B N 1
ATOM 5603 C CA . LYS B 1 354 ? -9.977 30.453 24.922 1 97.56 354 LYS B CA 1
ATOM 5604 C C . LYS B 1 354 ? -10.164 30.219 26.422 1 97.56 354 LYS B C 1
ATOM 5606 O O . LYS B 1 354 ? -9.516 30.859 27.234 1 97.56 354 LYS B O 1
ATOM 5611 N N . ALA B 1 355 ? -11.047 29.312 26.688 1 96.88 355 ALA B N 1
ATOM 5612 C CA . ALA B 1 355 ? -11.258 28.969 28.094 1 96.88 355 ALA B CA 1
ATOM 5613 C C . ALA B 1 355 ? -9.977 28.422 28.719 1 96.88 355 ALA B C 1
ATOM 5615 O O . ALA B 1 355 ? -9.633 28.781 29.859 1 96.88 355 ALA B O 1
ATOM 5616 N N . GLU B 1 356 ? -9.273 27.516 28.031 1 95.44 356 GLU B N 1
ATOM 5617 C CA . GLU B 1 356 ? -8.047 26.906 28.516 1 95.44 356 GLU B CA 1
ATOM 5618 C C . GLU B 1 356 ? -6.945 27.938 28.703 1 95.44 356 GLU B C 1
ATOM 5620 O O . GLU B 1 356 ? -6.074 27.781 29.562 1 95.44 356 GLU B O 1
ATOM 5625 N N . LEU B 1 357 ? -6.992 29 27.891 1 96 357 LEU B N 1
ATOM 5626 C CA . LEU B 1 357 ? -5.945 30.016 27.922 1 96 357 LEU B CA 1
ATOM 5627 C C . LEU B 1 357 ? -6.367 31.203 28.781 1 96 357 LEU B C 1
ATOM 5629 O O . LEU B 1 357 ? -5.59 32.156 28.969 1 96 357 LEU B O 1
ATOM 5633 N N . GLY B 1 358 ? -7.598 31.172 29.281 1 95 358 GLY B N 1
ATOM 5634 C CA . GLY B 1 358 ? -8.102 32.25 30.109 1 95 358 GLY B CA 1
ATOM 5635 C C . GLY B 1 358 ? -8.398 33.531 29.328 1 95 358 GLY B C 1
ATOM 5636 O O . GLY B 1 358 ? -8.125 34.625 29.812 1 95 358 GLY B O 1
ATOM 5637 N N . LEU B 1 359 ? -8.82 33.375 28.188 1 92.19 359 LEU B N 1
ATOM 5638 C CA . LEU B 1 359 ? -9.117 34.5 27.312 1 92.19 359 LEU B CA 1
ATOM 5639 C C . LEU B 1 359 ? -10.625 34.719 27.188 1 92.19 359 LEU B C 1
ATOM 5641 O O . LEU B 1 359 ? -11.398 33.75 27.344 1 92.19 359 LEU B O 1
#

Nearest PDB structures (foldseek):
  3get-assembly1_A  TM=8.804E-01  e=2.325E-23  Campylobacter jejuni subsp. jejuni NCTC 11168 = ATCC 700819
  3hdo-assembly1_B  TM=8.169E-01  e=1.786E-24  Geobacter metallireducens GS-15
  3get-assembly1_B  TM=8.758E-01  e=2.952E-23  Campylobacter jejuni subsp. jejuni NCTC 11168 = ATCC 700819
  1uu1-assembly1_A  TM=8.294E-01  e=3.103E-21  Thermotoga maritima
  3ly1-assembly1_A  TM=8.515E-01  e=2.923E-21  Pectobacterium atrosepticum

Radius of gyration: 26.27 Å; Cα contacts (8 Å, |Δi|>4): 1550; chains: 2; bounding box: 56×80×61 Å

Sequence (718 aa):
MLIRSVGRFSPSRGVRPVAPLSHVKVYAPPDSLNQVLRDSKDLKNALKLDYNEATIPPPRAITDKLVSFLHSQDGRLTLPWYPHLFGEACLDGITEHVKLDKKHILVNNGSDDALRLIMDTFLAPGDKALVPQPSYPQVGIFIEGCHAQHVKMELKDPFCNDESELREKIAEVDPKVIYLISPNNPTDEAYHEFAKLPTSAHLVRELPNLVVTRTFSKCFGLAALRIGFLMAHEDTIKEMKKLYNTKSVNMLAQLAACEALKNRPFYMRYAAEVCNARDWLVKDLKSAGLEARAGGGNFLCVKMPPGVSPVEVVERMTKRDIFLRSDIHGRFPGFIRITAGTMEQMRRVAAELKAELGLMLIRSVGRFSPSRGVRPVAPLSHVKVYAPPDSLNQVLRDSKDLKNALKLDYNEATIPPPRAITDKLVSFLHSQDGRLTLPWYPHLFGEACLDGITEHVKLDKKHILVNNGSDDALRLIMDTFLAPGDKALVPQPSYPQVGIFIEGCHAQHVKMELKDPFCNDESELREKIAEVDPKVIYLISPNNPTDEAYHEFAKLPTSAHLVRELPNLVVTRTFSKCFGLAALRIGFLMAHEDTIKEMKKLYNTKSVNMLAQLAACEALKNRPFYMRYAAEVCNARDWLVKDLKSAGLEARAGGGNFLCVKMPPGVSPVEVVERMTKRDIFLRSDIHGRFPGFIRITAGTMEQMRRVAAELKAELGL

Secondary structure (DSSP, 8-state):
-EE-BSS---SSS-PPB--S-TTPPPP----HHHHHHHH-S-GGG-EE-SS---SSPPPHHHHHHHHHHHTGGGGTTSTTSPPPGGGHHHHHHHHHHHT--GGGEEEESSHHHHHHHHHHHH--TT-EEEEEES--HHHHHHHHHTT-EEEEEE-SSTT---HHHHHHHHHHH--SEE--BSSSSSSB-TTGGG--S--SGGGGGT-TTBEEEEESSSTT--GGG--EEEEE-HHHHHHHTTT--TT-S-HHHHHHHHHHHHTHHHHHHHHHHHHHHHHHHHHHHHHTT-EEE--SSSEEEEEPPTT--HHHHHHHHHTTTEE-EESGGGSSTTEEEEE---HHHHHHHHHHHHHHHT-/-EE-BSS---SSS-PPB--S-TTPPPP----HHHHHHHH-S-GGG-EE-SS---SSPPPHHHHHHHHHHHTGGGGTTSTTSPPPGGGHHHHHHHHHHHT--GGGEEEESSHHHHHHHHHHHH--TT-EEEEEES--HHHHHHHHHTT-EEEEEE-SSTT---HHHHHHHHHHH--SEE--BSSSSTTB-TTGGG--S--SGGGGGT-TTBEEEEESSSTT--GGG--EEEEE-HHHHHHHTTT--TT-S-HHHHHHHHHHHHTHHHHHHHHHHHHHHHHHHHHHHHHTT-EEE--SSSEEEEEPPTT--HHHHHHHHHTTTEE-EESGGGSSTTEEEEE---HHHHHHHHHHHHHHHT-

InterPro domains:
  IPR004839 Aminotransferase, class I/classII, large domain [PF00155] (47-187)
  IPR004839 Aminotransferase, class I/classII, large domain [PF00155] (188-352)
  IPR015421 Pyridoxal phosphate-dependent transferase, major domain [G3DSA:3.40.640.10] (83-187)
  IPR015421 Pyridoxal phosphate-dependent transferase, major domain [G3DSA:3.40.640.10] (188-266)
  IPR015422 Pyridoxal phosphate-dependent transferase, small domain [G3DSA:3.90.1150.10] (267-357)
  IPR015424 Pyridoxal phosphate-dependent transferase [SSF53383] (22-355)

Foldseek 3Di:
DDADDPDDPPVPDPHDHDDPQPVADDDDDDPQVVLLVPLPPCSPPFASWAPQFARDDFDVLLVVLLVCQCPPPNRPPHDVDFAFFQLVLQQVLVCVVLVHDSLFKGKALAVLRVLLLLLLLFDAAAFEEEEEPPDDVSNVNSNVSNNYHDHYHYDPDRQADDPVVVVVVCVVRVGSHYDDDPPNGQAECQFVLLFPDDHCQVVQQPDQRGKHKYGCRHLVRPVVQRMIMMGHHSVNSVSSVVVDDRRRHGNSSSSSSNSSSVVVVVSSVFSVQLNVLLVVLCVLVVVVPWHKDDRRGQKIKTAADPPDAPVVLQVVVVNVSYHWAPCPVVRDGRIIMTGTGGNVVSVVVSVVSCVSNVD/DDADDPDDPPVDDPHDHDDPQPVADDDDDDPQVVLLVPLPPCSPPFASWAPQFARDDFDVLLVVLLVCQCPPPNNPPHDVDFAFFQLVLQQVLVCVVLVHDSLFKGKALAVLRVLLLLLLLFDAAAFEEEEEPPDDVSNVNSNVSNNYHDHYHYDPDRQADDPVSVVVVCVVRVGSHYDDDPPNGQAECQFVLLFPDDHCQVVQQPDQRGKHKYGCRHLVRPVVQRMIMMGHHSVNSVSSVVVDDRRRHGNSSSSSSNSSSVVVVVSSVFSVQLNVLLVVLCVLVVVVVWHKDDRGGQKIKTAADPPDAPVVLQVVVVNVSYHWAPCPVVRDGRIIMTGTGGNVVSVVVSVSSCVSNVD

pLDDT: mean 87.71, std 13.69, range [36.53, 98.69]

Solvent-accessible surface area (backbone atoms only — not comparable to full-atom values): 36422 Å² total; per-residue (Å²): 41,41,36,40,26,95,63,79,88,53,89,73,74,60,44,56,47,60,50,86,48,85,87,50,66,68,74,76,76,80,64,59,62,60,47,49,69,67,60,38,86,48,69,90,74,42,42,74,19,54,77,47,32,33,76,52,46,60,63,66,68,36,54,51,51,52,48,51,48,58,55,30,74,80,19,50,80,25,42,11,37,60,34,51,56,55,32,50,71,19,43,65,45,49,24,64,73,63,72,46,61,65,65,30,52,48,57,24,39,17,47,66,48,45,53,39,47,52,37,52,37,51,49,45,70,71,35,36,34,36,36,53,33,75,66,68,69,64,56,50,43,42,34,40,61,41,50,24,41,67,43,76,39,79,44,92,43,74,69,49,68,52,64,69,61,49,51,53,50,43,68,71,66,63,40,43,31,36,53,41,55,33,60,53,20,81,15,32,32,51,32,42,79,42,26,96,58,83,76,57,63,72,48,16,80,67,30,34,25,35,38,36,38,30,41,31,30,22,78,62,12,31,24,13,42,27,33,19,32,35,36,24,11,52,70,49,40,57,56,41,43,36,75,55,65,47,62,55,33,25,35,65,30,26,50,36,51,26,47,47,54,76,43,42,69,61,45,53,52,50,28,51,40,21,46,52,22,41,53,49,45,35,53,53,40,37,74,68,70,37,54,48,51,69,50,32,45,53,38,36,37,35,46,46,57,91,93,48,54,32,62,57,51,37,52,56,34,30,76,71,27,34,36,48,30,44,40,60,85,72,65,36,75,46,23,30,39,39,33,35,31,46,51,71,56,39,52,51,50,50,53,52,51,30,56,75,71,72,95,42,42,38,40,27,97,58,78,87,53,89,71,76,63,44,56,45,60,49,88,46,84,86,50,66,68,74,76,76,82,64,58,64,62,46,50,72,68,61,38,87,48,69,89,74,42,41,76,20,53,74,49,32,35,78,52,47,59,64,64,67,35,54,51,51,52,51,50,48,58,56,31,74,77,18,49,79,26,43,10,39,62,34,53,56,56,32,49,71,19,43,65,46,49,24,65,72,63,71,46,61,66,67,28,52,49,57,25,40,16,46,66,46,44,52,41,48,50,37,52,37,51,48,43,70,71,37,36,32,36,35,53,33,74,65,68,69,65,57,50,45,41,33,40,61,41,48,24,40,67,44,77,38,78,43,94,43,75,70,49,68,54,64,68,61,48,51,53,48,42,68,71,65,63,40,44,32,35,53,41,56,36,61,52,19,81,16,32,34,51,34,44,79,40,26,98,57,84,76,54,64,73,48,16,80,65,29,33,25,35,39,36,36,29,42,32,30,21,77,62,13,31,24,13,44,27,33,19,32,36,36,22,11,51,70,48,41,58,57,40,44,36,74,53,66,47,62,56,33,24,36,65,32,26,51,37,51,26,47,48,56,75,44,42,69,60,46,53,52,49,31,50,39,21,45,52,20,40,53,49,47,35,52,53,40,37,73,69,72,39,55,48,50,70,52,33,45,52,40,36,38,35,46,45,58,91,92,49,53,32,63,56,53,37,54,56,35,31,76,69,27,34,37,49,30,48,41,60,86,72,66,36,76,47,23,30,37,38,32,35,30,46,51,72,56,38,51,50,49,50,54,53,52,30,58,76,68,71,93

Organism: Perkinsus marinus (strain ATCC 50983 / TXsc) (NCBI:txid423536)